Protein 2FEX (pdb70)

Solvent-accessible surface area: 22764 Å² total

Radius of gyration: 27.36 Å; Cα contacts (8 Å, |Δi|>4): 1435; chains: 3; bounding box: 74×64×64 Å

Foldseek 3Di:
DEEEEEDEAQFACLQCPLLVCCCVVPQVYHYFYEYQQQFHFHVGDTDRGRGYLVPDALVPHQEYEYTHGCCVVVVNDDQCQVSVCRNVVVVHAYEYEALRLLSVLLNLPLQPWAWEYQHLVSNVVRVSRNNSVRYDPDQAWDDTSRYIYHYSNHNLNSSQNNCVVVVRCDPRNCVSRVPPCPVVD/DEEEEEDEAQFACLQCPVLVCCCVVPQVYHYFYEYQQQFHFHVGDTDGGPYYLVPDALPPHQEYAYTDGCCVVVVNDHQCQVSVVRQVVVPHAYEYEALRLLVVLLNLVLQPWAFEYQHLVSNVVRVSRNNSVRYDPDQEWDDTSRYIYHYSNHNLNSSVNVCVSVVNCDPSNCVSRVPPCVVVD/DEEEEEDEAQFACLACPVLVCCCVPPVPYHYFYEYQQQFHFHVGDTDRGRYHLVPDALPPHQEYEYTDGCCVVVPRDDQCLVSVCNNVVVVHAYEYEELRLLSVLLNVPLQPWAFEYQHVVSVVVHPNRNNPVRYDPDQEWDDTSRYIYHYSNHRLNSSQNVCVVVVNNDPVVVVVSVVVCVVVD

Nearest PDB structures (foldseek):
  2fex-assembly2_C-2  TM=1.000E+00  e=1.351E-38  Agrobacterium fabrum str. C58
  3efe-assembly2_B  TM=8.410E-01  e=1.100E-13  Bacillus anthracis
  1qws-assembly1_A  TM=7.230E-01  e=8.603E-07  Escherichia coli
  6jqq-assembly1_A  TM=7.188E-01  e=3.127E-06  Escherichia coli ISC7
  4ent-assembly1_D  TM=7.379E-01  e=9.988E-06  Escherichia coli K-12

Organism: Agrobacterium fabrum (strain C58 / ATCC 33970) (NCBI:txid176299)

CATH classification: 3.40.50.880

B-factor: mean 23.09, std 9.88, range [9.53, 91.87]

InterPro domains:
  IPR002818 DJ-1/PfpI [PF01965] (3-167)
  IPR029062 Class I glutamine amidotransferase-like [G3DSA:3.40.50.880] (1-188)
  IPR029062 Class I glutamine amidotransferase-like [SSF52317] (1-169)
  IPR050325 Protein/nucleic acid deglycase [PTHR48094] (2-169)

Sequence (555 aa):
TRRIAIALAQQDFADWEPALLLAAAARSYLGVEEIVHATPDGPVTSGGLKVTPDTSYDDALDPVVDDIDALVIPGGLSWEKKGTAADLGGLVKRFRDRRDRLVAGICAAASALGGTGVVLNDDVAHTGNALASSHKAYPAYRGEAHYRDQPRAVSDGGVVTAAGSAPVSFAVEILKSSLGLFGPEAEAELQIFAAEHRTRRIAIALAQDFADWEPALLLAAAARSYLGVEIVHATPDGPVTSGGLKVTPDTSYDDALDPVDIDALVIPGGLSWEKKGTAADLGGLVKRFRRDRDRLVAGICAAASALGGTGVLNDDVAHTGNALASHKAYPAYRRGEAHYRDQPRAVSDGGVVTAAGSAPVSFAVEILKSSLGLFGPEAEAELQIFAAEHRTRIAIALAQDFADWEPALLAAAARSYLGVEIVHATPDGPVTSGGLKKVTPDTSYDALDPVDIDALVIPGGLSWEKGTAADDLGGLVKRFRRDRDRLVVAGICAAASALGGTGVVLNDVAHTGNALASSHKAYPAYRGEEAHYRDQPRAVSDGGVVTAAGSAPVSFAVEILKSLGLFGPEAEAELQIIFAAEHR

Secondary structure (DSSP, 8-state):
-EEEEE--TTB-TTSSHHHHHHHHHHS--EEEEEETT--EE----EEEPSEEGGG--TTT-SEEEE--BSHHHHT-PPP-HHHHHHHHHTT-EEEEETHHHHHHHHTTTTTTS-B--S-HHHHHTSTT---GGGB---SS-EEETTEEEE-TT-HHHHHHHHHHHTT--SHHHHHHHGGGGGGG-/-EEEEE--TTB-TTTTHHHHHHHHHHS--EEEEEETT--EE----EEE-SEEGGG--GGG--EEEE--BSTTTTT-----HHHHHHHHHTT-EEEEETHHHHHHHHHTTTSSS-B--S-HHHHHTSTT---GGGB---SS-EEETTEEEE-TT-HHHHHHHHHHHTT--SHHHHHHHGGGGGGG-/-EEEEE--TTB-TTTTHHHHHIIIIIS--EEEEEETT--EE----EE--SEETTT--TTS--EEEE--BTTTTTT-PPP-HHHHHHHHHTT-EEEEETHHHHHHHHTTTTTTS-B--S-HHHHTTSTT---GGGB---SS-EEETTEEEE-TT-HHHHHHHHHHHTT---HHHHHHHHGGGGGG-

Structure (mmCIF, N/CA/C/O backbone):
data_2FEX
#
_entry.id   2FEX
#
_cell.length_a   89.411
_cell.length_b   89.411
_cell.length_c   163.486
_cell.angle_alpha   90.00
_cell.angle_beta   90.00
_cell.angle_gamma   90.00
#
_symmetry.space_group_name_H-M   'P 41 21 2'
#
loop_
_entity.id
_entity.type
_entity.pdbx_description
1 polymer 'conserved hypothetical protein'
2 non-polymer 'SULFATE ION'
3 non-polymer GLYCEROL
4 water water
#
loop_
_atom_site.group_PDB
_atom_site.id
_atom_site.type_symbol
_atom_site.label_atom_id
_atom_site.label_alt_id
_atom_site.label_comp_id
_atom_site.label_asym_id
_atom_site.label_entity_id
_atom_site.label_seq_id
_atom_site.pdbx_PDB_ins_code
_atom_site.Cartn_x
_atom_site.Cartn_y
_atom_site.Cartn_z
_atom_site.occupancy
_atom_site.B_iso_or_equiv
_atom_site.auth_seq_id
_atom_site.auth_comp_id
_atom_site.auth_asym_id
_atom_site.auth_atom_id
_atom_site.pdbx_PDB_model_num
ATOM 9 N N . THR A 1 2 ? 34.525 35.676 30.355 1.00 30.54 2 THR A N 1
ATOM 10 C CA . THR A 1 2 ? 34.762 37.025 29.901 1.00 25.43 2 THR A CA 1
ATOM 11 C C . THR A 1 2 ? 33.567 37.846 30.390 1.00 22.44 2 THR A C 1
ATOM 12 O O . THR A 1 2 ? 32.432 37.382 30.295 1.00 21.03 2 THR A O 1
ATOM 16 N N . ARG A 1 3 ? 33.841 39.054 30.892 1.00 20.22 3 ARG A N 1
ATOM 17 C CA A ARG A 1 3 ? 32.776 39.932 31.375 0.50 19.11 3 ARG A CA 1
ATOM 18 C CA B ARG A 1 3 ? 32.787 39.937 31.403 0.50 19.30 3 ARG A CA 1
ATOM 19 C C . ARG A 1 3 ? 32.975 41.316 30.779 1.00 17.13 3 ARG A C 1
ATOM 20 O O . ARG A 1 3 ? 34.101 41.832 30.764 1.00 17.66 3 ARG A O 1
ATOM 35 N N . ILE A 1 4 ? 31.880 41.914 30.285 1.00 15.91 4 ILE A N 1
ATOM 36 C CA . ILE A 1 4 ? 31.995 43.200 29.627 1.00 13.62 4 ILE A CA 1
ATOM 37 C C . ILE A 1 4 ? 31.048 44.114 30.374 1.00 14.38 4 ILE A C 1
ATOM 38 O O . ILE A 1 4 ? 29.871 43.759 30.546 1.00 14.20 4 ILE A O 1
ATOM 43 N N . ALA A 1 5 ? 31.516 45.298 30.754 1.00 14.15 5 ALA A N 1
ATOM 44 C CA . ALA A 1 5 ? 30.656 46.317 31.347 1.00 13.37 5 ALA A CA 1
ATOM 45 C C . ALA A 1 5 ? 30.199 47.257 30.233 1.00 12.66 5 ALA A C 1
ATOM 46 O O . ALA A 1 5 ? 31.019 47.751 29.414 1.00 13.93 5 ALA A O 1
ATOM 48 N N . ILE A 1 6 ? 28.907 47.541 30.236 1.00 11.95 6 ILE A N 1
ATOM 49 C CA . ILE A 1 6 ? 28.344 48.470 29.254 1.00 10.93 6 ILE A CA 1
ATOM 50 C C . ILE A 1 6 ? 27.816 49.660 30.054 1.00 11.27 6 ILE A C 1
ATOM 51 O O . ILE A 1 6 ? 26.917 49.522 30.912 1.00 11.61 6 ILE A O 1
ATOM 56 N N . ALA A 1 7 ? 28.424 50.824 29.810 1.00 11.91 7 ALA A N 1
ATOM 57 C CA . ALA A 1 7 ? 28.131 52.009 30.620 1.00 11.32 7 ALA A CA 1
ATOM 58 C C . ALA A 1 7 ? 27.008 52.803 29.945 1.00 12.16 7 ALA A C 1
ATOM 59 O O . ALA A 1 7 ? 27.262 53.634 29.050 1.00 11.98 7 ALA A O 1
ATOM 61 N N . LEU A 1 8 ? 25.782 52.534 30.387 1.00 10.47 8 LEU A N 1
ATOM 62 C CA . LEU A 1 8 ? 24.593 53.260 29.905 1.00 10.07 8 LEU A CA 1
ATOM 63 C C . LEU A 1 8 ? 24.488 54.628 30.546 1.00 11.23 8 LEU A C 1
ATOM 64 O O . LEU A 1 8 ? 25.212 54.973 31.517 1.00 13.24 8 LEU A O 1
ATOM 69 N N . ALA A 1 9 ? 23.555 55.406 30.014 1.00 10.93 9 ALA A N 1
ATOM 70 C CA . ALA A 1 9 ? 23.257 56.733 30.569 1.00 12.29 9 ALA A CA 1
ATOM 71 C C . ALA A 1 9 ? 21.914 57.097 30.052 1.00 12.08 9 ALA A C 1
ATOM 72 O O . ALA A 1 9 ? 21.380 56.470 29.087 1.00 12.14 9 ALA A O 1
ATOM 74 N N . GLN A 1 10 ? 21.356 58.143 30.642 1.00 12.36 10 GLN A N 1
ATOM 75 C CA A GLN A 1 10 ? 20.101 58.700 30.135 0.50 12.42 10 GLN A CA 1
ATOM 76 C CA B GLN A 1 10 ? 20.096 58.677 30.141 0.50 12.64 10 GLN A CA 1
ATOM 77 C C . GLN A 1 10 ? 20.268 59.018 28.648 1.00 13.46 10 GLN A C 1
ATOM 78 O O . GLN A 1 10 ? 21.312 59.570 28.239 1.00 13.56 10 GLN A O 1
ATOM 89 N N . ASP A 1 11 ? 19.252 58.663 27.859 1.00 12.66 11 ASP A N 1
ATOM 90 C CA . ASP A 1 11 ? 19.215 58.965 26.417 1.00 13.26 11 ASP A CA 1
ATOM 91 C C . ASP A 1 11 ? 20.330 58.231 25.680 1.00 11.94 11 ASP A C 1
ATOM 92 O O . ASP A 1 11 ? 20.796 58.676 24.642 1.00 13.05 11 ASP A O 1
ATOM 97 N N . PHE A 1 12 ? 20.697 57.021 26.148 1.00 12.28 12 PHE A N 1
ATOM 98 C CA . PHE A 1 12 ? 21.696 56.238 25.373 1.00 11.25 12 PHE A CA 1
ATOM 99 C C . PHE A 1 12 ? 21.112 55.799 24.026 1.00 11.49 12 PHE A C 1
ATOM 100 O O . PHE A 1 12 ? 19.871 55.614 23.885 1.00 11.88 12 PHE A O 1
ATOM 108 N N . ALA A 1 13 ? 22.019 55.669 23.042 1.00 12.33 13 ALA A N 1
ATOM 109 C CA . ALA A 1 13 ? 21.610 55.310 21.674 1.00 12.07 13 ALA A CA 1
ATOM 110 C C . ALA A 1 13 ? 21.329 53.792 21.634 1.00 11.09 13 ALA A C 1
ATOM 111 O O . ALA A 1 13 ? 22.239 52.965 21.695 1.00 10.24 13 ALA A O 1
ATOM 113 N N . ASP A 1 14 ? 20.047 53.431 21.517 1.00 10.46 14 ASP A N 1
ATOM 114 C CA . ASP A 1 14 ? 19.648 51.998 21.633 1.00 10.70 14 ASP A CA 1
ATOM 115 C C . ASP A 1 14 ? 20.416 51.112 20.678 1.00 11.36 14 ASP A C 1
ATOM 116 O O . ASP A 1 14 ? 20.717 49.961 21.011 1.00 11.39 14 ASP A O 1
ATOM 121 N N . TRP A 1 15 ? 20.697 51.618 19.457 1.00 10.34 15 TRP A N 1
ATOM 122 C CA . TRP A 1 15 ? 21.259 50.725 18.414 1.00 11.55 15 TRP A CA 1
ATOM 123 C C . TRP A 1 15 ? 22.783 50.506 18.592 1.00 12.27 15 TRP A C 1
ATOM 124 O O . TRP A 1 15 ? 23.377 49.711 17.856 1.00 13.91 15 TRP A O 1
ATOM 135 N N . GLU A 1 16 ? 23.425 51.207 19.547 1.00 11.26 16 GLU A N 1
ATOM 136 C CA . GLU A 1 16 ? 24.874 51.222 19.567 1.00 12.86 16 GLU A CA 1
ATOM 137 C C . GLU A 1 16 ? 25.504 50.050 20.339 1.00 12.35 16 GLU A C 1
ATOM 138 O O . GLU A 1 16 ? 26.534 49.538 19.900 1.00 15.26 16 GLU A O 1
ATOM 144 N N . PRO A 1 17 ? 24.928 49.658 21.494 1.00 12.50 17 PRO A N 1
ATOM 145 C CA . PRO A 1 17 ? 25.514 48.505 22.185 1.00 13.77 17 PRO A CA 1
ATOM 146 C C . PRO A 1 17 ? 24.710 47.231 22.002 1.00 14.91 17 PRO A C 1
ATOM 147 O O . PRO A 1 17 ? 25.036 46.203 22.610 1.00 16.15 17 PRO A O 1
ATOM 151 N N . ALA A 1 18 ? 23.658 47.305 21.173 1.00 13.82 18 ALA A N 1
ATOM 152 C CA . ALA A 1 18 ? 22.684 46.227 21.118 1.00 13.33 18 ALA A CA 1
ATOM 153 C C . ALA A 1 18 ? 23.177 44.920 20.516 1.00 13.32 18 ALA A C 1
ATOM 154 O O . ALA A 1 18 ? 23.023 43.818 21.089 1.00 13.84 18 ALA A O 1
ATOM 156 N N . LEU A 1 19 ? 23.753 45.025 19.327 1.00 13.25 19 LEU A N 1
ATOM 157 C CA . LEU A 1 19 ? 24.291 43.825 18.688 1.00 14.77 19 LEU A CA 1
ATOM 158 C C . LEU A 1 19 ? 25.416 43.164 19.523 1.00 14.15 19 LEU A C 1
ATOM 159 O O . LEU A 1 19 ? 25.432 41.945 19.676 1.00 15.82 19 LEU A O 1
ATOM 164 N N . LEU A 1 20 ? 26.332 43.988 20.046 1.00 13.84 20 LEU A N 1
ATOM 165 C CA A LEU A 1 20 ? 27.409 43.451 20.860 0.50 14.28 20 LEU A CA 1
ATOM 166 C CA B LEU A 1 20 ? 27.416 43.479 20.873 0.50 14.63 20 LEU A CA 1
ATOM 167 C C . LEU A 1 20 ? 26.846 42.715 22.072 1.00 14.37 20 LEU A C 1
ATOM 168 O O . LEU A 1 20 ? 27.261 41.571 22.328 1.00 14.66 20 LEU A O 1
ATOM 177 N N . ALA A 1 21 ? 25.964 43.373 22.828 1.00 13.31 21 ALA A N 1
ATOM 178 C CA . ALA A 1 21 ? 25.475 42.730 24.049 1.00 12.59 21 ALA A CA 1
ATOM 179 C C . ALA A 1 21 ? 24.703 41.463 23.732 1.00 13.75 21 ALA A C 1
ATOM 180 O O . ALA A 1 21 ? 24.899 40.420 24.366 1.00 12.50 21 ALA A O 1
ATOM 182 N N . ALA A 1 22 ? 23.806 41.541 22.733 1.00 13.00 22 ALA A N 1
ATOM 183 C CA . ALA A 1 22 ? 22.949 40.380 22.446 1.00 13.99 22 ALA A CA 1
ATOM 184 C C . ALA A 1 22 ? 23.781 39.179 21.969 1.00 14.52 22 ALA A C 1
ATOM 185 O O . ALA A 1 22 ? 23.533 38.042 22.393 1.00 15.25 22 ALA A O 1
ATOM 187 N N . ALA A 1 23 ? 24.738 39.413 21.054 1.00 14.50 23 ALA A N 1
ATOM 188 C CA . ALA A 1 23 ? 25.536 38.303 20.497 1.00 17.51 23 ALA A CA 1
ATOM 189 C C . ALA A 1 23 ? 26.475 37.746 21.568 1.00 16.36 23 ALA A C 1
ATOM 190 O O . ALA A 1 23 ? 26.542 36.532 21.756 1.00 17.46 23 ALA A O 1
ATOM 192 N N . ALA A 1 24 ? 27.158 38.649 22.278 1.00 16.08 24 ALA A N 1
ATOM 193 C CA . ALA A 1 24 ? 28.098 38.228 23.328 1.00 16.21 24 ALA A CA 1
ATOM 194 C C . ALA A 1 24 ? 27.403 37.379 24.395 1.00 16.86 24 ALA A C 1
ATOM 195 O O . ALA A 1 24 ? 27.855 36.295 24.701 1.00 17.49 24 ALA A O 1
ATOM 197 N N . ARG A 1 25 ? 26.242 37.830 24.867 1.00 15.81 25 ARG A N 1
ATOM 198 C CA . ARG A 1 25 ? 25.608 37.210 26.006 1.00 16.36 25 ARG A CA 1
ATOM 199 C C . ARG A 1 25 ? 24.864 35.932 25.568 1.00 17.00 25 ARG A C 1
ATOM 200 O O . ARG A 1 25 ? 24.888 34.905 26.241 1.00 18.36 25 ARG A O 1
ATOM 208 N N . SER A 1 26 ? 24.148 36.037 24.443 1.00 16.78 26 SER A N 1
ATOM 209 C CA . SER A 1 26 ? 23.253 34.950 24.034 1.00 19.58 26 SER A CA 1
ATOM 210 C C . SER A 1 26 ? 23.935 33.860 23.237 1.00 21.83 26 SER A C 1
ATOM 211 O O . SER A 1 26 ? 23.514 32.690 23.314 1.00 23.24 26 SER A O 1
ATOM 214 N N . TYR A 1 27 ? 25.005 34.201 22.518 1.00 21.61 27 TYR A N 1
ATOM 215 C CA . TYR A 1 27 ? 25.704 33.238 21.644 1.00 24.27 27 TYR A CA 1
ATOM 216 C C . TYR A 1 27 ? 27.112 32.855 22.067 1.00 24.57 27 TYR A C 1
ATOM 217 O O . TYR A 1 27 ? 27.548 31.752 21.778 1.00 25.51 27 TYR A O 1
ATOM 226 N N . LEU A 1 28 ? 27.801 33.742 22.788 1.00 22.38 28 LEU A N 1
ATOM 227 C CA . LEU A 1 28 ? 29.249 33.598 23.025 1.00 22.27 28 LEU A CA 1
ATOM 228 C C . LEU A 1 28 ? 29.605 33.390 24.512 1.00 22.94 28 LEU A C 1
ATOM 229 O O . LEU A 1 28 ? 30.792 33.353 24.878 1.00 24.18 28 LEU A O 1
ATOM 234 N N . GLY A 1 29 ? 28.585 33.269 25.377 1.00 23.17 29 GLY A N 1
ATOM 235 C CA . GLY A 1 29 ? 28.814 32.927 26.798 1.00 24.17 29 GLY A CA 1
ATOM 236 C C . GLY A 1 29 ? 29.473 34.025 27.631 1.00 24.06 29 GLY A C 1
ATOM 237 O O . GLY A 1 29 ? 30.060 33.757 28.682 1.00 26.18 29 GLY A O 1
ATOM 238 N N . VAL A 1 30 ? 29.370 35.260 27.158 1.00 21.48 30 VAL A N 1
ATOM 239 C CA . VAL A 1 30 ? 29.952 36.432 27.853 1.00 20.70 30 VAL A CA 1
ATOM 240 C C . VAL A 1 30 ? 28.959 36.952 28.882 1.00 20.64 30 VAL A C 1
ATOM 241 O O . VAL A 1 30 ? 27.747 36.996 28.611 1.00 19.63 30 VAL A O 1
ATOM 245 N N . GLU A 1 31 ? 29.456 37.366 30.063 1.00 19.29 31 GLU A N 1
ATOM 246 C CA A GLU A 1 31 ? 28.586 37.987 31.060 0.50 17.97 31 GLU A CA 1
ATOM 247 C CA B GLU A 1 31 ? 28.595 37.989 31.073 0.50 18.76 31 GLU A CA 1
ATOM 248 C C . GLU A 1 31 ? 28.560 39.492 30.792 1.00 17.39 31 GLU A C 1
ATOM 249 O O . GLU A 1 31 ? 29.605 40.087 30.590 1.00 18.15 31 GLU A O 1
ATOM 260 N N . ILE A 1 32 ? 27.371 40.065 30.765 1.00 15.13 32 ILE A N 1
ATOM 261 C CA . ILE A 1 32 ? 27.243 41.516 30.503 1.00 14.56 32 ILE A CA 1
ATOM 262 C C . ILE A 1 32 ? 26.801 42.160 31.788 1.00 15.80 32 ILE A C 1
ATOM 263 O O . ILE A 1 32 ? 25.771 41.710 32.396 1.00 16.08 32 ILE A O 1
ATOM 268 N N . VAL A 1 33 ? 27.534 43.197 32.189 1.00 14.46 33 VAL A N 1
ATOM 269 C CA . VAL A 1 33 ? 27.157 44.019 33.338 1.00 15.44 33 VAL A CA 1
ATOM 270 C C . VAL A 1 33 ? 26.735 45.390 32.795 1.00 15.41 33 VAL A C 1
ATOM 271 O O . VAL A 1 33 ? 27.547 46.094 32.233 1.00 15.56 33 VAL A O 1
ATOM 275 N N . HIS A 1 34 ? 25.482 45.779 33.023 1.00 12.79 34 HIS A N 1
ATOM 276 C CA . HIS A 1 34 ? 25.044 47.098 32.610 1.00 11.78 34 HIS A CA 1
ATOM 277 C C . HIS A 1 34 ? 25.139 48.023 33.829 1.00 12.79 34 HIS A C 1
ATOM 278 O O . HIS A 1 34 ? 24.716 47.650 34.935 1.00 12.90 34 HIS A O 1
ATOM 285 N N . ALA A 1 35 ? 25.657 49.206 33.591 1.00 11.92 35 ALA A N 1
ATOM 286 C CA . ALA A 1 35 ? 25.824 50.221 34.654 1.00 11.14 35 ALA A CA 1
ATOM 287 C C . ALA A 1 35 ? 25.293 51.583 34.230 1.00 12.33 35 ALA A C 1
ATOM 288 O O . ALA A 1 35 ? 25.264 51.898 33.043 1.00 12.32 35 ALA A O 1
ATOM 290 N N . THR A 1 36 ? 24.845 52.395 35.197 1.00 12.11 36 THR A N 1
ATOM 291 C CA . THR A 1 36 ? 24.490 53.797 34.937 1.00 11.99 36 THR A CA 1
ATOM 292 C C . THR A 1 36 ? 25.316 54.614 35.960 1.00 12.74 36 THR A C 1
ATOM 293 O O . THR A 1 36 ? 25.818 54.079 36.971 1.00 13.85 36 THR A O 1
ATOM 297 N N . PRO A 1 37 ? 25.437 55.931 35.733 1.00 12.53 37 PRO A N 1
ATOM 298 C CA . PRO A 1 37 ? 26.288 56.757 36.617 1.00 13.84 37 PRO A CA 1
ATOM 299 C C . PRO A 1 37 ? 25.906 56.615 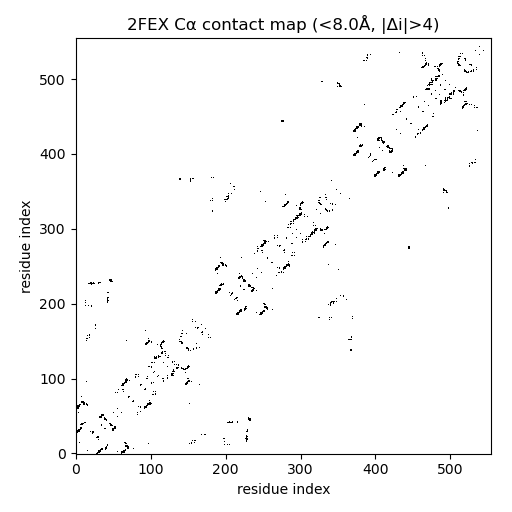38.078 1.00 15.18 37 PRO A C 1
ATOM 300 O O . PRO A 1 37 ? 26.795 56.503 38.921 1.00 16.34 37 PRO A O 1
ATOM 304 N N . ASP A 1 38 ? 24.614 56.601 38.393 1.00 14.03 38 ASP A N 1
ATOM 305 C CA . ASP A 1 38 ? 24.186 56.527 39.821 1.00 15.11 38 ASP A CA 1
ATOM 306 C C . ASP A 1 38 ? 23.637 55.145 40.225 1.00 14.22 38 ASP A C 1
ATOM 307 O O . ASP A 1 38 ? 23.246 54.947 41.400 1.00 16.17 38 ASP A O 1
ATOM 312 N N . GLY A 1 39 ? 23.670 54.182 39.290 1.00 13.05 39 GLY A N 1
ATOM 313 C CA . GLY A 1 39 ? 23.185 52.841 39.577 1.00 14.30 39 GLY A CA 1
ATOM 314 C C . GLY A 1 39 ? 21.672 52.698 39.485 1.00 14.28 39 GLY A C 1
ATOM 315 O O . GLY A 1 39 ? 21.140 51.603 39.710 1.00 15.28 39 GLY A O 1
ATOM 324 N N . PRO A 1 41 ? 17.798 53.489 37.330 1.00 12.63 41 PRO A N 1
ATOM 325 C CA . PRO A 1 41 ? 17.337 53.308 35.938 1.00 11.56 41 PRO A CA 1
ATOM 326 C C . PRO A 1 41 ? 17.629 54.536 35.065 1.00 11.58 41 PRO A C 1
ATOM 327 O O . PRO A 1 41 ? 17.728 55.697 35.555 1.00 13.06 41 PRO A O 1
ATOM 331 N N . VAL A 1 42 ? 17.715 54.248 33.768 1.00 11.68 42 VAL A N 1
ATOM 332 C CA . VAL A 1 42 ? 17.759 55.311 32.769 1.00 11.89 42 VAL A CA 1
ATOM 333 C C . VAL A 1 42 ? 16.836 54.969 31.598 1.00 12.63 42 VAL A C 1
ATOM 334 O O . VAL A 1 42 ? 16.457 53.815 31.418 1.00 13.92 42 VAL A O 1
ATOM 338 N N . THR A 1 43 ? 16.528 55.979 30.787 1.00 12.17 43 THR A N 1
ATOM 339 C CA . THR A 1 43 ? 15.597 55.760 29.631 1.00 13.48 43 THR A CA 1
ATOM 340 C C . THR A 1 43 ? 16.406 55.929 28.349 1.00 13.16 43 THR A C 1
ATOM 341 O O . THR A 1 43 ? 17.071 56.933 28.165 1.00 12.88 43 THR A O 1
ATOM 345 N N . SER A 1 44 ? 16.361 54.953 27.472 1.00 11.38 44 SER A N 1
ATOM 346 C CA . SER A 1 44 ? 17.127 55.065 26.211 1.00 11.22 44 SER A CA 1
ATOM 347 C C . SER A 1 44 ? 16.490 56.098 25.282 1.00 11.50 44 SER A C 1
ATOM 348 O O . SER A 1 44 ? 15.343 56.602 25.493 1.00 11.04 44 SER A O 1
ATOM 359 N N . GLY A 1 46 ? 15.179 55.435 22.588 1.00 10.49 46 GLY A N 1
ATOM 360 C CA . GLY A 1 46 ? 13.974 54.740 22.105 1.00 12.06 46 GLY A CA 1
ATOM 361 C C . GLY A 1 46 ? 12.899 54.529 23.169 1.00 11.84 46 GLY A C 1
ATOM 362 O O . GLY A 1 46 ? 11.822 53.968 22.850 1.00 13.2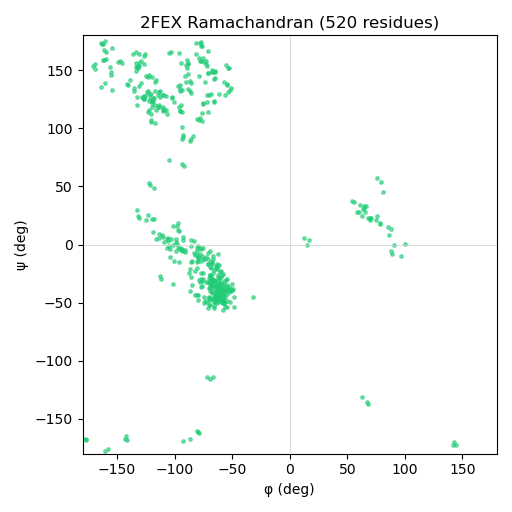6 46 GLY A O 1
ATOM 363 N N . GLY A 1 47 ? 13.123 55.062 24.382 1.00 12.06 47 GLY A N 1
ATOM 364 C CA . GLY A 1 47 ? 12.122 54.994 25.454 1.00 12.97 47 GLY A CA 1
ATOM 365 C C . GLY A 1 47 ? 12.232 53.765 26.362 1.00 12.76 47 GLY A C 1
ATOM 366 O O . GLY A 1 47 ? 11.425 53.666 27.308 1.00 13.83 47 GLY A O 1
ATOM 367 N N . LEU A 1 48 ? 13.189 52.876 26.127 1.00 11.87 48 LEU A N 1
ATOM 368 C CA . LEU A 1 48 ? 13.325 51.713 27.048 1.00 13.18 48 LEU A CA 1
ATOM 369 C C . LEU A 1 48 ? 13.642 52.233 28.464 1.00 12.32 48 LEU A C 1
ATOM 370 O O . LEU A 1 48 ? 14.643 52.933 28.643 1.00 13.32 48 LEU A O 1
ATOM 375 N N . LYS A 1 49 ? 12.883 51.756 29.463 1.00 11.97 49 LYS A N 1
ATOM 376 C CA . LYS A 1 49 ? 13.217 52.066 30.885 1.00 12.39 49 LYS A CA 1
ATOM 377 C C . LYS A 1 49 ? 14.079 50.924 31.437 1.00 12.98 49 LYS A C 1
ATOM 378 O O . LYS A 1 49 ? 13.590 49.831 31.706 1.00 13.34 49 LYS A O 1
ATOM 384 N N . VAL A 1 50 ? 15.391 51.160 31.501 1.00 10.94 50 VAL A N 1
ATOM 385 C CA . VAL A 1 50 ? 16.337 50.108 31.840 1.00 11.14 50 VAL A CA 1
ATOM 386 C C . VAL A 1 50 ? 16.819 50.207 33.287 1.00 13.01 50 VAL A C 1
ATOM 387 O O . VAL A 1 50 ? 17.298 51.291 33.718 1.00 13.22 50 VAL A O 1
ATOM 391 N N . THR A 1 51 ? 16.691 49.104 34.026 1.00 11.63 51 THR A N 1
ATOM 392 C CA . THR A 1 51 ? 17.266 49.053 35.386 1.00 12.72 51 THR A CA 1
ATOM 393 C C . THR A 1 51 ? 18.630 48.368 35.191 1.00 13.47 51 THR A C 1
ATOM 394 O O . THR A 1 51 ? 18.704 47.186 34.795 1.00 14.26 51 THR A O 1
ATOM 398 N N . PRO A 1 52 ? 19.730 49.074 35.506 1.00 13.36 52 PRO A N 1
ATOM 399 C CA . PRO A 1 52 ? 21.045 48.467 35.337 1.00 13.20 52 PRO A CA 1
ATOM 400 C C . PRO A 1 52 ? 21.378 47.478 36.488 1.00 13.30 52 PRO A C 1
ATOM 401 O O . PRO A 1 52 ? 20.643 47.386 37.510 1.00 14.85 52 PRO A O 1
ATOM 405 N N . ASP A 1 53 ? 22.497 46.778 36.340 1.00 13.62 53 ASP A N 1
ATOM 406 C CA . ASP A 1 53 ? 23.021 45.954 37.403 1.00 14.75 53 ASP A CA 1
ATOM 407 C C . ASP A 1 53 ? 23.715 46.734 38.514 1.00 15.20 53 ASP A C 1
ATOM 408 O O . ASP A 1 53 ? 23.646 46.343 39.680 1.00 15.80 53 ASP A O 1
ATOM 413 N N . THR A 1 54 ? 24.408 47.824 38.124 1.00 14.79 54 THR A N 1
ATOM 414 C CA . THR A 1 54 ? 25.263 48.493 39.087 1.00 14.25 54 THR A CA 1
ATOM 415 C C . THR A 1 54 ? 25.529 49.944 38.676 1.00 14.77 54 THR A C 1
ATOM 416 O O . THR A 1 54 ? 24.905 50.438 37.700 1.00 12.92 54 THR A O 1
ATOM 420 N N . SER A 1 55 ? 26.390 50.622 39.458 1.00 15.14 55 SER A N 1
ATOM 421 C CA . SER A 1 55 ? 26.741 52.007 39.160 1.00 13.89 55 SER A CA 1
ATOM 422 C C . SER A 1 55 ? 28.161 52.006 38.568 1.00 12.86 55 SER A C 1
ATOM 423 O O . SER A 1 55 ? 28.963 51.063 38.739 1.00 13.20 55 SER A O 1
ATOM 426 N N . TYR A 1 56 ? 28.515 53.136 37.950 1.00 13.11 56 TYR A N 1
ATOM 427 C CA . TYR A 1 56 ? 29.869 53.286 37.378 1.00 13.02 56 TYR A CA 1
ATOM 428 C C . TYR A 1 56 ? 30.932 53.102 38.478 1.00 13.57 56 TYR A C 1
ATOM 429 O O . TYR A 1 56 ? 31.973 52.487 38.227 1.00 14.58 56 TYR A O 1
ATOM 438 N N . ASP A 1 57 ? 30.664 53.631 39.686 1.00 14.27 57 ASP A N 1
ATOM 439 C CA A ASP A 1 57 ? 31.709 53.648 40.687 0.50 15.28 57 ASP A CA 1
ATOM 440 C CA B ASP A 1 57 ? 31.591 53.604 40.812 0.50 16.61 57 ASP A CA 1
ATOM 441 C C . ASP A 1 57 ? 31.940 52.234 41.260 1.00 16.15 57 ASP A C 1
ATOM 442 O O . ASP A 1 57 ? 32.950 52.015 41.922 1.00 18.34 57 ASP A O 1
ATOM 451 N N . ALA A 1 58 ? 31.038 51.299 40.981 1.00 15.07 58 ALA A N 1
ATOM 452 C CA . ALA A 1 58 ? 31.237 49.929 41.433 1.00 16.53 58 ALA A CA 1
ATOM 453 C C . ALA A 1 58 ? 31.917 49.039 40.385 1.00 17.68 58 ALA A C 1
ATOM 454 O O . ALA A 1 58 ? 32.183 47.841 40.664 1.00 21.04 58 ALA A O 1
ATOM 456 N N . LEU A 1 59 ? 32.175 49.571 39.199 1.00 15.72 59 LEU A N 1
ATOM 457 C CA . LEU A 1 59 ? 32.805 48.743 38.168 1.00 14.42 59 LEU A CA 1
ATOM 458 C C . LEU A 1 59 ? 34.295 48.568 38.512 1.00 15.81 59 LEU A C 1
ATOM 459 O O . LEU A 1 59 ? 35.035 49.576 38.630 1.00 17.12 59 LEU A O 1
ATOM 464 N N . ASP A 1 60 ? 34.740 47.316 38.659 1.00 16.52 60 ASP A N 1
ATOM 465 C CA . ASP A 1 60 ? 36.108 47.058 39.078 1.00 17.55 60 ASP A CA 1
ATOM 466 C C . ASP A 1 60 ? 36.803 46.255 37.953 1.00 18.22 60 ASP A C 1
ATOM 467 O O . ASP A 1 60 ? 36.368 45.143 37.615 1.00 18.01 60 ASP A O 1
ATOM 472 N N . PRO A 1 61 ? 37.849 46.835 37.369 1.00 19.08 61 PRO A N 1
ATOM 473 C CA . PRO A 1 61 ? 38.525 46.156 36.240 1.00 19.41 61 PRO A CA 1
ATOM 474 C C . PRO A 1 61 ? 39.239 44.861 36.652 1.00 21.47 61 PRO A C 1
ATOM 475 O O . PRO A 1 61 ? 39.631 44.072 35.790 1.00 21.10 61 PRO A O 1
ATOM 479 N N . VAL A 1 62 ? 39.415 44.593 37.956 1.00 22.07 62 VAL A N 1
ATOM 480 C CA A VAL A 1 62 ? 39.984 43.313 38.370 0.50 23.80 62 VAL A CA 1
ATOM 481 C CA B VAL A 1 62 ? 39.966 43.303 38.392 0.50 23.34 62 VAL A CA 1
ATOM 482 C C . VAL A 1 62 ? 39.133 42.169 37.797 1.00 24.87 62 VAL A C 1
ATOM 483 O O . VAL A 1 62 ? 39.670 41.136 37.401 1.00 24.84 62 VAL A O 1
ATOM 490 N N . ASP A 1 63 ? 37.809 42.399 37.709 1.00 24.38 63 ASP A N 1
ATOM 491 C CA A ASP A 1 63 ? 36.778 41.432 37.442 0.50 25.02 63 ASP A CA 1
ATOM 492 C CA B ASP A 1 63 ? 36.956 41.289 37.285 0.50 25.81 63 ASP A CA 1
ATOM 493 C C . ASP A 1 63 ? 36.131 41.601 36.035 1.00 23.49 63 ASP A C 1
ATOM 494 O O . ASP A 1 63 ? 35.319 40.797 35.601 1.00 25.04 63 ASP A O 1
ATOM 503 N N . ILE A 1 64 ? 36.467 42.692 35.362 1.00 21.37 64 ILE A N 1
ATOM 504 C CA . ILE A 1 64 ? 35.748 43.044 34.112 1.00 19.25 64 ILE A CA 1
ATOM 505 C C . ILE A 1 64 ? 36.792 43.238 33.013 1.00 19.01 64 ILE A C 1
ATOM 506 O O . ILE A 1 64 ? 37.719 44.004 33.178 1.00 18.63 64 ILE A O 1
ATOM 511 N N . ASP A 1 65 ? 36.618 42.505 31.918 1.00 15.89 65 ASP A N 1
ATOM 512 C CA . ASP A 1 65 ? 37.568 42.474 30.814 1.00 17.19 65 ASP A CA 1
ATOM 513 C C . ASP A 1 65 ? 37.531 43.702 29.862 1.00 17.14 65 ASP A C 1
ATOM 514 O O . ASP A 1 65 ? 38.509 43.989 29.172 1.00 17.13 65 ASP A O 1
ATOM 519 N N . ALA A 1 66 ? 36.383 44.380 29.798 1.00 15.36 66 ALA A N 1
ATOM 520 C CA . ALA A 1 66 ? 36.209 45.466 28.816 1.00 14.87 66 ALA A CA 1
ATOM 521 C C . ALA A 1 66 ? 35.162 46.430 29.315 1.00 14.39 66 ALA A C 1
ATOM 522 O O . ALA A 1 66 ? 34.208 46.022 29.990 1.00 15.07 66 ALA A O 1
ATOM 524 N N . LEU A 1 67 ? 35.365 47.699 28.994 1.00 12.98 67 LEU A N 1
ATOM 525 C CA . LEU A 1 67 ? 34.405 48.772 29.297 1.00 13.37 67 LEU A CA 1
ATOM 526 C C . LEU A 1 67 ? 33.932 49.337 27.967 1.00 13.38 67 LEU A C 1
ATOM 527 O O . LEU A 1 67 ? 34.721 49.835 27.142 1.00 13.20 67 LEU A O 1
ATOM 532 N N . VAL A 1 68 ? 32.629 49.249 27.733 1.00 12.47 68 VAL A N 1
ATOM 533 C CA . VAL A 1 68 ? 32.042 49.642 26.427 1.00 11.71 68 VAL A CA 1
ATOM 534 C C . VAL A 1 68 ? 31.065 50.761 26.696 1.00 10.88 68 VAL A C 1
ATOM 535 O O . VAL A 1 68 ? 30.172 50.611 27.543 1.00 13.65 68 VAL A O 1
ATOM 539 N N . ILE A 1 69 ? 31.278 51.889 26.022 1.00 10.20 69 ILE A N 1
ATOM 540 C CA . ILE A 1 69 ? 30.487 53.105 26.293 1.00 10.78 69 ILE A CA 1
ATOM 541 C C . ILE A 1 69 ? 29.674 53.489 25.038 1.00 12.22 69 ILE A C 1
ATOM 542 O O . ILE A 1 69 ? 30.243 53.990 24.062 1.00 12.22 69 ILE A O 1
ATOM 547 N N . PRO A 1 70 ? 28.338 53.238 25.036 1.00 12.20 70 PRO A N 1
ATOM 548 C CA . PRO A 1 70 ? 27.535 53.686 23.886 1.00 11.62 70 PRO A CA 1
ATOM 549 C C . PRO A 1 70 ? 27.364 55.222 23.898 1.00 10.58 70 PRO A C 1
ATOM 550 O O . PRO A 1 70 ? 27.450 55.892 24.977 1.00 11.71 70 PRO A O 1
ATOM 554 N N . GLY A 1 71 ? 27.080 55.795 22.736 1.00 10.92 71 GLY A N 1
ATOM 555 C CA . GLY A 1 71 ? 26.723 57.198 22.681 1.00 11.52 71 GLY A CA 1
ATOM 556 C C . GLY A 1 71 ? 25.281 57.459 23.042 1.00 12.68 71 GLY A C 1
ATOM 557 O O . GLY A 1 71 ? 24.628 56.608 23.706 1.00 12.44 71 GLY A O 1
ATOM 558 N N . GLY A 1 72 ? 24.781 58.643 22.628 1.00 13.21 72 GLY A N 1
ATOM 559 C CA . GLY A 1 72 ? 23.438 59.028 23.069 1.00 14.21 72 GLY A CA 1
ATOM 560 C C . GLY A 1 72 ? 23.450 60.523 23.316 1.00 13.87 72 GLY A C 1
ATOM 561 O O . GLY A 1 72 ? 24.434 61.194 22.927 1.00 15.31 72 GLY A O 1
ATOM 562 N N . LEU A 1 73 ? 22.374 61.035 23.915 1.00 13.07 73 LEU A N 1
ATOM 563 C CA . LEU A 1 73 ? 22.189 62.523 23.861 1.00 14.46 73 LEU A CA 1
ATOM 564 C C . LEU A 1 73 ? 22.711 63.260 25.085 1.00 13.83 73 LEU A C 1
ATOM 565 O O . LEU A 1 73 ? 22.590 64.506 25.172 1.00 14.63 73 LEU A O 1
ATOM 570 N N . SER A 1 74 ? 23.214 62.532 26.080 1.00 13.54 74 SER A N 1
ATOM 571 C CA . SER A 1 74 ? 23.619 63.247 27.328 1.00 14.48 74 SER A CA 1
ATOM 572 C C . SER A 1 74 ? 24.679 64.316 27.084 1.00 14.36 74 SER A C 1
ATOM 573 O O . SER A 1 74 ? 24.607 65.416 27.643 1.00 16.06 74 SER A O 1
ATOM 576 N N . TRP A 1 75 ? 25.640 63.994 26.215 1.00 13.58 75 TRP A N 1
ATOM 577 C CA . TRP A 1 75 ? 26.691 65.015 25.891 1.00 16.45 75 TRP A CA 1
ATOM 578 C C . TRP A 1 75 ? 26.112 66.307 25.326 1.00 17.63 75 TRP A C 1
ATOM 579 O O . TRP A 1 75 ? 26.378 67.397 25.878 1.00 18.11 75 TRP A O 1
ATOM 590 N N . GLU A 1 76 ? 25.251 66.201 24.301 1.00 17.69 76 GLU A N 1
ATOM 591 C CA . GLU A 1 76 ? 24.720 67.402 23.668 1.00 19.62 76 GLU A CA 1
ATOM 592 C C . GLU A 1 76 ? 23.772 68.131 24.605 1.00 20.55 76 GLU A C 1
ATOM 593 O O . GLU A 1 76 ? 23.620 69.356 24.489 1.00 22.02 76 GLU A O 1
ATOM 599 N N . LYS A 1 77 ? 23.167 67.386 25.533 1.00 19.25 77 LYS A N 1
ATOM 600 C CA A LYS A 1 77 ? 22.234 67.977 26.505 0.50 20.20 77 LYS A CA 1
ATOM 601 C CA B LYS A 1 77 ? 22.242 67.972 26.519 0.50 20.36 77 LYS A CA 1
ATOM 602 C C . LYS A 1 77 ? 22.963 68.609 27.702 1.00 20.99 77 LYS A C 1
ATOM 603 O O . LYS A 1 77 ? 22.323 69.282 28.552 1.00 21.72 77 LYS A O 1
ATOM 614 N N . GLY A 1 78 ? 24.281 68.404 27.761 1.00 20.14 78 GLY A N 1
ATOM 615 C CA . GLY A 1 78 ? 25.130 68.984 28.813 1.00 23.01 78 GLY A CA 1
ATOM 616 C C . GLY A 1 78 ? 24.988 68.306 30.168 1.00 23.52 78 GLY A C 1
ATOM 617 O O . GLY A 1 78 ? 25.338 68.913 31.230 1.00 23.46 78 GLY A O 1
ATOM 618 N N . THR A 1 79 ? 24.502 67.064 30.170 1.00 21.43 79 THR A N 1
ATOM 619 C CA . THR A 1 79 ? 24.311 66.296 31.412 1.00 22.15 79 THR A CA 1
ATOM 620 C C . THR A 1 79 ? 25.130 64.990 31.434 1.00 20.72 79 THR A C 1
ATOM 621 O O . THR A 1 79 ? 24.799 64.053 32.167 1.00 21.19 79 THR A O 1
ATOM 625 N N . ALA A 1 80 ? 26.186 64.920 30.640 1.00 19.51 80 ALA A N 1
ATOM 626 C CA . ALA A 1 80 ? 26.939 63.665 30.601 1.00 17.56 80 ALA A CA 1
ATOM 627 C C . ALA A 1 80 ? 27.744 63.406 31.870 1.00 16.65 80 ALA A C 1
ATOM 628 O O . ALA A 1 80 ? 28.116 64.362 32.574 1.00 16.72 80 ALA A O 1
ATOM 630 N N . ALA A 1 81 ? 27.990 62.120 32.129 1.00 15.63 81 ALA A N 1
ATOM 631 C CA . ALA A 1 81 ? 28.832 61.702 33.243 1.00 15.64 81 ALA A CA 1
ATOM 632 C C . ALA A 1 81 ? 30.300 62.028 32.983 1.00 15.04 81 ALA A C 1
ATOM 633 O O . ALA A 1 81 ? 30.755 61.930 31.871 1.00 16.28 81 ALA A O 1
ATOM 635 N N . ASP A 1 82 ? 31.052 62.336 34.056 1.00 14.88 82 ASP A N 1
ATOM 636 C CA . ASP A 1 82 ? 32.500 62.469 33.936 1.00 16.08 82 ASP A CA 1
ATOM 637 C C . ASP A 1 82 ? 33.077 61.047 33.835 1.00 17.10 82 ASP A C 1
ATOM 638 O O . ASP A 1 82 ? 32.899 60.249 34.760 1.00 17.56 82 ASP A O 1
ATOM 643 N N . LEU A 1 83 ? 33.767 60.761 32.742 1.00 15.42 83 LEU A N 1
ATOM 644 C CA . LEU A 1 83 ? 34.270 59.398 32.492 1.00 14.12 83 LEU A CA 1
ATOM 645 C C . LEU A 1 83 ? 35.736 59.248 32.869 1.00 15.95 83 LEU A C 1
ATOM 646 O O . LEU A 1 83 ? 36.259 58.138 32.774 1.00 15.27 83 LEU A O 1
ATOM 651 N N . GLY A 1 84 ? 36.399 60.335 33.255 1.00 15.72 84 GLY A N 1
ATOM 652 C CA . GLY A 1 84 ? 37.880 60.305 33.387 1.00 17.51 84 GLY A CA 1
ATOM 653 C C . GLY A 1 84 ? 38.364 59.208 34.362 1.00 16.85 84 GLY A C 1
ATOM 654 O O . GLY A 1 84 ? 39.270 58.394 34.000 1.00 16.83 84 GLY A O 1
ATOM 655 N N . GLY A 1 85 ? 37.776 59.181 35.566 1.00 15.15 85 GLY A N 1
ATOM 656 C CA . GLY A 1 85 ? 38.197 58.219 36.629 1.00 16.54 85 GLY A CA 1
ATOM 657 C C . GLY A 1 85 ? 37.943 56.776 36.201 1.00 15.62 85 GLY A C 1
ATOM 658 O O . GLY A 1 85 ? 38.818 55.920 36.324 1.00 16.11 85 GLY A O 1
ATOM 659 N N . LEU A 1 86 ? 36.742 56.527 35.681 1.00 14.36 86 LEU A N 1
ATOM 660 C CA . LEU A 1 86 ? 36.336 55.182 35.225 1.00 13.52 86 LEU A CA 1
ATOM 661 C C . LEU A 1 86 ? 37.264 54.710 34.101 1.00 14.14 86 LEU A C 1
ATOM 662 O O . LEU A 1 86 ? 37.802 53.594 34.147 1.00 14.03 86 LEU A O 1
ATOM 667 N N . VAL A 1 87 ? 37.494 55.570 33.112 1.00 12.91 87 VAL A N 1
ATOM 668 C CA . VAL A 1 87 ? 38.334 55.149 31.996 1.00 15.21 87 VAL A CA 1
ATOM 669 C C . VAL A 1 87 ? 39.766 54.861 32.464 1.00 15.57 87 VAL A C 1
ATOM 670 O O . VAL A 1 87 ? 40.355 53.835 32.084 1.00 16.60 87 VAL A O 1
ATOM 674 N N . LYS A 1 88 ? 40.303 55.761 33.279 1.00 15.60 88 LYS A N 1
ATOM 675 C CA . LYS A 1 88 ? 41.678 55.575 33.832 1.00 17.72 88 LYS A CA 1
ATOM 676 C C . LYS A 1 88 ? 41.790 54.261 34.628 1.00 18.16 88 LYS A C 1
ATOM 677 O O . LYS A 1 88 ? 42.767 53.540 34.481 1.00 17.55 88 LYS A O 1
ATOM 683 N N . ARG A 1 89 ? 40.797 53.976 35.468 1.00 16.56 89 ARG A N 1
ATOM 684 C CA . ARG A 1 89 ? 40.744 52.733 36.242 1.00 17.68 89 ARG A CA 1
ATOM 685 C C . ARG A 1 89 ? 40.929 51.518 35.323 1.00 17.30 89 ARG A C 1
ATOM 686 O O . ARG A 1 89 ? 41.718 50.638 35.601 1.00 17.84 89 ARG A O 1
ATOM 694 N N . PHE A 1 90 ? 40.171 51.497 34.236 1.00 16.09 90 PHE A N 1
ATOM 695 C CA . PHE A 1 90 ? 40.230 50.399 33.258 1.00 16.42 90 PHE A CA 1
ATOM 696 C C . PHE A 1 90 ? 41.530 50.364 32.452 1.00 16.41 90 PHE A C 1
ATOM 697 O O . PHE A 1 90 ? 42.153 49.295 32.284 1.00 16.11 90 PHE A O 1
ATOM 705 N N . ARG A 1 91 ? 41.938 51.537 31.954 1.00 16.57 91 ARG A N 1
ATOM 706 C CA . ARG A 1 91 ? 43.176 51.618 31.141 1.00 18.87 91 ARG A CA 1
ATOM 707 C C . ARG A 1 91 ? 44.390 51.212 31.955 1.00 19.25 91 ARG A C 1
ATOM 708 O O . ARG A 1 91 ? 45.334 50.557 31.429 1.00 19.83 91 ARG A O 1
ATOM 716 N N . ASP A 1 92 ? 44.404 51.595 33.232 1.00 19.00 92 ASP A N 1
ATOM 717 C CA . ASP A 1 92 ? 45.572 51.282 34.081 1.00 20.88 92 ASP A CA 1
ATOM 718 C C . ASP A 1 92 ? 45.706 49.766 34.297 1.00 21.91 92 ASP A C 1
ATOM 719 O O . ASP A 1 92 ? 46.781 49.306 34.603 1.00 24.20 92 ASP A O 1
ATOM 724 N N . ARG A 1 93 ? 44.617 49.017 34.132 1.00 21.76 93 ARG A N 1
ATOM 725 C CA A ARG A 1 93 ? 44.566 47.563 34.277 0.50 23.09 93 ARG A CA 1
ATOM 726 C CA B ARG A 1 93 ? 44.700 47.551 34.260 0.50 22.72 93 ARG A CA 1
ATOM 727 C C . ARG A 1 93 ? 44.714 46.899 32.901 1.00 22.82 93 ARG A C 1
ATOM 728 O O . ARG A 1 93 ? 44.497 45.686 32.775 1.00 24.35 93 ARG A O 1
ATOM 743 N N . ASP A 1 94 ? 45.038 47.698 31.892 1.00 20.71 94 ASP A N 1
ATOM 744 C CA . ASP A 1 94 ? 45.178 47.216 30.515 1.00 22.02 94 ASP A CA 1
ATOM 745 C C . ASP A 1 94 ? 43.910 46.518 30.026 1.00 19.96 94 ASP A C 1
ATOM 746 O O . ASP A 1 94 ? 43.976 45.521 29.268 1.00 22.23 94 ASP A O 1
ATOM 751 N N . ARG A 1 95 ? 42.739 47.032 30.450 1.00 18.38 95 ARG A N 1
ATOM 752 C CA . ARG A 1 95 ? 41.498 46.523 29.903 1.00 16.13 95 ARG A CA 1
ATOM 753 C C . ARG A 1 95 ? 41.080 47.327 28.675 1.00 15.77 95 ARG A C 1
ATOM 754 O O . ARG A 1 95 ? 41.223 48.562 28.636 1.00 15.70 95 ARG A O 1
ATOM 762 N N . LEU A 1 96 ? 40.475 46.613 27.725 1.00 15.17 96 LEU A N 1
ATOM 763 C CA . LEU A 1 96 ? 39.859 47.245 26.551 1.00 15.04 96 LEU A CA 1
ATOM 764 C C . LEU A 1 96 ? 38.894 48.355 26.968 1.00 16.02 96 LEU A C 1
ATOM 765 O O . LEU A 1 96 ? 38.071 48.126 27.860 1.00 15.05 96 LEU A O 1
ATOM 770 N N . VAL A 1 97 ? 38.994 49.519 26.331 1.00 14.11 97 VAL A N 1
ATOM 771 C CA . VAL A 1 97 ? 37.978 50.587 26.522 1.00 13.73 97 VAL A CA 1
ATOM 772 C C . VAL A 1 97 ? 37.408 50.893 25.122 1.00 13.78 97 VAL A C 1
ATOM 773 O O . VAL A 1 97 ? 38.208 51.065 24.207 1.00 13.57 97 VAL A O 1
ATOM 777 N N . ALA A 1 98 ? 36.083 50.907 24.946 1.00 13.04 98 ALA A N 1
ATOM 778 C CA . ALA A 1 98 ? 35.505 51.046 23.578 1.00 12.37 98 ALA A CA 1
ATOM 779 C C . ALA A 1 98 ? 34.456 52.145 23.711 1.00 13.25 98 ALA A C 1
ATOM 780 O O . ALA A 1 98 ? 33.640 52.137 24.685 1.00 14.20 98 ALA A O 1
ATOM 782 N N . GLY A 1 99 ? 34.433 53.053 22.740 1.00 12.79 99 GLY A N 1
ATOM 783 C CA . GLY A 1 99 ? 33.430 54.121 22.744 1.00 11.87 99 GLY A CA 1
ATOM 784 C C . GLY A 1 99 ? 32.957 54.366 21.333 1.00 12.73 99 GLY A C 1
ATOM 785 O O . GLY A 1 99 ? 33.761 54.379 20.400 1.00 12.89 99 GLY A O 1
ATOM 786 N N . ILE A 1 100 ? 31.637 54.555 21.209 1.00 10.74 100 ILE A N 1
ATOM 787 C CA . ILE A 1 100 ? 31.017 54.783 19.891 1.00 11.51 100 ILE A CA 1
ATOM 788 C C . ILE A 1 100 ? 30.257 56.121 19.890 1.00 13.31 100 ILE A C 1
ATOM 789 O O . ILE A 1 100 ? 29.667 56.586 20.949 1.00 13.51 100 ILE A O 1
ATOM 794 N N . CYS A 1 101 ? 30.274 56.759 18.732 1.00 12.27 101 CYS A N 1
ATOM 795 C CA . CYS A 1 101 ? 29.449 57.950 18.487 1.00 14.02 101 CYS A CA 1
ATOM 796 C C . CYS A 1 101 ? 29.880 59.088 19.470 1.00 13.51 101 CYS A C 1
ATOM 797 O O . CYS A 1 101 ? 31.104 59.364 19.627 1.00 12.58 101 CYS A O 1
ATOM 800 N N . ALA A 1 102 ? 28.913 59.728 20.153 1.00 12.68 102 ALA A N 1
ATOM 801 C CA . ALA A 1 102 ? 29.309 60.828 21.081 1.00 13.01 102 ALA A CA 1
ATOM 802 C C . ALA A 1 102 ? 30.254 60.333 22.162 1.00 12.76 102 ALA A C 1
ATOM 803 O O . ALA A 1 102 ? 31.104 61.110 22.693 1.00 14.87 102 ALA A O 1
ATOM 805 N N . ALA A 1 103 ? 30.130 59.038 22.505 1.00 11.60 103 ALA A N 1
ATOM 806 C CA . ALA A 1 103 ? 31.044 58.485 23.531 1.00 12.47 103 ALA A CA 1
ATOM 807 C C . ALA A 1 103 ? 32.487 58.380 23.038 1.00 12.94 103 ALA A C 1
ATOM 808 O O . ALA A 1 103 ? 33.414 58.383 23.852 1.00 13.24 103 ALA A O 1
ATOM 810 N N . ALA A 1 104 ? 32.670 58.230 21.729 1.00 13.47 104 ALA A N 1
ATOM 811 C CA . ALA A 1 104 ? 34.054 58.242 21.206 1.00 12.59 104 ALA A CA 1
ATOM 812 C C . ALA A 1 104 ? 34.690 59.604 21.431 1.00 14.15 104 ALA A C 1
ATOM 813 O O . ALA A 1 104 ? 35.848 59.674 21.812 1.00 12.67 104 ALA A O 1
ATOM 815 N N . SER A 1 105 ? 33.948 60.684 21.215 1.00 12.49 105 SER A N 1
ATOM 816 C CA . SER A 1 105 ? 34.518 62.027 21.455 1.00 13.06 105 SER A CA 1
ATOM 817 C C . SER A 1 105 ? 34.723 62.243 22.968 1.00 13.20 105 SER A C 1
ATOM 818 O O . SER A 1 105 ? 35.714 62.844 23.367 1.00 14.56 105 SER A O 1
ATOM 821 N N . ALA A 1 106 ? 33.801 61.738 23.784 1.00 13.59 106 ALA A N 1
ATOM 822 C CA . ALA A 1 106 ? 34.028 61.803 25.222 1.00 14.93 106 ALA A CA 1
ATOM 823 C C . ALA A 1 106 ? 35.325 61.088 25.631 1.00 13.78 106 ALA A C 1
ATOM 824 O O . ALA A 1 106 ? 36.081 61.627 26.484 1.00 15.02 106 ALA A O 1
ATOM 826 N N . LEU A 1 107 ? 35.629 59.914 25.022 1.00 14.74 107 LEU A N 1
ATOM 827 C CA . LEU A 1 107 ? 36.914 59.248 25.286 1.00 13.84 107 LEU A CA 1
ATOM 828 C C . LEU A 1 107 ? 38.080 60.147 24.869 1.00 14.71 107 LEU A C 1
ATOM 829 O O . LEU A 1 107 ? 39.061 60.241 25.578 1.00 15.80 107 LEU A O 1
ATOM 834 N N . GLY A 1 108 ? 37.956 60.819 23.723 1.00 14.38 108 GLY A N 1
ATOM 835 C CA . GLY A 1 108 ? 39.004 61.781 23.342 1.00 15.30 108 GLY A CA 1
ATOM 836 C C . GLY A 1 108 ? 39.232 62.811 24.450 1.00 15.11 108 GLY A C 1
ATOM 837 O O . GLY A 1 108 ? 40.348 63.251 24.693 1.00 16.75 108 GLY A O 1
ATOM 838 N N . GLY A 1 109 ? 38.166 63.191 25.153 1.00 15.31 109 GLY A N 1
ATOM 839 C CA . GLY A 1 109 ? 38.279 64.209 26.237 1.00 17.19 109 GLY A CA 1
ATOM 840 C C . GLY A 1 109 ? 39.008 63.706 27.496 1.00 17.83 109 GLY A C 1
ATOM 841 O O . GLY A 1 109 ? 39.473 64.513 28.314 1.00 19.53 109 GLY A O 1
ATOM 842 N N . THR A 1 110 ? 39.134 62.379 27.629 1.00 16.21 110 THR A N 1
ATOM 843 C CA . THR A 1 110 ? 39.964 61.773 28.698 1.00 18.04 110 THR A CA 1
ATOM 844 C C . THR A 1 110 ? 41.443 61.709 28.369 1.00 18.68 110 THR A C 1
ATOM 845 O O . THR A 1 110 ? 42.255 61.324 29.249 1.00 21.07 110 THR A O 1
ATOM 849 N N . GLY A 1 111 ? 41.808 62.020 27.113 1.00 17.68 111 GLY A N 1
ATOM 850 C CA . GLY A 1 111 ? 43.200 61.887 26.651 1.00 18.85 111 GLY A CA 1
ATOM 851 C C . GLY A 1 111 ? 43.562 60.513 26.084 1.00 17.92 111 GLY A C 1
ATOM 852 O O . GLY A 1 111 ? 44.669 60.353 25.516 1.00 18.46 111 GLY A O 1
ATOM 853 N N . VAL A 1 112 ? 42.656 59.525 26.207 1.00 18.08 112 VAL A N 1
ATOM 854 C CA A VAL A 1 112 ? 42.980 58.149 25.831 0.50 17.18 112 VAL A CA 1
ATOM 855 C CA B VAL A 1 112 ? 43.052 58.148 25.809 0.50 17.63 112 VAL A CA 1
ATOM 856 C C . VAL A 1 112 ? 43.189 57.961 24.311 1.00 18.01 112 VAL A C 1
ATOM 857 O O . VAL A 1 112 ? 43.735 56.943 23.851 1.00 18.86 112 VAL A O 1
ATOM 864 N N . LEU A 1 113 ? 42.706 58.929 23.517 1.00 16.02 113 LEU A N 1
ATOM 865 C CA . LEU A 1 113 ? 42.903 58.820 22.054 1.00 16.08 113 LEU A CA 1
ATOM 866 C C . LEU A 1 113 ? 44.180 59.537 21.578 1.00 17.89 113 LEU A C 1
ATOM 867 O O . LEU A 1 113 ? 44.405 59.645 20.387 1.00 18.37 113 LEU A O 1
ATOM 872 N N . ASN A 1 114 ? 44.987 60.085 22.503 1.00 18.18 114 ASN A N 1
ATOM 873 C CA . ASN A 1 114 ? 46.130 60.933 22.067 1.00 20.08 114 ASN A CA 1
ATOM 874 C C . ASN A 1 114 ? 47.221 60.179 21.288 1.00 20.39 114 ASN A C 1
ATOM 875 O O . ASN A 1 114 ? 47.911 60.779 20.444 1.00 20.84 114 ASN A O 1
ATOM 880 N N . ASP A 1 115 ? 47.381 58.896 21.631 1.00 20.74 115 ASP A N 1
ATOM 881 C CA A ASP A 1 115 ? 48.489 58.029 21.306 0.50 23.25 115 ASP A CA 1
ATOM 882 C CA B ASP A 1 115 ? 48.514 58.137 21.050 0.50 22.79 115 ASP A CA 1
ATOM 883 C C . ASP A 1 115 ? 48.092 56.775 20.496 1.00 22.83 115 ASP A C 1
ATOM 884 O O . ASP A 1 115 ? 48.914 55.882 20.323 1.00 23.86 115 ASP A O 1
ATOM 893 N N . VAL A 1 116 ? 46.823 56.662 20.107 1.00 21.28 116 VAL A N 1
ATOM 894 C CA . VAL A 1 116 ? 46.347 55.480 19.393 1.00 19.62 116 VAL A CA 1
ATOM 895 C C . VAL A 1 116 ? 45.550 55.875 18.179 1.00 18.75 116 VAL A C 1
ATOM 896 O O . VAL A 1 116 ? 44.895 56.931 18.170 1.00 19.08 116 VAL A O 1
ATOM 900 N N . ALA A 1 117 ? 45.556 54.995 17.182 1.00 18.13 117 ALA A N 1
ATOM 901 C CA . ALA A 1 117 ? 44.708 55.180 16.006 1.00 17.06 117 ALA A CA 1
ATOM 902 C C . ALA A 1 117 ? 43.251 55.068 16.482 1.00 16.47 117 ALA A C 1
ATOM 903 O O . ALA A 1 117 ? 42.941 54.262 17.379 1.00 16.38 117 ALA A O 1
ATOM 905 N N . HIS A 1 118 ? 42.376 55.895 15.902 1.00 14.68 118 HIS A N 1
ATOM 906 C CA . HIS A 1 118 ? 40.958 55.930 16.352 1.00 14.85 118 HIS A CA 1
ATOM 907 C C . HIS A 1 118 ? 40.110 56.624 15.286 1.00 14.39 118 HIS A C 1
ATOM 908 O O . HIS A 1 118 ? 40.635 57.152 14.306 1.00 15.35 118 HIS A O 1
ATOM 915 N N . THR A 1 119 ? 38.790 56.590 15.482 1.00 14.02 119 THR A N 1
ATOM 916 C CA . THR A 1 119 ? 37.895 57.332 14.631 1.00 14.09 119 THR A CA 1
ATOM 917 C C . THR A 1 119 ? 36.755 57.856 15.538 1.00 13.54 119 THR A C 1
ATOM 918 O O . THR A 1 119 ? 36.892 57.894 16.785 1.00 14.28 119 THR A O 1
ATOM 922 N N . GLY A 1 120 ? 35.703 58.347 14.896 1.00 13.31 120 GLY A N 1
ATOM 923 C CA . GLY A 1 120 ? 34.608 58.999 15.660 1.00 13.75 120 GLY A CA 1
ATOM 924 C C . GLY A 1 120 ? 33.543 59.385 14.657 1.00 13.35 120 GLY A C 1
ATOM 925 O O . GLY A 1 120 ? 33.570 58.977 13.449 1.00 13.41 120 GLY A O 1
ATOM 926 N N . ASN A 1 121 ? 32.606 60.209 15.104 1.00 13.15 121 ASN A N 1
ATOM 927 C CA . ASN A 1 121 ? 31.593 60.693 14.150 1.00 14.01 121 ASN A CA 1
ATOM 928 C C . ASN A 1 121 ? 32.196 61.656 13.145 1.00 15.01 121 ASN A C 1
ATOM 929 O O . ASN A 1 121 ? 31.734 61.703 11.978 1.00 16.63 121 ASN A O 1
ATOM 934 N N . ALA A 1 122 ? 33.188 62.417 13.607 1.00 15.40 122 ALA A N 1
ATOM 935 C CA . ALA A 1 122 ? 33.953 63.362 12.777 1.00 15.98 122 ALA A CA 1
ATOM 936 C C . ALA A 1 122 ? 35.164 63.840 13.578 1.00 16.51 122 ALA A C 1
ATOM 937 O O . ALA A 1 122 ? 35.109 63.865 14.839 1.00 15.34 122 ALA A O 1
ATOM 939 N N . LEU A 1 123 ? 36.209 64.267 12.867 1.00 16.19 123 LEU A N 1
ATOM 940 C CA . LEU A 1 123 ? 37.381 64.794 13.583 1.00 15.37 123 LEU A CA 1
ATOM 941 C C . LEU A 1 123 ? 36.938 66.011 14.441 1.00 15.95 123 LEU A C 1
ATOM 942 O O . LEU A 1 123 ? 37.385 66.180 15.582 1.00 15.89 123 LEU A O 1
ATOM 947 N N . ALA A 1 124 ? 36.035 66.834 13.884 1.00 17.48 124 ALA A N 1
ATOM 948 C CA . ALA A 1 124 ? 35.617 68.077 14.601 1.00 17.07 124 ALA A CA 1
ATOM 949 C C . ALA A 1 124 ? 34.867 67.744 15.916 1.00 17.07 124 ALA A C 1
ATOM 950 O O . ALA A 1 124 ? 34.943 68.510 16.910 1.00 17.22 124 ALA A O 1
ATOM 952 N N . SER A 1 125 ? 34.151 66.612 15.932 1.00 16.07 125 SER A N 1
ATOM 953 C CA A SER A 1 125 ? 33.507 66.103 17.157 0.50 14.75 125 SER A CA 1
ATOM 954 C CA B SER A 1 125 ? 33.505 66.109 17.157 0.50 15.99 125 SER A CA 1
ATOM 955 C C . SER A 1 125 ? 34.535 65.845 18.255 1.00 15.14 125 SER A C 1
ATOM 956 O O . SER A 1 125 ? 34.309 66.217 19.415 1.00 15.15 125 SER A O 1
ATOM 961 N N . HIS A 1 126 ? 35.680 65.249 17.891 1.00 14.37 126 HIS A N 1
ATOM 962 C CA . HIS A 1 126 ? 36.731 65.022 18.890 1.00 14.41 126 HIS A CA 1
ATOM 963 C C . HIS A 1 126 ? 37.378 66.338 19.335 1.00 15.44 126 HIS A C 1
ATOM 964 O O . HIS A 1 126 ? 37.678 66.549 20.507 1.00 15.85 126 HIS A O 1
ATOM 971 N N . LYS A 1 127 ? 37.579 67.222 18.370 1.00 14.76 127 LYS A N 1
ATOM 972 C CA . LYS A 1 127 ? 38.273 68.501 18.609 1.00 16.64 127 LYS A CA 1
ATOM 973 C C . LYS A 1 127 ? 37.463 69.428 19.501 1.00 15.75 127 LYS A C 1
ATOM 974 O O . LYS A 1 127 ? 38.027 70.408 20.040 1.00 19.92 127 LYS A O 1
ATOM 980 N N . ALA A 1 128 ? 36.168 69.148 19.653 1.00 16.71 128 ALA A N 1
ATOM 981 C CA . ALA A 1 128 ? 35.300 69.960 20.583 1.00 18.51 128 ALA A CA 1
ATOM 982 C C . ALA A 1 128 ? 35.793 69.804 22.030 1.00 19.06 128 ALA A C 1
ATOM 983 O O . ALA A 1 128 ? 35.492 70.658 22.875 1.00 19.59 128 ALA A O 1
ATOM 985 N N . TYR A 1 129 ? 36.541 68.724 22.298 1.00 18.00 129 TYR A N 1
ATOM 986 C CA . TYR A 1 129 ? 37.165 68.497 23.634 1.00 17.99 129 TYR A CA 1
ATOM 987 C C . TYR A 1 129 ? 38.626 69.000 23.684 1.00 18.52 129 TYR A C 1
ATOM 988 O O . TYR A 1 129 ? 39.513 68.448 23.009 1.00 17.97 129 TYR A O 1
ATOM 997 N N . PRO A 1 130 ? 38.924 70.035 24.513 1.00 21.10 130 PRO A N 1
ATOM 998 C CA . PRO A 1 130 ? 40.306 70.563 24.546 1.00 21.76 130 PRO A CA 1
ATOM 999 C C . PRO A 1 130 ? 41.390 69.571 24.931 1.00 20.59 130 PRO A C 1
ATOM 1000 O O . PRO A 1 130 ? 42.537 69.701 24.503 1.00 22.26 130 PRO A O 1
ATOM 1004 N N . ALA A 1 131 ? 41.035 68.536 25.696 1.00 19.86 131 ALA A N 1
ATOM 1005 C CA . ALA A 1 131 ? 42.018 67.514 26.066 1.00 19.66 131 ALA A CA 1
ATOM 1006 C C . ALA A 1 131 ? 42.379 66.567 24.924 1.00 19.58 131 ALA A C 1
ATOM 1007 O O . ALA A 1 131 ? 43.317 65.787 25.060 1.00 20.53 131 ALA A O 1
ATOM 1009 N N . TYR A 1 132 ? 41.602 66.599 23.827 1.00 17.52 132 TYR A N 1
ATOM 1010 C CA . TYR A 1 132 ? 41.877 65.677 22.724 1.00 17.85 132 TYR A CA 1
ATOM 1011 C C . TYR A 1 132 ? 43.084 66.183 21.959 1.00 19.86 132 TYR A C 1
ATOM 1012 O O . TYR A 1 132 ? 43.035 67.246 21.357 1.00 21.07 132 TYR A O 1
ATOM 1021 N N . ARG A 1 133 ? 44.177 65.435 22.029 1.00 21.56 133 ARG A N 1
ATOM 1022 C CA . ARG A 1 133 ? 45.413 65.790 21.320 1.00 23.15 133 ARG A CA 1
ATOM 1023 C C . ARG A 1 133 ? 45.801 64.720 20.298 1.00 22.54 133 ARG A C 1
ATOM 1024 O O . ARG A 1 133 ? 46.982 64.651 19.858 1.00 25.50 133 ARG A O 1
ATOM 1032 N N . GLY A 1 134 ? 44.815 63.927 19.873 1.00 21.11 134 GLY A N 1
ATOM 1033 C CA . GLY A 1 134 ? 45.054 62.782 18.970 1.00 20.14 134 GLY A CA 1
ATOM 1034 C C . GLY A 1 134 ? 44.837 63.031 17.466 1.00 19.93 134 GLY A C 1
ATOM 1035 O O . GLY A 1 134 ? 44.790 62.069 16.690 1.00 19.90 134 GLY A O 1
ATOM 1036 N N . GLU A 1 135 ? 44.684 64.290 17.037 1.00 19.40 135 GLU A N 1
ATOM 1037 C CA . GLU A 1 135 ? 44.318 64.559 15.638 1.00 21.61 135 GLU A CA 1
ATOM 1038 C C . GLU A 1 135 ? 45.189 63.806 14.622 1.00 20.86 135 GLU A C 1
ATOM 1039 O O . GLU A 1 135 ? 44.683 63.338 13.611 1.00 19.39 135 GLU A O 1
ATOM 1045 N N . ALA A 1 136 ? 46.500 63.683 14.882 1.00 21.93 136 ALA A N 1
ATOM 1046 C CA . ALA A 1 136 ? 47.419 63.006 13.928 1.00 22.67 136 ALA A CA 1
ATOM 1047 C C . ALA A 1 136 ? 47.044 61.555 13.659 1.00 23.00 136 ALA A C 1
ATOM 1048 O O . ALA A 1 136 ? 47.365 61.003 12.587 1.00 23.59 136 ALA A O 1
ATOM 1050 N N . HIS A 1 137 ? 46.302 60.960 14.598 1.00 21.43 137 HIS A N 1
ATOM 1051 C CA . HIS A 1 137 ? 45.957 59.526 14.537 1.00 21.44 137 HIS A CA 1
ATOM 1052 C C . HIS A 1 137 ? 44.530 59.255 14.135 1.00 19.73 137 HIS A C 1
ATOM 1053 O O . HIS A 1 137 ? 44.146 58.086 14.056 1.00 19.65 137 HIS A O 1
ATOM 1060 N N . TYR A 1 138 ? 43.761 60.322 13.907 1.00 18.82 138 TYR A N 1
ATOM 1061 C CA . TYR A 1 138 ? 42.342 60.168 13.523 1.00 17.89 138 TYR A CA 1
ATOM 1062 C C . TYR A 1 138 ? 42.256 59.560 12.102 1.00 19.23 138 TYR A C 1
ATOM 1063 O O . TYR A 1 138 ? 42.911 60.031 11.135 1.00 18.95 138 TYR A O 1
ATOM 1072 N N . ARG A 1 139 ? 41.452 58.521 11.996 1.00 17.02 139 ARG A N 1
ATOM 1073 C CA . ARG A 1 139 ? 41.172 57.833 10.714 1.00 18.47 139 ARG A CA 1
ATOM 1074 C C . ARG A 1 139 ? 39.773 58.163 10.230 1.00 18.92 139 ARG A C 1
ATOM 1075 O O . ARG A 1 139 ? 38.775 57.771 10.844 1.00 18.24 139 ARG A O 1
ATOM 1083 N N . ASP A 1 140 ? 39.699 58.904 9.125 1.00 19.64 140 ASP A N 1
ATOM 1084 C CA . ASP A 1 140 ? 38.389 59.252 8.571 1.00 21.31 140 ASP A CA 1
ATOM 1085 C C . ASP A 1 140 ? 37.959 58.096 7.638 1.00 21.59 140 ASP A C 1
ATOM 1086 O O . ASP A 1 140 ? 38.274 58.089 6.441 1.00 22.00 140 ASP A O 1
ATOM 1091 N N . GLN A 1 141 ? 37.287 57.106 8.209 1.00 19.82 141 GLN A N 1
ATOM 1092 C CA . GLN A 1 141 ? 36.859 55.891 7.479 1.00 20.46 141 GLN A CA 1
ATOM 1093 C C . GLN A 1 141 ? 35.534 55.442 8.094 1.00 19.28 141 GLN A C 1
ATOM 1094 O O . GLN A 1 141 ? 35.258 55.835 9.245 1.00 19.13 141 GLN A O 1
ATOM 1100 N N . PRO A 1 142 ? 34.711 54.658 7.356 1.00 17.56 142 PRO A N 1
ATOM 1101 C CA . PRO A 1 142 ? 33.400 54.294 7.919 1.00 15.89 142 PRO A CA 1
ATOM 1102 C C . PRO A 1 142 ? 33.420 53.234 9.013 1.00 15.73 142 PRO A C 1
ATOM 1103 O O . PRO A 1 142 ? 32.474 53.180 9.804 1.00 16.57 142 PRO A O 1
ATOM 1107 N N . ARG A 1 143 ? 34.437 52.382 9.036 1.00 17.26 143 ARG A N 1
ATOM 1108 C CA . ARG A 1 143 ? 34.402 51.234 9.995 1.00 16.37 143 ARG A CA 1
ATOM 1109 C C . ARG A 1 143 ? 35.132 51.579 11.289 1.00 16.34 143 ARG A C 1
ATOM 1110 O O . ARG A 1 143 ? 36.034 52.430 11.315 1.00 16.41 143 ARG A O 1
ATOM 1118 N N . ALA A 1 144 ? 34.762 50.870 12.368 1.00 14.69 144 ALA A N 1
ATOM 1119 C CA . ALA A 1 144 ? 35.436 51.012 13.670 1.00 14.74 144 ALA A CA 1
ATOM 1120 C C . ALA A 1 144 ? 36.942 50.826 13.564 1.00 14.33 144 ALA A C 1
ATOM 1121 O O . ALA A 1 144 ? 37.453 50.062 12.678 1.00 16.02 144 ALA A O 1
ATOM 1123 N N . VAL A 1 145 ? 37.650 51.467 14.477 1.00 13.66 145 VAL A N 1
ATOM 1124 C CA . VAL A 1 145 ? 39.097 51.332 14.577 1.00 15.21 145 VAL A CA 1
ATOM 1125 C C . VAL A 1 145 ? 39.464 50.708 15.931 1.00 15.62 145 VAL A C 1
ATOM 1126 O O . VAL A 1 145 ? 38.823 50.985 16.977 1.00 16.23 145 VAL A O 1
ATOM 1130 N N . SER A 1 146 ? 40.451 49.818 15.885 1.00 16.87 146 SER A N 1
ATOM 1131 C CA . SER A 1 146 ? 41.002 49.223 17.110 1.00 16.89 146 SER A CA 1
ATOM 1132 C C . SER A 1 146 ? 42.518 49.395 17.140 1.00 18.03 146 SER A C 1
ATOM 1133 O O . SER A 1 146 ? 43.233 48.921 16.212 1.00 18.10 146 SER A O 1
ATOM 1136 N N . ASP A 1 147 ? 43.018 49.984 18.211 1.00 17.14 147 ASP A N 1
ATOM 1137 C CA . ASP A 1 147 ? 44.464 50.165 18.359 1.00 18.42 147 ASP A CA 1
ATOM 1138 C C . ASP A 1 147 ? 44.794 50.407 19.837 1.00 18.44 147 ASP A C 1
ATOM 1139 O O . ASP A 1 147 ? 44.091 51.148 20.540 1.00 17.85 147 ASP A O 1
ATOM 1144 N N . GLY A 1 148 ? 45.880 49.799 20.309 1.00 20.19 148 GLY A N 1
ATOM 1145 C CA . GLY A 1 148 ? 46.366 50.058 21.658 1.00 20.21 148 GLY A CA 1
ATOM 1146 C C . GLY A 1 148 ? 45.371 49.770 22.773 1.00 20.65 148 GLY A C 1
ATOM 1147 O O . GLY A 1 148 ? 45.470 50.378 23.838 1.00 21.89 148 GLY A O 1
ATOM 1148 N N . GLY A 1 149 ? 44.451 48.836 22.530 1.00 19.09 149 GLY A N 1
ATOM 1149 C CA . GLY A 1 149 ? 43.404 48.486 23.532 1.00 18.94 149 GLY A CA 1
ATOM 1150 C C . GLY A 1 149 ? 42.263 49.471 23.596 1.00 17.32 149 GLY A C 1
ATOM 1151 O O . GLY A 1 149 ? 41.508 49.499 24.576 1.00 16.84 149 GLY A O 1
ATOM 1152 N N . VAL A 1 150 ? 42.111 50.293 22.555 1.00 15.07 150 VAL A N 1
ATOM 1153 C CA . VAL A 1 150 ? 41.002 51.230 22.494 1.00 14.23 150 VAL A CA 1
ATOM 1154 C C . VAL A 1 150 ? 40.272 51.009 21.169 1.00 15.22 150 VAL A C 1
ATOM 1155 O O . VAL A 1 150 ? 40.868 51.020 20.080 1.00 14.24 150 VAL A O 1
ATOM 1159 N N . VAL A 1 151 ? 38.966 50.813 21.259 1.00 12.83 151 VAL A N 1
ATOM 1160 C CA . VAL A 1 151 ? 38.143 50.651 20.074 1.00 13.48 151 VAL A CA 1
ATOM 1161 C C . VAL A 1 151 ? 37.220 51.888 19.973 1.00 13.20 151 VAL A C 1
ATOM 1162 O O . VAL A 1 151 ? 36.576 52.294 20.957 1.00 12.70 151 VAL A O 1
ATOM 1166 N N . THR A 1 152 ? 37.148 52.478 18.788 1.00 13.40 152 THR A N 1
ATOM 1167 C CA . THR A 1 152 ? 36.284 53.617 18.562 1.00 12.87 152 THR A CA 1
ATOM 1168 C C . THR A 1 152 ? 35.493 53.428 17.251 1.00 13.63 152 THR A C 1
ATOM 1169 O O . THR A 1 152 ? 35.900 52.687 16.373 1.00 13.37 152 THR A O 1
ATOM 1173 N N . ALA A 1 153 ? 34.347 54.113 17.169 1.00 12.42 153 ALA A N 1
ATOM 1174 C CA . ALA A 1 153 ? 33.485 54.075 15.984 1.00 12.48 153 ALA A CA 1
ATOM 1175 C C . ALA A 1 153 ? 32.543 55.241 15.983 1.00 13.05 153 ALA A C 1
ATOM 1176 O O . ALA A 1 153 ? 32.257 55.845 17.028 1.00 12.61 153 ALA A O 1
ATOM 1178 N N . ALA A 1 154 ? 32.057 55.534 14.770 1.00 13.63 154 ALA A N 1
ATOM 1179 C CA . ALA A 1 154 ? 30.985 56.514 14.601 1.00 12.46 154 ALA A CA 1
ATOM 1180 C C . ALA A 1 154 ? 29.684 55.755 14.990 1.00 12.55 154 ALA A C 1
ATOM 1181 O O . ALA A 1 154 ? 29.634 54.493 14.919 1.00 12.48 154 ALA A O 1
ATOM 1183 N N . GLY A 1 155 ? 28.650 56.525 15.295 1.00 13.52 155 GLY A N 1
ATOM 1184 C CA . GLY A 1 155 ? 27.343 55.949 15.583 1.00 12.98 155 GLY A CA 1
ATOM 1185 C C . GLY A 1 155 ? 26.782 55.160 14.404 1.00 13.32 155 GLY A C 1
ATOM 1186 O O . GLY A 1 155 ? 25.954 54.277 14.608 1.00 14.04 155 GLY A O 1
ATOM 1187 N N . SER A 1 156 ? 27.241 55.485 13.188 1.00 12.90 156 SER A N 1
ATOM 1188 C CA . SER A 1 156 ? 26.805 54.752 11.983 1.00 13.44 156 SER A CA 1
ATOM 1189 C C . SER A 1 156 ? 27.446 53.352 11.827 1.00 13.81 156 SER A C 1
ATOM 1190 O O . SER A 1 156 ? 27.150 52.643 10.834 1.00 13.71 156 SER A O 1
ATOM 1193 N N . ALA A 1 157 ? 28.354 52.977 12.745 1.00 12.21 157 ALA A N 1
ATOM 1194 C CA . ALA A 1 157 ? 29.126 51.724 12.557 1.00 13.86 157 ALA A CA 1
ATOM 1195 C C . ALA A 1 157 ? 28.929 50.743 13.740 1.00 13.65 157 ALA A C 1
ATOM 1196 O O . ALA A 1 157 ? 29.931 50.258 14.289 1.00 13.41 157 ALA A O 1
ATOM 1198 N N . PRO A 1 158 ? 27.669 50.428 14.084 1.00 13.35 158 PRO A N 1
ATOM 1199 C CA . PRO A 1 158 ? 27.494 49.519 15.219 1.00 13.35 158 PRO A CA 1
ATOM 1200 C C . PRO A 1 158 ? 28.025 48.106 14.976 1.00 13.87 158 PRO A C 1
ATOM 1201 O O . PRO A 1 158 ? 28.407 47.419 15.936 1.00 13.87 158 PRO A O 1
ATOM 1205 N N . VAL A 1 159 ? 27.996 47.647 13.721 1.00 12.93 159 VAL A N 1
ATOM 1206 C CA . VAL A 1 159 ? 28.425 46.264 13.452 1.00 13.10 159 VAL A CA 1
ATOM 1207 C C . VAL A 1 159 ? 29.934 46.129 13.633 1.00 13.32 159 VAL A C 1
ATOM 1208 O O . VAL A 1 159 ? 30.391 45.244 14.335 1.00 13.19 159 VAL A O 1
ATOM 1212 N N . SER A 1 160 ? 30.724 46.991 12.978 1.00 13.26 160 SER A N 1
ATOM 1213 C CA . SER A 1 160 ? 32.167 46.871 13.090 1.00 14.71 160 SER A CA 1
ATOM 1214 C C . SER A 1 160 ? 32.643 47.223 14.524 1.00 12.96 160 SER A C 1
ATOM 1215 O O . SER A 1 160 ? 33.653 46.696 14.968 1.00 14.16 160 SER A O 1
ATOM 1218 N N . PHE A 1 161 ? 31.868 48.060 15.205 1.00 12.93 161 PHE A N 1
ATOM 1219 C CA . PHE A 1 161 ? 32.165 48.341 16.636 1.00 12.17 161 PHE A CA 1
ATOM 1220 C C . PHE A 1 161 ? 32.105 47.001 17.406 1.00 12.88 161 PHE A C 1
ATOM 1221 O O . PHE A 1 161 ? 33.061 46.637 18.144 1.00 13.14 161 PHE A O 1
ATOM 1229 N N . ALA A 1 162 ? 31.016 46.245 17.191 1.00 13.80 162 ALA A N 1
ATOM 1230 C CA . ALA A 1 162 ? 30.884 44.969 17.880 1.00 13.59 162 ALA A CA 1
ATOM 1231 C C . ALA A 1 162 ? 31.996 43.984 17.504 1.00 13.90 162 ALA A C 1
ATOM 1232 O O . ALA A 1 162 ? 32.575 43.313 18.379 1.00 14.38 162 ALA A O 1
ATOM 1234 N N . VAL A 1 163 ? 32.299 43.913 16.214 1.00 13.29 163 VAL A N 1
ATOM 1235 C CA . VAL A 1 163 ? 33.291 42.928 15.719 1.00 14.51 163 VAL A CA 1
ATOM 1236 C C . VAL A 1 163 ? 34.658 43.295 16.350 1.00 14.90 163 VAL A C 1
ATOM 1237 O O . VAL A 1 163 ? 35.374 42.404 16.811 1.00 15.27 163 VAL A O 1
ATOM 1241 N N . GLU A 1 164 ? 35.008 44.594 16.389 1.00 14.41 164 GLU A N 1
ATOM 1242 C CA . GLU A 1 164 ? 36.357 44.958 16.892 1.00 15.05 164 GLU A CA 1
ATOM 1243 C C . GLU A 1 164 ? 36.476 44.694 18.409 1.00 14.84 164 GLU A C 1
ATOM 1244 O O . GLU A 1 164 ? 37.553 44.324 18.890 1.00 15.82 164 GLU A O 1
ATOM 1250 N N . ILE A 1 165 ? 35.362 44.852 19.147 1.00 13.77 165 ILE A N 1
ATOM 1251 C CA . ILE A 1 165 ? 35.367 44.553 20.583 1.00 13.97 165 ILE A CA 1
ATOM 1252 C C . ILE A 1 165 ? 35.588 43.070 20.764 1.00 15.26 165 ILE A C 1
ATOM 1253 O O . ILE A 1 165 ? 36.471 42.641 21.558 1.00 16.91 165 ILE A O 1
ATOM 1258 N N . LEU A 1 166 ? 34.831 42.274 20.002 1.00 14.34 166 LEU A N 1
ATOM 1259 C CA . LEU A 1 166 ? 35.003 40.826 20.077 1.00 15.32 166 LEU A CA 1
ATOM 1260 C C . LEU A 1 166 ? 36.403 40.357 19.665 1.00 16.47 166 LEU A C 1
ATOM 1261 O O . LEU A 1 166 ? 36.969 39.515 20.343 1.00 18.42 166 LEU A O 1
ATOM 1266 N N . LYS A 1 167 ? 36.946 40.929 18.599 1.00 16.21 167 LYS A N 1
ATOM 1267 C CA . LYS A 1 167 ? 38.321 40.583 18.203 1.00 18.88 167 LYS A CA 1
ATOM 1268 C C . LYS A 1 167 ? 39.323 40.917 19.303 1.00 19.26 167 LYS A C 1
ATOM 1269 O O . LYS A 1 167 ? 40.206 40.092 19.603 1.00 20.99 167 LYS A O 1
ATOM 1275 N N . SER A 1 168 ? 39.207 42.119 19.888 1.00 19.20 168 SER A N 1
ATOM 1276 C CA A SER A 1 168 ? 40.111 42.540 20.988 0.50 19.45 168 SER A CA 1
ATOM 1277 C CA B SER A 1 168 ? 40.147 42.506 20.946 0.50 20.73 168 SER A CA 1
ATOM 1278 C C . SER A 1 168 ? 40.121 41.524 22.135 1.00 19.96 168 SER A C 1
ATOM 1279 O O . SER A 1 168 ? 41.182 41.243 22.755 1.00 22.03 168 SER A O 1
ATOM 1284 N N . LEU A 1 169 ? 38.948 40.958 22.414 1.00 19.35 169 LEU A N 1
ATOM 1285 C CA . LEU A 1 169 ? 38.775 39.992 23.492 1.00 19.25 169 LEU A CA 1
ATOM 1286 C C . LEU A 1 169 ? 39.096 38.533 23.111 1.00 21.07 169 LEU A C 1
ATOM 1287 O O . LEU A 1 169 ? 38.953 37.625 23.961 1.00 22.90 169 LEU A O 1
ATOM 1292 N N . GLY A 1 170 ? 39.570 38.325 21.886 1.00 21.00 170 GLY A N 1
ATOM 1293 C CA . GLY A 1 170 ? 39.864 36.955 21.376 1.00 22.96 170 GLY A CA 1
ATOM 1294 C C . GLY A 1 170 ? 38.594 36.108 21.257 1.00 23.15 170 GLY A C 1
ATOM 1295 O O . GLY A 1 170 ? 38.653 34.860 21.304 1.00 25.48 170 GLY A O 1
ATOM 1296 N N . LEU A 1 171 ? 37.447 36.749 21.038 1.00 22.16 171 LEU A N 1
ATOM 1297 C CA . LEU A 1 171 ? 36.160 36.070 20.974 1.00 22.53 171 LEU A CA 1
ATOM 1298 C C . LEU A 1 171 ? 35.544 36.031 19.579 1.00 22.08 171 LEU A C 1
ATOM 1299 O O . LEU A 1 171 ? 34.390 35.610 19.443 1.00 23.41 171 LEU A O 1
ATOM 1304 N N . PHE A 1 172 ? 36.272 36.485 18.559 1.00 20.62 172 PHE A N 1
ATOM 1305 C CA . PHE A 1 172 ? 35.667 36.546 17.231 1.00 20.37 172 PHE A CA 1
ATOM 1306 C C . PHE A 1 172 ? 35.982 35.267 16.447 1.00 22.98 172 PHE A C 1
ATOM 1307 O O . PHE A 1 172 ? 36.761 35.283 15.502 1.00 24.05 172 PHE A O 1
ATOM 1315 N N . GLY A 1 173 ? 35.384 34.178 16.891 1.00 22.44 173 GLY A N 1
ATOM 1316 C CA . GLY A 1 173 ? 35.551 32.882 16.219 1.00 25.58 173 GLY A CA 1
ATOM 1317 C C . GLY A 1 173 ? 34.542 32.722 15.099 1.00 27.20 173 GLY A C 1
ATOM 1318 O O . GLY A 1 173 ? 33.818 33.668 14.717 1.00 25.00 173 GLY A O 1
ATOM 1319 N N . PRO A 1 174 ? 34.425 31.489 14.591 1.00 29.36 174 PRO A N 1
ATOM 1320 C CA . PRO A 1 174 ? 33.469 31.182 13.539 1.00 29.99 174 PRO A CA 1
ATOM 1321 C C . PRO A 1 174 ? 32.033 31.454 13.963 1.00 30.09 174 PRO A C 1
ATOM 1322 O O . PRO A 1 174 ? 31.265 31.932 13.144 1.00 30.37 174 PRO A O 1
ATOM 1326 N N . GLU A 1 175 ? 31.681 31.161 15.214 1.00 30.78 175 GLU A N 1
ATOM 1327 C CA . GLU A 1 175 ? 30.321 31.405 15.720 1.00 32.05 175 GLU A CA 1
ATOM 1328 C C . GLU A 1 175 ? 30.030 32.908 15.738 1.00 30.79 175 GLU A C 1
ATOM 1329 O O . GLU A 1 175 ? 28.977 33.333 15.263 1.00 30.55 175 GLU A O 1
ATOM 1335 N N . ALA A 1 176 ? 30.959 33.704 16.272 1.00 29.45 176 ALA A N 1
ATOM 1336 C CA . ALA A 1 176 ? 30.766 35.153 16.301 1.00 27.64 176 ALA A CA 1
ATOM 1337 C C . ALA A 1 176 ? 30.650 35.736 14.896 1.00 27.57 176 ALA A C 1
ATOM 1338 O O . ALA A 1 176 ? 29.756 36.569 14.633 1.00 26.40 176 ALA A O 1
ATOM 1340 N N . GLU A 1 177 ? 31.565 35.326 13.999 1.00 27.06 177 GLU A N 1
ATOM 1341 C CA . GLU A 1 177 ? 31.575 35.880 12.656 1.00 28.80 177 GLU A CA 1
ATOM 1342 C C . GLU A 1 177 ? 30.254 35.561 11.933 1.00 29.07 177 GLU A C 1
ATOM 1343 O O . GLU A 1 177 ? 29.735 36.412 11.202 1.00 27.98 177 GLU A O 1
ATOM 1349 N N . ALA A 1 178 ? 29.720 34.354 12.154 1.00 29.66 178 ALA A N 1
ATOM 1350 C CA . ALA A 1 178 ? 28.456 33.920 11.517 1.00 30.95 178 ALA A CA 1
ATOM 1351 C C . ALA A 1 178 ? 27.251 34.777 11.960 1.00 30.43 178 ALA A C 1
ATOM 1352 O O . ALA A 1 178 ? 26.398 35.120 11.150 1.00 31.17 178 ALA A O 1
ATOM 1354 N N . GLU A 1 179 ? 27.165 35.051 13.251 1.00 28.83 179 GLU A N 1
ATOM 1355 C CA . GLU A 1 179 ? 26.117 35.910 13.798 1.00 28.04 179 GLU A CA 1
ATOM 1356 C C . GLU A 1 179 ? 26.285 37.360 13.327 1.00 27.07 179 GLU A C 1
ATOM 1357 O O . GLU A 1 179 ? 25.297 38.092 13.199 1.00 26.02 179 GLU A O 1
ATOM 1363 N N . LEU A 1 180 ? 27.528 37.792 13.104 1.00 22.84 180 LEU A N 1
ATOM 1364 C CA . LEU A 1 180 ? 27.739 39.227 12.878 1.00 23.75 180 LEU A CA 1
ATOM 1365 C C . LEU A 1 180 ? 27.902 39.614 11.412 1.00 23.20 180 LEU A C 1
ATOM 1366 O O . LEU A 1 180 ? 27.805 40.794 11.081 1.00 25.00 180 LEU A O 1
ATOM 1371 N N . GLN A 1 181 ? 28.129 38.636 10.531 1.00 22.13 181 GLN A N 1
ATOM 1372 C CA . GLN A 1 181 ? 28.398 38.938 9.121 1.00 23.08 181 GLN A CA 1
ATOM 1373 C C . GLN A 1 181 ? 27.124 39.158 8.291 1.00 21.54 181 GLN A C 1
ATOM 1374 O O . GLN A 1 181 ? 27.174 39.587 7.118 1.00 23.11 181 GLN A O 1
ATOM 1380 N N . ILE A 1 182 ? 25.991 38.893 8.918 1.00 21.08 182 ILE A N 1
ATOM 1381 C CA . ILE A 1 182 ? 24.714 38.867 8.182 1.00 21.87 182 ILE A CA 1
ATOM 1382 C C . ILE A 1 182 ? 24.150 40.281 7.863 1.00 18.87 182 ILE A C 1
ATOM 1383 O O . ILE A 1 182 ? 23.224 40.381 7.078 1.00 18.90 182 ILE A O 1
ATOM 1388 N N . PHE A 1 183 ? 24.672 41.327 8.493 1.00 16.98 183 PHE A N 1
ATOM 1389 C CA . PHE A 1 183 ? 24.067 42.697 8.383 1.00 16.23 183 PHE A CA 1
ATOM 1390 C C . PHE A 1 183 ? 24.400 43.501 7.150 1.00 15.49 183 PHE A C 1
ATOM 1391 O O . PHE A 1 183 ? 23.831 44.574 6.916 1.00 16.08 183 PHE A O 1
ATOM 1399 N N . ALA A 1 184 ? 25.353 43.016 6.345 1.00 15.58 184 ALA A N 1
ATOM 1400 C CA . ALA A 1 184 ? 25.752 43.759 5.151 1.00 15.94 184 ALA A CA 1
ATOM 1401 C C . ALA A 1 184 ? 24.743 43.613 4.039 1.00 16.06 184 ALA A C 1
ATOM 1402 O O . ALA A 1 184 ? 24.619 44.513 3.165 1.00 17.34 184 ALA A O 1
ATOM 1404 N N . ALA A 1 185 ? 24.043 42.459 3.992 1.00 15.97 185 ALA A N 1
ATOM 1405 C CA . ALA A 1 185 ? 23.302 42.101 2.770 1.00 16.68 185 ALA A CA 1
ATOM 1406 C C . ALA A 1 185 ? 22.216 43.123 2.470 1.00 17.07 185 ALA A C 1
ATOM 1407 O O . ALA A 1 185 ? 21.923 43.360 1.298 1.00 18.17 185 ALA A O 1
ATOM 1409 N N . GLU A 1 186 ? 21.598 43.685 3.524 1.00 16.21 186 GLU A N 1
ATOM 1410 C CA . GLU A 1 186 ? 20.471 44.631 3.301 1.00 16.91 186 GLU A CA 1
ATOM 1411 C C . GLU A 1 186 ? 20.963 45.973 2.719 1.00 18.16 186 GLU A C 1
ATOM 1412 O O . GLU A 1 186 ? 20.122 46.825 2.408 1.00 18.90 186 GLU A O 1
ATOM 1418 N N . HIS A 1 187 ? 22.296 46.159 2.638 1.00 18.75 187 HIS A N 1
ATOM 1419 C CA . HIS A 1 187 ? 22.870 47.410 2.110 1.00 21.51 187 HIS A CA 1
ATOM 1420 C C . HIS A 1 187 ? 23.467 47.226 0.701 1.00 26.28 187 HIS A C 1
ATOM 1421 O O . HIS A 1 187 ? 23.951 48.182 0.086 1.00 28.05 187 HIS A O 1
ATOM 1428 N N . ARG A 1 188 ? 23.404 45.975 0.255 1.00 28.02 188 ARG A N 1
ATOM 1429 C CA . ARG A 1 188 ? 23.600 45.457 -1.109 1.00 33.97 188 ARG A CA 1
ATOM 1430 C C . ARG A 1 188 ? 24.860 44.631 -1.211 1.00 35.54 188 ARG A C 1
ATOM 1431 O O . ARG A 1 188 ? 24.795 43.415 -0.981 1.00 39.01 188 ARG A O 1
ATOM 1443 N N . THR B 1 2 ? 2.020 60.506 16.177 1.00 32.07 2 THR B N 1
ATOM 1444 C CA . THR B 1 2 ? 2.087 59.095 15.885 1.00 26.15 2 THR B CA 1
ATOM 1445 C C . THR B 1 2 ? 2.495 58.411 17.194 1.00 23.33 2 THR B C 1
ATOM 1446 O O . THR B 1 2 ? 3.344 58.947 17.938 1.00 22.91 2 THR B O 1
ATOM 1450 N N . ARG B 1 3 ? 1.840 57.282 17.477 1.00 20.85 3 ARG B N 1
ATOM 1451 C CA A ARG B 1 3 ? 2.153 56.426 18.623 0.50 18.59 3 ARG B CA 1
ATOM 1452 C CA B ARG B 1 3 ? 2.211 56.416 18.603 0.50 18.86 3 ARG B CA 1
ATOM 1453 C C . ARG B 1 3 ? 2.436 55.016 18.063 1.00 17.57 3 ARG B C 1
ATOM 1454 O O . ARG B 1 3 ? 1.629 54.497 17.264 1.00 17.82 3 ARG B O 1
ATOM 1469 N N . ILE B 1 4 ? 3.557 54.424 18.460 1.00 15.09 4 ILE B N 1
ATOM 1470 C CA . ILE B 1 4 ? 3.919 53.067 18.028 1.00 14.22 4 ILE B CA 1
ATOM 1471 C C . ILE B 1 4 ? 4.054 52.180 19.259 1.00 14.61 4 ILE B C 1
ATOM 1472 O O . ILE B 1 4 ? 4.763 52.552 20.198 1.00 15.19 4 ILE B O 1
ATOM 1477 N N . ALA B 1 5 ? 3.399 51.030 19.238 1.00 14.24 5 ALA B N 1
ATOM 1478 C CA . ALA B 1 5 ? 3.570 50.042 20.329 1.00 14.08 5 ALA B CA 1
ATOM 1479 C C . ALA B 1 5 ? 4.663 49.052 19.898 1.00 14.05 5 ALA B C 1
ATOM 1480 O O . ALA B 1 5 ? 4.656 48.530 18.757 1.00 14.48 5 ALA B O 1
ATOM 1482 N N . ILE B 1 6 ? 5.603 48.792 20.818 1.00 11.95 6 ILE B N 1
ATOM 1483 C CA . ILE B 1 6 ? 6.656 47.813 20.547 1.00 12.07 6 ILE B CA 1
ATOM 1484 C C . ILE B 1 6 ? 6.447 46.652 21.525 1.00 11.81 6 ILE B C 1
ATOM 1485 O O . ILE B 1 6 ? 6.493 46.836 22.763 1.00 11.90 6 ILE B O 1
ATOM 1490 N N . ALA B 1 7 ? 6.187 45.460 20.965 1.00 11.45 7 ALA B N 1
ATOM 1491 C CA . ALA B 1 7 ? 5.803 44.331 21.790 1.00 12.41 7 ALA B CA 1
ATOM 1492 C C . ALA B 1 7 ? 7.060 43.547 22.146 1.00 13.21 7 ALA B C 1
ATOM 1493 O O . ALA B 1 7 ? 7.545 42.672 21.381 1.00 12.10 7 ALA B O 1
ATOM 1495 N N . LEU B 1 8 ? 7.616 43.913 23.297 1.00 12.81 8 LEU B N 1
ATOM 1496 C CA . LEU B 1 8 ? 8.822 43.210 23.802 1.00 12.29 8 LEU B CA 1
ATOM 1497 C C . LEU B 1 8 ? 8.446 41.852 24.389 1.00 12.55 8 LEU B C 1
ATOM 1498 O O . LEU B 1 8 ? 7.250 41.541 24.628 1.00 14.26 8 LEU B O 1
ATOM 1503 N N . ALA B 1 9 ? 9.473 41.082 24.694 1.00 12.31 9 ALA B N 1
ATOM 1504 C CA . ALA B 1 9 ? 9.299 39.759 25.332 1.00 13.31 9 ALA B CA 1
ATOM 1505 C C . ALA B 1 9 ? 10.616 39.376 25.986 1.00 13.67 9 ALA B C 1
ATOM 1506 O O . ALA B 1 9 ? 11.670 39.957 25.647 1.00 11.84 9 ALA B O 1
ATOM 1508 N N . GLN B 1 10 ? 10.589 38.363 26.855 1.00 13.40 10 GLN B N 1
ATOM 1509 C CA . GLN B 1 10 ? 11.845 37.826 27.410 1.00 13.68 10 GLN B CA 1
ATOM 1510 C C . GLN B 1 10 ? 12.776 37.444 26.231 1.00 13.57 10 GLN B C 1
ATOM 1511 O O . GLN B 1 10 ? 12.333 36.826 25.246 1.00 13.93 10 GLN B O 1
ATOM 1517 N N . ASP B 1 11 ? 14.057 37.760 26.364 1.00 14.22 11 ASP B N 1
ATOM 1518 C CA . ASP B 1 11 ? 15.054 37.440 25.326 1.00 13.10 11 ASP B CA 1
ATOM 1519 C C . ASP B 1 11 ? 14.737 38.129 24.001 1.00 12.62 11 ASP B C 1
ATOM 1520 O O . ASP B 1 11 ? 15.067 37.605 22.944 1.00 12.83 11 ASP B O 1
ATOM 1525 N N . PHE B 1 12 ? 14.178 39.342 24.046 1.00 11.83 12 PHE B N 1
ATOM 1526 C CA . PHE B 1 12 ? 14.007 40.070 22.759 1.00 12.26 12 PHE B CA 1
ATOM 1527 C C . PHE B 1 12 ? 15.375 40.443 22.165 1.00 11.81 12 PHE B C 1
ATOM 1528 O O . PHE B 1 12 ? 16.396 40.625 22.900 1.00 11.61 12 PHE B O 1
ATOM 1536 N N . ALA B 1 13 ? 15.405 40.468 20.832 1.00 12.43 13 ALA B N 1
ATOM 1537 C CA . ALA B 1 13 ? 16.646 40.743 20.079 1.00 10.68 13 ALA B CA 1
ATOM 1538 C C . ALA B 1 13 ? 16.951 42.256 20.139 1.00 10.59 13 ALA B C 1
ATOM 1539 O O . ALA B 1 13 ? 16.282 43.057 19.517 1.00 11.19 13 ALA B O 1
ATOM 1541 N N . ASP B 1 14 ? 17.956 42.615 20.931 1.00 11.58 14 ASP B N 1
ATOM 1542 C CA . ASP B 1 14 ? 18.154 44.031 21.252 1.00 11.07 14 ASP B CA 1
ATOM 1543 C C . ASP B 1 14 ? 18.260 44.892 19.981 1.00 11.05 14 ASP B C 1
ATOM 1544 O O . ASP B 1 14 ? 17.839 46.039 19.990 1.00 12.38 14 ASP B O 1
ATOM 1549 N N . TRP B 1 15 ? 18.920 44.361 18.953 1.00 10.58 15 TRP B N 1
ATOM 1550 C CA . TRP B 1 15 ? 19.236 45.172 17.790 1.00 11.29 15 TRP B CA 1
ATOM 1551 C C . TRP B 1 15 ? 18.033 45.371 16.845 1.00 12.16 15 TRP B C 1
ATOM 1552 O O . TRP B 1 15 ? 18.153 46.153 15.877 1.00 14.55 15 TRP B O 1
ATOM 1563 N N . GLU B 1 16 ? 16.932 44.655 17.098 1.00 11.59 16 GLU B N 1
ATOM 1564 C CA . GLU B 1 16 ? 15.837 44.630 16.093 1.00 12.09 16 GLU B CA 1
ATOM 1565 C C . GLU B 1 16 ? 14.899 45.847 16.161 1.00 12.32 16 GLU B C 1
ATOM 1566 O O . GLU B 1 16 ? 14.516 46.373 15.117 1.00 15.24 16 GLU B O 1
ATOM 1572 N N . PRO B 1 17 ? 14.487 46.277 17.361 1.00 12.36 17 PRO B N 1
ATOM 1573 C CA . PRO B 1 17 ? 13.620 47.441 17.431 1.00 12.86 17 PRO B CA 1
ATOM 1574 C C . PRO B 1 17 ? 14.375 48.740 17.748 1.00 14.01 17 PRO B C 1
ATOM 1575 O O . PRO B 1 17 ? 13.748 49.811 17.799 1.00 15.17 17 PRO B O 1
ATOM 1579 N N . ALA B 1 18 ? 15.696 48.641 17.913 1.00 12.51 18 ALA B N 1
ATOM 1580 C CA . ALA B 1 18 ? 16.474 49.762 18.475 1.00 12.10 18 ALA B CA 1
ATOM 1581 C C . ALA B 1 18 ? 16.519 51.016 17.628 1.00 12.81 18 ALA B C 1
ATOM 1582 O O . ALA B 1 18 ? 16.302 52.151 18.117 1.00 13.57 18 ALA B O 1
ATOM 1584 N N . LEU B 1 19 ? 16.916 50.839 16.359 1.00 12.47 19 LEU B N 1
ATOM 1585 C CA . LEU B 1 19 ? 17.046 52.030 15.515 1.00 14.71 19 LEU B CA 1
ATOM 1586 C C . LEU B 1 19 ? 15.646 52.647 15.255 1.00 13.86 19 LEU B C 1
ATOM 1587 O O . LEU B 1 19 ? 15.512 53.870 15.309 1.00 15.22 19 LEU B O 1
ATOM 1592 N N . LEU B 1 20 ? 14.641 51.833 14.989 1.00 13.46 20 LEU B N 1
ATOM 1593 C CA A LEU B 1 20 ? 13.321 52.365 14.827 0.50 13.72 20 LEU B CA 1
ATOM 1594 C CA B LEU B 1 20 ? 13.307 52.365 14.825 0.50 14.05 20 LEU B CA 1
ATOM 1595 C C . LEU B 1 20 ? 12.873 53.191 16.040 1.00 14.27 20 LEU B C 1
ATOM 1596 O O . LEU B 1 20 ? 12.456 54.320 15.876 1.00 13.79 20 LEU B O 1
ATOM 1605 N N . ALA B 1 21 ? 12.979 52.617 17.235 1.00 12.61 21 ALA B N 1
ATOM 1606 C CA . ALA B 1 21 ? 12.472 53.323 18.414 1.00 12.74 21 ALA B CA 1
ATOM 1607 C C . ALA B 1 21 ? 13.278 54.604 18.699 1.00 13.27 21 ALA B C 1
ATOM 1608 O O . ALA B 1 21 ? 12.690 55.665 18.960 1.00 13.96 21 ALA B O 1
ATOM 1610 N N . ALA B 1 22 ? 14.616 54.502 18.631 1.00 12.76 22 ALA B N 1
ATOM 1611 C CA . ALA B 1 22 ? 15.463 55.626 18.968 1.00 14.51 22 ALA B CA 1
ATOM 1612 C C . ALA B 1 22 ? 15.242 56.771 17.966 1.00 13.81 22 ALA B C 1
ATOM 1613 O O . ALA B 1 22 ? 15.124 57.924 18.375 1.00 15.45 22 ALA B O 1
ATOM 1615 N N . ALA B 1 23 ? 15.213 56.445 16.679 1.00 14.03 23 ALA B N 1
ATOM 1616 C CA . ALA B 1 23 ? 15.049 57.535 15.663 1.00 16.43 23 ALA B CA 1
ATOM 1617 C C . ALA B 1 23 ? 13.636 58.142 15.736 1.00 16.18 23 ALA B C 1
ATOM 1618 O O . ALA B 1 23 ? 13.479 59.362 15.712 1.00 17.37 23 ALA B O 1
ATOM 1620 N N . ALA B 1 24 ? 12.615 57.274 15.770 1.00 15.81 24 ALA B N 1
ATOM 1621 C CA . ALA B 1 24 ? 11.211 57.719 15.863 1.00 16.23 24 ALA B CA 1
ATOM 1622 C C . ALA B 1 24 ? 11.005 58.645 17.061 1.00 16.11 24 ALA B C 1
ATOM 1623 O O . ALA B 1 24 ? 10.480 59.772 16.925 1.00 17.69 24 ALA B O 1
ATOM 1625 N N . ARG B 1 25 ? 11.412 58.176 18.243 1.00 15.62 25 ARG B N 1
ATOM 1626 C CA . ARG B 1 25 ? 11.134 58.919 19.453 1.00 15.51 25 ARG B CA 1
ATOM 1627 C C . ARG B 1 25 ? 12.004 60.159 19.615 1.00 16.55 25 ARG B C 1
ATOM 1628 O O . ARG B 1 25 ? 11.521 61.216 20.030 1.00 17.82 25 ARG B O 1
ATOM 1636 N N . SER B 1 26 ? 13.301 60.019 19.376 1.00 17.56 26 SER B N 1
ATOM 1637 C CA . SER B 1 26 ? 14.224 61.088 19.686 1.00 18.85 26 SER B CA 1
ATOM 1638 C C . SER B 1 26 ? 14.386 62.102 18.543 1.00 22.16 26 SER B C 1
ATOM 1639 O O . SER B 1 26 ? 14.744 63.262 18.799 1.00 22.54 26 SER B O 1
ATOM 1642 N N . TYR B 1 27 ? 14.117 61.691 17.296 1.00 21.81 27 TYR B N 1
ATOM 1643 C CA . TYR B 1 27 ? 14.295 62.589 16.149 1.00 24.77 27 TYR B CA 1
ATOM 1644 C C . TYR B 1 27 ? 12.966 62.985 15.496 1.00 25.14 27 TYR B C 1
ATOM 1645 O O . TYR B 1 27 ? 12.834 64.112 14.953 1.00 26.60 27 TYR B O 1
ATOM 1654 N N . LEU B 1 28 ? 11.946 62.128 15.555 1.00 22.24 28 LEU B N 1
ATOM 1655 C CA . LEU B 1 28 ? 10.716 62.349 14.734 1.00 22.43 28 LEU B CA 1
ATOM 1656 C C . LEU B 1 28 ? 9.456 62.648 15.535 1.00 23.16 28 LEU B C 1
ATOM 1657 O O . LEU B 1 28 ? 8.345 62.689 14.976 1.00 24.89 28 LEU B O 1
ATOM 1662 N N . GLY B 1 29 ? 9.602 62.789 16.851 1.00 23.14 29 GLY B N 1
ATOM 1663 C CA . GLY B 1 29 ? 8.467 63.148 17.703 1.00 24.52 29 GLY B CA 1
ATOM 1664 C C . GLY B 1 29 ? 7.394 62.088 17.905 1.00 24.01 29 GLY B C 1
ATOM 1665 O O . GLY B 1 29 ? 6.248 62.400 18.238 1.00 26.71 29 GLY B O 1
ATOM 1666 N N . VAL B 1 30 ? 7.765 60.834 17.703 1.00 21.80 30 VAL B N 1
ATOM 1667 C CA . VAL B 1 30 ? 6.836 59.717 17.872 1.00 20.31 30 VAL B CA 1
ATOM 1668 C C . VAL B 1 30 ? 6.804 59.254 19.338 1.00 20.34 30 VAL B C 1
ATOM 1669 O O . VAL B 1 30 ? 7.850 59.170 19.972 1.00 21.98 30 VAL B O 1
ATOM 1673 N N . GLU B 1 31 ? 5.614 58.937 19.857 1.00 18.49 31 GLU B N 1
ATOM 1674 C CA . GLU B 1 31 ? 5.487 58.368 21.182 1.00 18.06 31 GLU B CA 1
ATOM 1675 C C . GLU B 1 31 ? 5.663 56.866 21.067 1.00 18.42 31 GLU B C 1
ATOM 1676 O O . GLU B 1 31 ? 5.052 56.249 20.191 1.00 17.97 31 GLU B O 1
ATOM 1682 N N . ILE B 1 32 ? 6.530 56.299 21.909 1.00 15.17 32 ILE B N 1
ATOM 1683 C CA . ILE B 1 32 ? 6.738 54.844 21.911 1.00 15.04 32 ILE B CA 1
ATOM 1684 C C . ILE B 1 32 ? 6.104 54.243 23.180 1.00 16.31 32 ILE B C 1
ATOM 1685 O O . ILE B 1 32 ? 6.377 54.687 24.336 1.00 15.72 32 ILE B O 1
ATOM 1690 N N . VAL B 1 33 ? 5.274 53.232 22.955 1.00 14.65 33 VAL B N 1
ATOM 1691 C CA . VAL B 1 33 ? 4.666 52.454 24.042 1.00 15.10 33 VAL B CA 1
ATOM 1692 C C . VAL B 1 33 ? 5.291 51.037 24.027 1.00 15.71 33 VAL B C 1
ATOM 1693 O O . VAL B 1 33 ? 5.096 50.246 23.092 1.00 17.04 33 VAL B O 1
ATOM 1697 N N . HIS B 1 34 ? 6.013 50.677 25.065 1.00 13.79 34 HIS B N 1
ATOM 1698 C CA . HIS B 1 34 ? 6.564 49.331 25.148 1.00 13.67 34 HIS B CA 1
ATOM 1699 C C . HIS B 1 34 ? 5.630 48.460 25.953 1.00 12.53 34 HIS B C 1
ATOM 1700 O O . HIS B 1 34 ? 5.048 48.891 26.977 1.00 13.99 34 HIS B O 1
ATOM 1707 N N . ALA B 1 35 ? 5.423 47.234 25.469 1.00 12.05 35 ALA B N 1
ATOM 1708 C CA . ALA B 1 35 ? 4.562 46.282 26.169 1.00 12.99 35 ALA B CA 1
ATOM 1709 C C . ALA B 1 35 ? 5.272 44.931 26.302 1.00 12.84 35 ALA B C 1
ATOM 1710 O O . ALA B 1 35 ? 6.149 44.607 25.488 1.00 12.19 35 ALA B O 1
ATOM 1712 N N . THR B 1 36 ? 4.907 44.144 27.323 1.00 12.11 36 THR B N 1
ATOM 1713 C CA . THR B 1 36 ? 5.351 42.723 27.455 1.00 13.82 36 THR B CA 1
ATOM 1714 C C . THR B 1 36 ? 4.096 41.877 27.633 1.00 13.96 36 THR B C 1
ATOM 1715 O O . THR B 1 36 ? 3.039 42.425 27.961 1.00 14.90 36 THR B O 1
ATOM 1719 N N . PRO B 1 37 ? 4.197 40.568 27.418 1.00 15.09 37 PRO B N 1
ATOM 1720 C CA . PRO B 1 37 ? 3.006 39.721 27.393 1.00 16.73 37 PRO B CA 1
ATOM 1721 C C . PRO B 1 37 ? 2.161 39.871 28.644 1.00 18.40 37 PRO B C 1
ATOM 1722 O O . PRO B 1 37 ? 0.943 39.954 28.507 1.00 19.66 37 PRO B O 1
ATOM 1726 N N . ASP B 1 38 ? 2.789 40.002 29.826 1.00 17.76 38 ASP B N 1
ATOM 1727 C CA . ASP B 1 38 ? 2.030 40.110 31.091 1.00 18.57 38 ASP B CA 1
ATOM 1728 C C . ASP B 1 38 ? 2.171 41.488 31.791 1.00 17.79 38 ASP B C 1
ATOM 1729 O O . ASP B 1 38 ? 1.711 41.671 32.944 1.00 17.72 38 ASP B O 1
ATOM 1734 N N . GLY B 1 39 ? 2.790 42.446 31.091 1.00 16.12 39 GLY B N 1
ATOM 1735 C CA . GLY B 1 39 ? 2.996 43.770 31.646 1.00 16.31 39 GLY B CA 1
ATOM 1736 C C . GLY B 1 39 ? 4.170 43.862 32.618 1.00 15.97 39 GLY B C 1
ATOM 1737 O O . GLY B 1 39 ? 4.431 44.940 33.198 1.00 18.61 39 GLY B O 1
ATOM 1746 N N . PRO B 1 41 ? 8.372 43.348 33.818 1.00 14.41 41 PRO B N 1
ATOM 1747 C CA . PRO B 1 41 ? 9.705 43.536 33.153 1.00 11.73 41 PRO B CA 1
ATOM 1748 C C . PRO B 1 41 ? 10.191 42.265 32.438 1.00 14.50 41 PRO B C 1
ATOM 1749 O O . PRO B 1 41 ? 9.815 41.124 32.837 1.00 16.02 41 PRO B O 1
ATOM 1753 N N . VAL B 1 42 ? 11.026 42.454 31.427 1.00 13.23 42 VAL B N 1
ATOM 1754 C CA . VAL B 1 42 ? 11.646 41.356 30.702 1.00 14.02 42 VAL B CA 1
ATOM 1755 C C . VAL B 1 42 ? 13.127 41.696 30.571 1.00 14.72 42 VAL B C 1
ATOM 1756 O O . VAL B 1 42 ? 13.527 42.874 30.762 1.00 15.12 42 VAL B O 1
ATOM 1760 N N . THR B 1 43 ? 13.918 40.690 30.204 1.00 13.51 43 THR B N 1
ATOM 1761 C CA . THR B 1 43 ? 15.363 40.894 30.052 1.00 13.88 43 THR B CA 1
ATOM 1762 C C . THR B 1 43 ? 15.710 40.579 28.618 1.00 12.84 43 THR B C 1
ATOM 1763 O O . THR B 1 43 ? 15.369 39.497 28.129 1.00 13.83 43 THR B O 1
ATOM 1767 N N . SER B 1 44 ? 16.303 41.523 27.925 1.00 11.43 44 SER B N 1
ATOM 1768 C CA . SER B 1 44 ? 16.632 41.282 26.508 1.00 11.84 44 SER B CA 1
ATOM 1769 C C . SER B 1 44 ? 17.720 40.186 26.330 1.00 12.23 44 SER B C 1
ATOM 1770 O O . SER B 1 44 ? 18.417 39.820 27.300 1.00 12.62 44 SER B O 1
ATOM 1781 N N . GLY B 1 46 ? 20.576 40.749 25.199 1.00 11.74 46 GLY B N 1
ATOM 1782 C CA . GLY B 1 46 ? 21.788 41.416 25.702 1.00 12.92 46 GLY B CA 1
ATOM 1783 C C . GLY B 1 46 ? 21.824 41.733 27.185 1.00 12.15 46 GLY B C 1
ATOM 1784 O O . GLY B 1 46 ? 22.873 42.239 27.677 1.00 13.18 46 GLY B O 1
ATOM 1785 N N . GLY B 1 47 ? 20.805 41.272 27.927 1.00 11.72 47 GLY B N 1
ATOM 1786 C CA . GLY B 1 47 ? 20.735 41.440 29.407 1.00 13.84 47 GLY B CA 1
ATOM 1787 C C . GLY B 1 47 ? 20.109 42.757 29.924 1.00 13.67 47 GLY B C 1
ATOM 1788 O O . GLY B 1 47 ? 20.143 43.023 31.158 1.00 16.37 47 GLY B O 1
ATOM 1789 N N . LEU B 1 48 ? 19.524 43.573 29.051 1.00 12.75 48 LEU B N 1
ATOM 1790 C CA . LEU B 1 48 ? 18.886 44.797 29.519 1.00 13.86 48 LEU B CA 1
ATOM 1791 C C . LEU B 1 48 ? 17.614 44.396 30.240 1.00 13.46 48 LEU B C 1
ATOM 1792 O O . LEU B 1 48 ? 16.750 43.707 29.656 1.00 14.35 48 LEU B O 1
ATOM 1797 N N . LYS B 1 49 ? 17.454 44.899 31.456 1.00 11.78 49 LYS B N 1
ATOM 1798 C CA . LYS B 1 49 ? 16.195 44.669 32.206 1.00 13.09 49 LYS B CA 1
ATOM 1799 C C . LYS B 1 49 ? 15.287 45.889 31.903 1.00 13.67 49 LYS B C 1
ATOM 1800 O O . LYS B 1 49 ? 15.610 47.017 32.314 1.00 14.56 49 LYS B O 1
ATOM 1806 N N . VAL B 1 50 ? 14.166 45.637 31.202 1.00 12.05 50 VAL B N 1
ATOM 1807 C CA . VAL B 1 50 ? 13.335 46.698 30.724 1.00 12.09 50 VAL B CA 1
ATOM 1808 C C . VAL B 1 50 ? 11.939 46.607 31.378 1.00 12.83 50 VAL B C 1
ATOM 1809 O O . VAL B 1 50 ? 11.317 45.517 31.435 1.00 13.13 50 VAL B O 1
ATOM 1813 N N . THR B 1 51 ? 11.462 47.734 31.881 1.00 11.40 51 THR B N 1
ATOM 1814 C CA . THR B 1 51 ? 10.108 47.769 32.438 1.00 12.38 51 THR B CA 1
ATOM 1815 C C . THR B 1 51 ? 9.212 48.387 31.394 1.00 13.67 51 THR B C 1
ATOM 1816 O O . THR B 1 51 ? 9.454 49.523 31.000 1.00 13.77 51 THR B O 1
ATOM 1820 N N . PRO B 1 52 ? 8.157 47.669 30.981 1.00 13.81 52 PRO B N 1
ATOM 1821 C CA . PRO B 1 52 ? 7.314 48.218 29.922 1.00 15.01 52 PRO B CA 1
ATOM 1822 C C . PRO B 1 52 ? 6.299 49.227 30.471 1.00 14.07 52 PRO B C 1
ATOM 1823 O O . PRO B 1 52 ? 6.201 49.445 31.693 1.00 15.00 52 PRO B O 1
ATOM 1827 N N . ASP B 1 53 ? 5.574 49.877 29.550 1.00 14.79 53 ASP B N 1
ATOM 1828 C CA . ASP B 1 53 ? 4.468 50.741 29.910 1.00 16.02 53 ASP B CA 1
ATOM 1829 C C . ASP B 1 53 ? 3.204 49.966 30.254 1.00 17.22 53 ASP B C 1
ATOM 1830 O O . ASP B 1 53 ? 2.358 50.391 31.067 1.00 18.51 53 ASP B O 1
ATOM 1835 N N . THR B 1 54 ? 3.031 48.829 29.588 1.00 16.20 54 THR B N 1
ATOM 1836 C CA . THR B 1 54 ? 1.754 48.142 29.616 1.00 17.15 54 THR B CA 1
ATOM 1837 C C . THR B 1 54 ? 1.910 46.682 29.211 1.00 16.30 54 THR B C 1
ATOM 1838 O O . THR B 1 54 ? 3.019 46.232 28.914 1.00 15.17 54 THR B O 1
ATOM 1842 N N . SER B 1 55 ? 0.802 45.949 29.304 1.00 16.29 55 SER B N 1
ATOM 1843 C CA . SER B 1 55 ? 0.772 44.535 28.884 1.00 16.53 55 SER B CA 1
ATOM 1844 C C . SER B 1 55 ? 0.229 44.434 27.444 1.00 16.38 55 SER B C 1
ATOM 1845 O O . SER B 1 55 ? -0.420 45.376 26.954 1.00 16.53 55 SER B O 1
ATOM 1848 N N . TYR B 1 56 ? 0.421 43.276 26.800 1.00 15.15 56 TYR B N 1
ATOM 1849 C CA . TYR B 1 56 ? -0.141 43.075 25.436 1.00 15.54 56 TYR B CA 1
ATOM 1850 C C . TYR B 1 56 ? -1.652 43.230 25.465 1.00 16.73 56 TYR B C 1
ATOM 1851 O O . TYR B 1 56 ? -2.224 43.870 24.557 1.00 16.38 56 TYR B O 1
ATOM 1860 N N . ASP B 1 57 ? -2.289 42.667 26.487 1.00 18.25 57 ASP B N 1
ATOM 1861 C CA A ASP B 1 57 ? -3.760 42.642 26.514 0.50 20.22 57 ASP B CA 1
ATOM 1862 C CA B ASP B 1 57 ? -3.760 42.662 26.530 0.50 19.39 57 ASP B CA 1
ATOM 1863 C C . ASP B 1 57 ? -4.348 44.058 26.635 1.00 21.09 57 ASP B C 1
ATOM 1864 O O . ASP B 1 57 ? -5.468 44.291 26.211 1.00 21.73 57 ASP B O 1
ATOM 1873 N N . ALA B 1 58 ? -3.582 44.989 27.215 1.00 19.98 58 ALA B N 1
ATOM 1874 C CA . ALA B 1 58 ? -4.101 46.346 27.420 1.00 20.95 58 ALA B CA 1
ATOM 1875 C C . ALA B 1 58 ? -3.912 47.253 26.214 1.00 21.13 58 ALA B C 1
ATOM 1876 O O . ALA B 1 58 ? -4.515 48.316 26.180 1.00 22.90 58 ALA B O 1
ATOM 1878 N N . LEU B 1 59 ? -3.055 46.872 25.257 1.00 18.58 59 LEU B N 1
ATOM 1879 C CA . LEU B 1 59 ? -2.812 47.706 24.068 1.00 18.80 59 LEU B CA 1
ATOM 1880 C C . LEU B 1 59 ? -4.127 47.969 23.355 1.00 20.32 59 LEU B C 1
ATOM 1881 O O . LEU B 1 59 ? -4.870 47.024 22.999 1.00 21.51 59 LEU B O 1
ATOM 1886 N N . ASP B 1 60 ? -4.387 49.233 23.077 1.00 20.19 60 ASP B N 1
ATOM 1887 C CA . ASP B 1 60 ? -5.646 49.620 22.421 1.00 20.94 60 ASP B CA 1
ATOM 1888 C C . ASP B 1 60 ? -5.327 50.353 21.114 1.00 20.95 60 ASP B C 1
ATOM 1889 O O . ASP B 1 60 ? -4.743 51.445 21.162 1.00 22.62 60 ASP B O 1
ATOM 1894 N N . PRO B 1 61 ? -5.706 49.787 19.949 1.00 21.97 61 PRO B N 1
ATOM 1895 C CA . PRO B 1 61 ? -5.370 50.446 18.667 1.00 22.34 61 PRO B CA 1
ATOM 1896 C C . PRO B 1 61 ? -6.072 51.763 18.465 1.00 22.22 61 PRO B C 1
ATOM 1897 O O . PRO B 1 61 ? -5.793 52.472 17.495 1.00 21.76 61 PRO B O 1
ATOM 1901 N N . VAL B 1 62 ? -7.037 52.083 19.335 1.00 23.52 62 VAL B N 1
ATOM 1902 C CA . VAL B 1 62 ? -7.766 53.353 19.169 1.00 24.91 62 VAL B CA 1
ATOM 1903 C C . VAL B 1 62 ? -6.845 54.540 18.989 1.00 25.51 62 VAL B C 1
ATOM 1904 O O . VAL B 1 62 ? -7.106 55.386 18.117 1.00 26.68 62 VAL B O 1
ATOM 1908 N N . ASP B 1 63 ? -5.736 54.577 19.720 1.00 24.98 63 ASP B N 1
ATOM 1909 C CA . ASP B 1 63 ? -4.796 55.662 19.443 1.00 26.52 63 ASP B CA 1
ATOM 1910 C C . ASP B 1 63 ? -3.346 55.216 19.297 1.00 24.16 63 ASP B C 1
ATOM 1911 O O . ASP B 1 63 ? -2.439 55.993 19.599 1.00 24.08 63 ASP B O 1
ATOM 1916 N N . ILE B 1 64 ? -3.142 53.989 18.828 1.00 22.13 64 ILE B N 1
ATOM 1917 C CA . ILE B 1 64 ? -1.777 53.534 18.541 1.00 19.32 64 ILE B CA 1
ATOM 1918 C C . ILE B 1 64 ? -1.759 53.224 17.057 1.00 19.07 64 ILE B C 1
ATOM 1919 O O . ILE B 1 64 ? -2.596 52.439 16.584 1.00 19.59 64 ILE B O 1
ATOM 1924 N N . ASP B 1 65 ? -0.852 53.871 16.341 1.00 16.09 65 ASP B N 1
ATOM 1925 C CA . ASP B 1 65 ? -0.836 53.785 14.890 1.00 17.31 65 ASP B CA 1
ATOM 1926 C C . ASP B 1 65 ? -0.173 52.518 14.316 1.00 17.28 65 ASP B C 1
ATOM 1927 O O . ASP B 1 65 ? -0.433 52.159 13.129 1.00 17.11 65 ASP B O 1
ATOM 1932 N N . ALA B 1 66 ? 0.670 51.854 15.117 1.00 15.47 66 ALA B N 1
ATOM 1933 C CA . ALA B 1 66 ? 1.374 50.686 14.587 1.00 13.99 66 ALA B CA 1
ATOM 1934 C C . ALA B 1 66 ? 1.759 49.753 15.714 1.00 14.59 66 ALA B C 1
ATOM 1935 O O . ALA B 1 66 ? 2.032 50.225 16.822 1.00 13.87 66 ALA B O 1
ATOM 1937 N N . LEU B 1 67 ? 1.789 48.454 15.395 1.00 12.45 67 LEU B N 1
ATOM 1938 C CA . LEU B 1 67 ? 2.243 47.419 16.308 1.00 12.06 67 LEU B CA 1
ATOM 1939 C C . LEU B 1 67 ? 3.516 46.864 15.696 1.00 12.81 67 LEU B C 1
ATOM 1940 O O . LEU B 1 67 ? 3.509 46.361 14.581 1.00 11.94 67 LEU B O 1
ATOM 1945 N N . VAL B 1 68 ? 4.617 46.973 16.434 1.00 12.31 68 VAL B N 1
ATOM 1946 C CA . VAL B 1 68 ? 5.921 46.491 15.940 1.00 12.49 68 VAL B CA 1
ATOM 1947 C C . VAL B 1 68 ? 6.416 45.385 16.879 1.00 12.98 68 VAL B C 1
ATOM 1948 O O . VAL B 1 68 ? 6.525 45.601 18.091 1.00 13.36 68 VAL B O 1
ATOM 1952 N N . ILE B 1 69 ? 6.736 44.221 16.320 1.00 11.84 69 ILE B N 1
ATOM 1953 C CA . ILE B 1 69 ? 7.059 43.061 17.150 1.00 11.84 69 ILE B CA 1
ATOM 1954 C C . ILE B 1 69 ? 8.489 42.596 16.826 1.00 11.97 69 ILE B C 1
ATOM 1955 O O . ILE B 1 69 ? 8.753 42.038 15.733 1.00 11.56 69 ILE B O 1
ATOM 1960 N N . PRO B 1 70 ? 9.451 42.825 17.717 1.00 12.42 70 PRO B N 1
ATOM 1961 C CA . PRO B 1 70 ? 10.809 42.334 17.437 1.00 11.42 70 PRO B CA 1
ATOM 1962 C C . PRO B 1 70 ? 10.877 40.815 17.668 1.00 10.74 70 PRO B C 1
ATOM 1963 O O . PRO B 1 70 ? 10.053 40.217 18.396 1.00 11.71 70 PRO B O 1
ATOM 1967 N N . GLY B 1 71 ? 11.895 40.193 17.074 1.00 11.21 71 GLY B N 1
ATOM 1968 C CA . GLY B 1 71 ? 12.224 38.794 17.328 1.00 11.58 71 GLY B CA 1
ATOM 1969 C C . GLY B 1 71 ? 13.011 38.596 18.621 1.00 12.08 71 GLY B C 1
ATOM 1970 O O . GLY B 1 71 ? 13.037 39.498 19.514 1.00 12.28 71 GLY B O 1
ATOM 1971 N N . GLY B 1 72 ? 13.675 37.444 18.718 1.00 11.55 72 GLY B N 1
ATOM 1972 C CA . GLY B 1 72 ? 14.233 37.040 19.989 1.00 12.85 72 GLY B CA 1
ATOM 1973 C C . GLY B 1 72 ? 14.112 35.555 20.251 1.00 13.69 72 GLY B C 1
ATOM 1974 O O . GLY B 1 72 ? 13.669 34.821 19.307 1.00 14.86 72 GLY B O 1
ATOM 1975 N N . LEU B 1 73 ? 14.466 35.111 21.457 1.00 13.18 73 LEU B N 1
ATOM 1976 C CA . LEU B 1 73 ? 14.621 33.633 21.673 1.00 13.25 73 LEU B CA 1
ATOM 1977 C C . LEU B 1 73 ? 13.374 32.949 22.212 1.00 13.92 73 LEU B C 1
ATOM 1978 O O . LEU B 1 73 ? 13.388 31.714 22.440 1.00 14.70 73 LEU B O 1
ATOM 1983 N N . SER B 1 74 ? 12.320 33.719 22.528 1.00 13.52 74 SER B N 1
ATOM 1984 C CA . SER B 1 74 ? 11.164 33.117 23.189 1.00 13.21 74 SER B CA 1
ATOM 1985 C C . SER B 1 74 ? 10.575 31.974 22.329 1.00 13.79 74 SER B C 1
ATOM 1986 O O . SER B 1 74 ? 10.258 30.894 22.869 1.00 14.93 74 SER B O 1
ATOM 1989 N N . TRP B 1 75 ? 10.448 32.190 21.022 1.00 12.88 75 TRP B N 1
ATOM 1990 C CA . TRP B 1 75 ? 9.894 31.119 20.134 1.00 13.70 75 TRP B CA 1
ATOM 1991 C C . TRP B 1 75 ? 10.690 29.816 20.249 1.00 15.42 75 TRP B C 1
ATOM 1992 O O . TRP B 1 75 ? 10.141 28.730 20.481 1.00 15.29 75 TRP B O 1
ATOM 2003 N N . GLU B 1 76 ? 11.998 29.922 20.055 1.00 15.39 76 GLU B N 1
ATOM 2004 C CA . GLU B 1 76 ? 12.821 28.699 20.099 1.00 17.42 76 GLU B CA 1
ATOM 2005 C C . GLU B 1 76 ? 12.927 28.051 21.487 1.00 17.83 76 GLU B C 1
ATOM 2006 O O . GLU B 1 76 ? 13.178 26.820 21.602 1.00 19.28 76 GLU B O 1
ATOM 2012 N N . LYS B 1 77 ? 12.644 28.842 22.523 1.00 16.22 77 LYS B N 1
ATOM 2013 C CA A LYS B 1 77 ? 12.615 28.324 23.890 0.50 16.61 77 LYS B CA 1
ATOM 2014 C CA B LYS B 1 77 ? 12.602 28.338 23.897 0.50 16.94 77 LYS B CA 1
ATOM 2015 C C . LYS B 1 77 ? 11.245 27.746 24.290 1.00 17.05 77 LYS B C 1
ATOM 2016 O O . LYS B 1 77 ? 11.104 27.235 25.418 1.00 18.89 77 LYS B O 1
ATOM 2027 N N . GLY B 1 78 ? 10.244 27.831 23.384 1.00 16.53 78 GLY B N 1
ATOM 2028 C CA . GLY B 1 78 ? 8.919 27.234 23.654 1.00 17.69 78 GLY B CA 1
ATOM 2029 C C . GLY B 1 78 ? 8.091 28.040 24.633 1.00 18.99 78 GLY B C 1
ATOM 2030 O O . GLY B 1 78 ? 7.188 27.492 25.315 1.00 19.55 78 GLY B O 1
ATOM 2031 N N . THR B 1 79 ? 8.392 29.342 24.724 1.00 16.52 79 THR B N 1
ATOM 2032 C CA . THR B 1 79 ? 7.692 30.217 25.658 1.00 17.84 79 THR B CA 1
ATOM 2033 C C . THR B 1 79 ? 7.075 31.417 24.968 1.00 18.95 79 THR B C 1
ATOM 2034 O O . THR B 1 79 ? 6.751 32.420 25.643 1.00 20.00 79 THR B O 1
ATOM 2038 N N . ALA B 1 80 ? 6.860 31.317 23.673 1.00 17.79 80 ALA B N 1
ATOM 2039 C CA . ALA B 1 80 ? 6.364 32.510 22.943 1.00 18.21 80 ALA B CA 1
ATOM 2040 C C . ALA B 1 80 ? 4.940 32.893 23.355 1.00 17.08 80 ALA B C 1
ATOM 2041 O O . ALA B 1 80 ? 4.100 32.027 23.720 1.00 16.50 80 ALA B O 1
ATOM 2043 N N . ALA B 1 81 ? 4.700 34.196 23.295 1.00 16.52 81 ALA B N 1
ATOM 2044 C CA . ALA B 1 81 ? 3.392 34.771 23.615 1.00 17.89 81 ALA B CA 1
ATOM 2045 C C . ALA B 1 81 ? 2.385 34.459 22.519 1.00 17.29 81 ALA B C 1
ATOM 2046 O O . ALA B 1 81 ? 2.732 34.245 21.384 1.00 17.40 81 ALA B O 1
ATOM 2048 N N . ASP B 1 82 ? 1.099 34.469 22.893 1.00 17.32 82 ASP B N 1
ATOM 2049 C CA . ASP B 1 82 ? 0.034 34.303 21.937 1.00 17.62 82 ASP B CA 1
ATOM 2050 C C . ASP B 1 82 ? -0.192 35.674 21.247 1.00 17.52 82 ASP B C 1
ATOM 2051 O O . ASP B 1 82 ? -0.683 36.596 21.888 1.00 19.18 82 ASP B O 1
ATOM 2056 N N . LEU B 1 83 ? 0.209 35.796 19.973 1.00 16.04 83 LEU B N 1
ATOM 2057 C CA . LEU B 1 83 ? 0.032 37.088 19.258 1.00 16.42 83 LEU B CA 1
ATOM 2058 C C . LEU B 1 83 ? -1.254 37.171 18.458 1.00 17.24 83 LEU B C 1
ATOM 2059 O O . LEU B 1 83 ? -1.512 38.208 17.829 1.00 16.80 83 LEU B O 1
ATOM 2064 N N . GLY B 1 84 ? -2.019 36.077 18.381 1.00 17.19 84 GLY B N 1
ATOM 2065 C CA . GLY B 1 84 ? -3.147 35.998 17.420 1.00 16.68 84 GLY B CA 1
ATOM 2066 C C . GLY B 1 84 ? -4.148 37.128 17.654 1.00 16.90 84 GLY B C 1
ATOM 2067 O O . GLY B 1 84 ? -4.477 37.911 16.728 1.00 17.36 84 GLY B O 1
ATOM 2068 N N . GLY B 1 85 ? -4.636 37.178 18.899 1.00 17.66 85 GLY B N 1
ATOM 2069 C CA . GLY B 1 85 ? -5.701 38.148 19.267 1.00 17.48 85 GLY B CA 1
ATOM 2070 C C . GLY B 1 85 ? -5.163 39.585 19.091 1.00 18.01 85 GLY B C 1
ATOM 2071 O O . GLY B 1 85 ? -5.855 40.453 18.539 1.00 17.44 85 GLY B O 1
ATOM 2072 N N . LEU B 1 86 ? -3.916 39.811 19.540 1.00 15.62 86 LEU B N 1
ATOM 2073 C CA . LEU B 1 86 ? -3.310 41.135 19.525 1.00 15.69 86 LEU B CA 1
ATOM 2074 C C . LEU B 1 86 ? -3.196 41.627 18.063 1.00 15.47 86 LEU B C 1
ATOM 2075 O O . LEU B 1 86 ? -3.532 42.769 17.746 1.00 15.16 86 LEU B O 1
ATOM 2080 N N . VAL B 1 87 ? -2.698 40.766 17.182 1.00 13.84 87 VAL B N 1
ATOM 2081 C CA . VAL B 1 87 ? -2.590 41.130 15.773 1.00 14.84 87 VAL B CA 1
ATOM 2082 C C . VAL B 1 87 ? -3.961 41.452 15.135 1.00 15.81 87 VAL B C 1
ATOM 2083 O O . VAL B 1 87 ? -4.113 42.468 14.446 1.00 16.81 87 VAL B O 1
ATOM 2087 N N . LYS B 1 88 ? -4.941 40.593 15.410 1.00 15.99 88 LYS B N 1
ATOM 2088 C CA . LYS B 1 88 ? -6.308 40.784 14.884 1.00 17.08 88 LYS B CA 1
ATOM 2089 C C . LYS B 1 88 ? -6.850 42.132 15.391 1.00 17.41 88 LYS B C 1
ATOM 2090 O O . LYS B 1 88 ? -7.451 42.909 14.642 1.00 18.88 88 LYS B O 1
ATOM 2096 N N . ARG B 1 89 ? -6.625 42.408 16.676 1.00 16.61 89 ARG B N 1
ATOM 2097 C CA . ARG B 1 89 ? -7.109 43.656 17.323 1.00 18.37 89 ARG B CA 1
ATOM 2098 C C . ARG B 1 89 ? -6.617 44.852 16.515 1.00 18.46 89 ARG B C 1
ATOM 2099 O O . ARG B 1 89 ? -7.379 45.778 16.243 1.00 18.22 89 ARG B O 1
ATOM 2107 N N . PHE B 1 90 ? -5.327 44.857 16.192 1.00 16.83 90 PHE B N 1
ATOM 2108 C CA . PHE B 1 90 ? -4.724 45.939 15.404 1.00 15.82 90 PHE B CA 1
ATOM 2109 C C . PHE B 1 90 ? -5.167 45.951 13.955 1.00 18.09 90 PHE B C 1
ATOM 2110 O O . PHE B 1 90 ? -5.515 47.031 13.444 1.00 17.54 90 PHE B O 1
ATOM 2118 N N . ARG B 1 91 ? -5.189 44.791 13.300 1.00 17.26 91 ARG B N 1
ATOM 2119 C CA A ARG B 1 91 ? -5.680 44.684 11.941 0.50 18.26 91 ARG B CA 1
ATOM 2120 C CA B ARG B 1 91 ? -5.677 44.698 11.924 0.50 19.26 91 ARG B CA 1
ATOM 2121 C C . ARG B 1 91 ? -7.126 45.176 11.781 1.00 20.05 91 ARG B C 1
ATOM 2122 O O . ARG B 1 91 ? -7.471 45.783 10.783 1.00 20.38 91 ARG B O 1
ATOM 2137 N N . ASP B 1 92 ? -7.947 44.869 12.775 1.00 20.46 92 ASP B N 1
ATOM 2138 C CA . ASP B 1 92 ? -9.381 45.229 12.738 1.00 23.39 92 ASP B CA 1
ATOM 2139 C C . ASP B 1 92 ? -9.550 46.740 12.687 1.00 23.54 92 ASP B C 1
ATOM 2140 O O . ASP B 1 92 ? -10.588 47.243 12.200 1.00 27.07 92 ASP B O 1
ATOM 2145 N N . ARG B 1 93 ? -8.558 47.463 13.217 1.00 24.04 93 ARG B N 1
ATOM 2146 C CA . ARG B 1 93 ? -8.554 48.932 13.172 1.00 24.80 93 ARG B CA 1
ATOM 2147 C C . ARG B 1 93 ? -7.622 49.428 12.060 1.00 23.30 93 ARG B C 1
ATOM 2148 O O . ARG B 1 93 ? -7.225 50.626 12.010 1.00 25.09 93 ARG B O 1
ATOM 2156 N N . ASP B 1 94 ? -7.263 48.504 11.158 1.00 21.61 94 ASP B N 1
ATOM 2157 C CA . ASP B 1 94 ? -6.458 48.836 9.975 1.00 22.08 94 ASP B CA 1
ATOM 2158 C C . ASP B 1 94 ? -5.150 49.562 10.353 1.00 20.72 94 ASP B C 1
ATOM 2159 O O . ASP B 1 94 ? -4.607 50.432 9.615 1.00 22.29 94 ASP B O 1
ATOM 2164 N N . ARG B 1 95 ? -4.562 49.134 11.474 1.00 17.54 95 ARG B N 1
ATOM 2165 C CA . ARG B 1 95 ? -3.258 49.634 11.869 1.00 16.46 95 ARG B CA 1
ATOM 2166 C C . ARG B 1 95 ? -2.102 48.804 11.263 1.00 15.71 95 ARG B C 1
ATOM 2167 O O . ARG B 1 95 ? -2.221 47.585 11.061 1.00 17.65 95 ARG B O 1
ATOM 2175 N N . LEU B 1 96 ? -1.010 49.506 10.977 1.00 16.09 96 LEU B N 1
ATOM 2176 C CA . LEU B 1 96 ? 0.258 48.874 10.544 1.00 15.14 96 LEU B CA 1
ATOM 2177 C C . LEU B 1 96 ? 0.700 47.788 11.562 1.00 14.68 96 LEU B C 1
ATOM 2178 O O . LEU B 1 96 ? 0.666 48.026 12.766 1.00 15.74 96 LEU B O 1
ATOM 2183 N N . VAL B 1 97 ? 1.045 46.611 11.064 1.00 13.60 97 VAL B N 1
ATOM 2184 C CA . VAL B 1 97 ? 1.628 45.521 11.895 1.00 12.85 97 VAL B CA 1
ATOM 2185 C C . VAL B 1 97 ? 2.962 45.148 11.295 1.00 13.51 97 VAL B C 1
ATOM 2186 O O . VAL B 1 97 ? 3.065 44.947 10.077 1.00 13.37 97 VAL B O 1
ATOM 2190 N N . ALA B 1 98 ? 4.004 45.042 12.134 1.00 13.23 98 ALA B N 1
ATOM 2191 C CA . ALA B 1 98 ? 5.381 44.851 11.644 1.00 11.88 98 ALA B CA 1
ATOM 2192 C C . ALA B 1 98 ? 6.004 43.771 12.493 1.00 13.24 98 ALA B C 1
ATOM 2193 O O . ALA B 1 98 ? 5.855 43.798 13.738 1.00 13.92 98 ALA B O 1
ATOM 2195 N N . GLY B 1 99 ? 6.689 42.828 11.838 1.00 12.22 99 GLY B N 1
ATOM 2196 C CA . GLY B 1 99 ? 7.360 41.750 12.593 1.00 12.51 99 GLY B CA 1
ATOM 2197 C C . GLY B 1 99 ? 8.710 41.472 11.949 1.00 13.16 99 GLY B C 1
ATOM 2198 O O . GLY B 1 99 ? 8.809 41.418 10.704 1.00 12.99 99 GLY B O 1
ATOM 2199 N N . ILE B 1 100 ? 9.743 41.298 12.787 1.00 11.03 100 ILE B N 1
ATOM 2200 C CA . ILE B 1 100 ? 11.070 40.983 12.279 1.00 11.31 100 ILE B CA 1
ATOM 2201 C C . ILE B 1 100 ? 11.607 39.676 12.875 1.00 13.13 100 ILE B C 1
ATOM 2202 O O . ILE B 1 100 ? 11.282 39.332 14.054 1.00 11.70 100 ILE B O 1
ATOM 2207 N N . CYS B 1 101 ? 12.353 38.913 12.048 1.00 12.26 101 CYS B N 1
ATOM 2208 C CA . CYS B 1 101 ? 13.139 37.746 12.552 1.00 12.91 101 CYS B CA 1
ATOM 2209 C C . CYS B 1 101 ? 12.101 36.689 13.003 1.00 12.65 101 CYS B C 1
ATOM 2210 O O . CYS B 1 101 ? 11.090 36.483 12.260 1.00 11.64 101 CYS B O 1
ATOM 2213 N N . ALA B 1 102 ? 12.288 36.029 14.147 1.00 12.43 102 ALA B N 1
ATOM 2214 C CA . ALA B 1 102 ? 11.285 35.003 14.564 1.00 12.88 102 ALA B CA 1
ATOM 2215 C C . ALA B 1 102 ? 9.885 35.591 14.625 1.00 12.28 102 ALA B C 1
ATOM 2216 O O . ALA B 1 102 ? 8.897 34.874 14.478 1.00 12.31 102 ALA B O 1
ATOM 2218 N N . ALA B 1 103 ? 9.745 36.893 14.940 1.00 12.03 103 ALA B N 1
ATOM 2219 C CA . ALA B 1 103 ? 8.378 37.445 15.016 1.00 11.81 103 ALA B CA 1
ATOM 2220 C C . ALA B 1 103 ? 7.690 37.545 13.635 1.00 13.02 103 ALA B C 1
ATOM 2221 O O . ALA B 1 103 ? 6.475 37.583 13.582 1.00 13.49 103 ALA B O 1
ATOM 2223 N N . ALA B 1 104 ? 8.472 37.663 12.552 1.00 13.36 104 ALA B N 1
ATOM 2224 C CA . ALA B 1 104 ? 7.849 37.617 11.195 1.00 12.77 104 ALA B CA 1
ATOM 2225 C C . ALA B 1 104 ? 7.158 36.264 10.980 1.00 12.38 104 ALA B C 1
ATOM 2226 O O . ALA B 1 104 ? 6.032 36.192 10.463 1.00 12.77 104 ALA B O 1
ATOM 2228 N N . SER B 1 105 ? 7.816 35.176 11.414 1.00 11.35 105 SER B N 1
ATOM 2229 C CA . SER B 1 105 ? 7.195 33.848 11.248 1.00 12.45 105 SER B CA 1
ATOM 2230 C C . SER B 1 105 ? 5.980 33.743 12.207 1.00 11.72 105 SER B C 1
ATOM 2231 O O . SER B 1 105 ? 4.944 33.189 11.844 1.00 12.38 105 SER B O 1
ATOM 2234 N N . ALA B 1 106 ? 6.100 34.318 13.408 1.00 12.96 106 ALA B N 1
ATOM 2235 C CA . ALA B 1 106 ? 4.924 34.334 14.286 1.00 14.30 106 ALA B CA 1
ATOM 2236 C C . ALA B 1 106 ? 3.770 35.091 13.679 1.00 13.40 106 ALA B C 1
ATOM 2237 O O . ALA B 1 106 ? 2.638 34.636 13.757 1.00 13.46 106 ALA B O 1
ATOM 2239 N N . LEU B 1 107 ? 4.023 36.229 13.000 1.00 13.93 107 LEU B N 1
ATOM 2240 C CA . LEU B 1 107 ? 2.965 36.847 12.215 1.00 13.35 107 LEU B CA 1
ATOM 2241 C C . LEU B 1 107 ? 2.344 35.904 11.157 1.00 12.72 107 LEU B C 1
ATOM 2242 O O . LEU B 1 107 ? 1.105 35.831 10.972 1.00 14.63 107 LEU B O 1
ATOM 2247 N N . GLY B 1 108 ? 3.189 35.188 10.436 1.00 11.87 108 GLY B N 1
ATOM 2248 C CA . GLY B 1 108 ? 2.684 34.175 9.475 1.00 12.77 108 GLY B CA 1
ATOM 2249 C C . GLY B 1 108 ? 1.679 33.235 10.146 1.00 12.99 108 GLY B C 1
ATOM 2250 O O . GLY B 1 108 ? 0.671 32.815 9.558 1.00 14.95 108 GLY B O 1
ATOM 2251 N N . GLY B 1 109 ? 1.952 32.887 11.409 1.00 13.71 109 GLY B N 1
ATOM 2252 C CA . GLY B 1 109 ? 1.073 31.944 12.134 1.00 16.00 109 GLY B CA 1
ATOM 2253 C C . GLY B 1 109 ? -0.296 32.539 12.458 1.00 17.73 109 GLY B C 1
ATOM 2254 O O . GLY B 1 109 ? -1.249 31.805 12.750 1.00 17.74 109 GLY B O 1
ATOM 2255 N N . THR B 1 110 ? -0.410 33.867 12.428 1.00 16.15 110 THR B N 1
ATOM 2256 C CA . THR B 1 110 ? -1.723 34.507 12.638 1.00 17.26 110 THR B CA 1
ATOM 2257 C C . THR B 1 110 ? -2.631 34.529 11.411 1.00 17.86 110 THR B C 1
ATOM 2258 O O . THR B 1 110 ? -3.828 34.836 11.522 1.00 20.06 110 THR B O 1
ATOM 2262 N N . GLY B 1 111 ? -2.068 34.261 10.230 1.00 15.51 111 GLY B N 1
ATOM 2263 C CA . GLY B 1 111 ? -2.816 34.363 8.972 1.00 16.27 111 GLY B CA 1
ATOM 2264 C C . GLY B 1 111 ? -2.608 35.703 8.265 1.00 15.00 111 GLY B C 1
ATOM 2265 O O . GLY B 1 111 ? -2.994 35.827 7.090 1.00 15.47 111 GLY B O 1
ATOM 2266 N N . VAL B 1 112 ? -1.972 36.664 8.935 1.00 15.66 112 VAL B N 1
ATOM 2267 C CA . VAL B 1 112 ? -1.889 38.033 8.399 1.00 15.90 112 VAL B CA 1
ATOM 2268 C C . VAL B 1 112 ? -0.947 38.137 7.176 1.00 15.62 112 VAL B C 1
ATOM 2269 O O . VAL B 1 112 ? -1.012 39.130 6.457 1.00 15.15 112 VAL B O 1
ATOM 2273 N N . LEU B 1 113 ? -0.110 37.115 6.998 1.00 13.64 113 LEU B N 1
ATOM 2274 C CA . LEU B 1 113 ? 0.787 37.043 5.825 1.00 12.00 113 LEU B CA 1
ATOM 2275 C C . LEU B 1 113 ? 0.181 36.263 4.664 1.00 13.89 113 LEU B C 1
ATOM 2276 O O . LEU B 1 113 ? 0.838 36.054 3.663 1.00 13.93 113 LEU B O 1
ATOM 2281 N N . ASN B 1 114 ? -1.098 35.858 4.778 1.00 12.73 114 ASN B N 1
ATOM 2282 C CA . ASN B 1 114 ? -1.667 34.973 3.738 1.00 15.13 114 ASN B CA 1
ATOM 2283 C C . ASN B 1 114 ? -1.855 35.638 2.366 1.00 14.84 114 ASN B C 1
ATOM 2284 O O . ASN B 1 114 ? -1.824 34.944 1.310 1.00 16.08 114 ASN B O 1
ATOM 2289 N N . ASP B 1 115 ? -2.077 36.964 2.371 1.00 14.59 115 ASP B N 1
ATOM 2290 C CA A ASP B 1 115 ? -2.625 37.751 1.283 0.50 16.18 115 ASP B CA 1
ATOM 2291 C CA B ASP B 1 115 ? -2.446 37.627 1.105 0.50 15.38 115 ASP B CA 1
ATOM 2292 C C . ASP B 1 115 ? -1.731 38.948 0.913 1.00 15.20 115 ASP B C 1
ATOM 2293 O O . ASP B 1 115 ? -2.187 39.811 0.125 1.00 16.45 115 ASP B O 1
ATOM 2302 N N . VAL B 1 116 ? -0.544 39.059 1.526 1.00 13.62 116 VAL B N 1
ATOM 2303 C CA . VAL B 1 116 ? 0.332 40.203 1.271 1.00 13.99 116 VAL B CA 1
ATOM 2304 C C . VAL B 1 116 ? 1.761 39.744 1.013 1.00 13.31 116 VAL B C 1
ATOM 2305 O O . VAL B 1 116 ? 2.170 38.751 1.624 1.00 12.52 116 VAL B O 1
ATOM 2309 N N . ALA B 1 117 ? 2.516 40.529 0.243 1.00 12.84 117 ALA B N 1
ATOM 2310 C CA . ALA B 1 117 ? 3.927 40.241 -0.006 1.00 12.60 117 ALA B CA 1
ATOM 2311 C C . ALA B 1 117 ? 4.641 40.376 1.347 1.00 12.75 117 ALA B C 1
ATOM 2312 O O . ALA B 1 117 ? 4.286 41.230 2.174 1.00 12.18 117 ALA B O 1
ATOM 2314 N N . HIS B 1 118 ? 5.616 39.517 1.571 1.00 11.64 118 HIS B N 1
ATOM 2315 C CA . HIS B 1 118 ? 6.324 39.552 2.877 1.00 12.40 118 HIS B CA 1
ATOM 2316 C C . HIS B 1 118 ? 7.637 38.784 2.771 1.00 11.92 118 HIS B C 1
ATOM 2317 O O . HIS B 1 118 ? 7.908 38.167 1.721 1.00 12.17 118 HIS B O 1
ATOM 2324 N N . THR B 1 119 ? 8.434 38.857 3.843 1.00 10.97 119 THR B N 1
ATOM 2325 C CA . THR B 1 119 ? 9.641 38.044 3.917 1.00 11.34 119 THR B CA 1
ATOM 2326 C C . THR B 1 119 ? 9.805 37.582 5.382 1.00 9.53 119 THR B C 1
ATOM 2327 O O . THR B 1 119 ? 8.859 37.636 6.168 1.00 11.91 119 THR B O 1
ATOM 2331 N N . GLY B 1 120 ? 11.014 37.102 5.671 1.00 10.42 120 GLY B N 1
ATOM 2332 C CA . GLY B 1 120 ? 11.280 36.558 7.018 1.00 12.76 120 GLY B CA 1
ATOM 2333 C C . GLY B 1 120 ? 12.719 36.099 7.035 1.00 11.37 120 GLY B C 1
ATOM 2334 O O . GLY B 1 120 ? 13.492 36.359 6.109 1.00 10.66 120 GLY B O 1
ATOM 2335 N N . ASN B 1 121 ? 13.071 35.341 8.070 1.00 11.84 121 ASN B N 1
ATOM 2336 C CA . ASN B 1 121 ? 14.437 34.783 8.108 1.00 12.13 121 ASN B CA 1
ATOM 2337 C C . ASN B 1 121 ? 14.653 33.718 7.016 1.00 14.37 121 ASN B C 1
ATOM 2338 O O . ASN B 1 121 ? 15.752 33.596 6.431 1.00 15.89 121 ASN B O 1
ATOM 2343 N N . ALA B 1 122 ? 13.565 32.992 6.729 1.00 13.97 122 ALA B N 1
ATOM 2344 C CA . ALA B 1 122 ? 13.539 31.931 5.676 1.00 14.41 122 ALA B CA 1
ATOM 2345 C C . ALA B 1 122 ? 12.093 31.536 5.460 1.00 13.50 122 ALA B C 1
ATOM 2346 O O . ALA B 1 122 ? 11.268 31.500 6.418 1.00 12.48 122 ALA B O 1
ATOM 2348 N N . LEU B 1 123 ? 11.790 31.100 4.228 1.00 13.71 123 LEU B N 1
ATOM 2349 C CA . LEU B 1 123 ? 10.438 30.583 3.978 1.00 13.13 123 LEU B CA 1
ATOM 2350 C C . LEU B 1 123 ? 10.106 29.360 4.882 1.00 13.12 123 LEU B C 1
ATOM 2351 O O . LEU B 1 123 ? 8.979 29.238 5.414 1.00 12.66 123 LEU B O 1
ATOM 2356 N N . ALA B 1 124 ? 11.095 28.499 5.128 1.00 13.65 124 ALA B N 1
ATOM 2357 C CA . ALA B 1 124 ? 10.877 27.327 5.966 1.00 14.91 124 ALA B CA 1
ATOM 2358 C C . ALA B 1 124 ? 10.441 27.724 7.367 1.00 14.64 124 ALA B C 1
ATOM 2359 O O . ALA B 1 124 ? 9.636 27.024 7.976 1.00 16.26 124 ALA B O 1
ATOM 2361 N N . SER B 1 125 ? 10.955 28.859 7.822 1.00 13.45 125 SER B N 1
ATOM 2362 C CA . SER B 1 125 ? 10.613 29.385 9.164 1.00 14.80 125 SER B CA 1
ATOM 2363 C C . SER B 1 125 ? 9.131 29.723 9.225 1.00 14.30 125 SER B C 1
ATOM 2364 O O . SER B 1 125 ? 8.438 29.394 10.217 1.00 14.03 125 SER B O 1
ATOM 2367 N N . HIS B 1 126 ? 8.609 30.345 8.161 1.00 13.02 126 HIS B N 1
ATOM 2368 C CA . HIS B 1 126 ? 7.180 30.619 8.123 1.00 12.97 126 HIS B CA 1
ATOM 2369 C C . HIS B 1 126 ? 6.346 29.348 8.013 1.00 12.62 126 HIS B C 1
ATOM 2370 O O . HIS B 1 126 ? 5.273 29.242 8.619 1.00 13.57 126 HIS B O 1
ATOM 2377 N N . LYS B 1 127 ? 6.822 28.399 7.181 1.00 12.73 127 LYS B N 1
ATOM 2378 C CA . LYS B 1 127 ? 6.065 27.176 6.901 1.00 14.20 127 LYS B CA 1
ATOM 2379 C C . LYS B 1 127 ? 5.941 26.246 8.129 1.00 14.09 127 LYS B C 1
ATOM 2380 O O . LYS B 1 127 ? 5.081 25.324 8.136 1.00 17.03 127 LYS B O 1
ATOM 2386 N N . ALA B 1 128 ? 6.771 26.501 9.152 1.00 15.33 128 ALA B N 1
ATOM 2387 C CA . ALA B 1 128 ? 6.671 25.736 10.421 1.00 15.80 128 ALA B CA 1
ATOM 2388 C C . ALA B 1 128 ? 5.318 25.977 11.109 1.00 16.88 128 ALA B C 1
ATOM 2389 O O . ALA B 1 128 ? 4.850 25.165 11.914 1.00 16.74 128 ALA B O 1
ATOM 2391 N N . TYR B 1 129 ? 4.643 27.067 10.735 1.00 14.03 129 TYR B N 1
ATOM 2392 C CA . TYR B 1 129 ? 3.313 27.351 11.303 1.00 15.02 129 TYR B CA 1
ATOM 2393 C C . TYR B 1 129 ? 2.173 26.822 10.440 1.00 16.09 129 TYR B C 1
ATOM 2394 O O . TYR B 1 129 ? 2.021 27.235 9.263 1.00 14.85 129 TYR B O 1
ATOM 2403 N N . PRO B 1 130 ? 1.341 25.925 10.991 1.00 18.55 130 PRO B N 1
ATOM 2404 C CA . PRO B 1 130 ? 0.263 25.377 10.153 1.00 20.42 130 PRO B CA 1
ATOM 2405 C C . PRO B 1 130 ? -0.693 26.420 9.550 1.00 17.88 130 PRO B C 1
ATOM 2406 O O . PRO B 1 130 ? -1.209 26.201 8.454 1.00 19.41 130 PRO B O 1
ATOM 2410 N N . ALA B 1 131 ? -0.905 27.533 10.260 1.00 17.31 131 ALA B N 1
ATOM 2411 C CA . ALA B 1 131 ? -1.873 28.539 9.773 1.00 17.34 131 ALA B CA 1
ATOM 2412 C C . ALA B 1 131 ? -1.297 29.423 8.676 1.00 16.53 131 ALA B C 1
ATOM 2413 O O . ALA B 1 131 ? -2.020 30.226 8.093 1.00 18.82 131 ALA B O 1
ATOM 2415 N N . TYR B 1 132 ? 0.014 29.328 8.466 1.00 14.89 132 TYR B N 1
ATOM 2416 C CA . TYR B 1 132 ? 0.617 30.109 7.395 1.00 13.40 132 TYR B CA 1
ATOM 2417 C C . TYR B 1 132 ? 0.228 29.583 6.020 1.00 14.81 132 TYR B C 1
ATOM 2418 O O . TYR B 1 132 ? 0.637 28.480 5.616 1.00 15.08 132 TYR B O 1
ATOM 2427 N N . ARG B 1 133 ? -0.521 30.423 5.304 1.00 15.26 133 ARG B N 1
ATOM 2428 C CA A ARG B 1 133 ? -1.001 30.135 3.953 0.50 17.28 133 ARG B CA 1
ATOM 2429 C CA B ARG B 1 133 ? -0.935 30.087 3.945 0.50 16.31 133 ARG B CA 1
ATOM 2430 C C . ARG B 1 133 ? -0.425 31.082 2.909 1.00 15.46 133 ARG B C 1
ATOM 2431 O O . ARG B 1 133 ? -0.994 31.189 1.783 1.00 17.43 133 ARG B O 1
ATOM 2446 N N . GLY B 1 134 ? 0.636 31.794 3.269 1.00 15.29 134 GLY B N 1
ATOM 2447 C CA . GLY B 1 134 ? 1.164 32.886 2.444 1.00 13.90 134 GLY B CA 1
ATOM 2448 C C . GLY B 1 134 ? 2.348 32.536 1.533 1.00 12.81 134 GLY B C 1
ATOM 2449 O O . GLY B 1 134 ? 3.032 33.430 1.042 1.00 12.10 134 GLY B O 1
ATOM 2450 N N . GLU B 1 135 ? 2.654 31.250 1.362 1.00 14.65 135 GLU B N 1
ATOM 2451 C CA . GLU B 1 135 ? 3.902 30.857 0.694 1.00 14.20 135 GLU B CA 1
ATOM 2452 C C . GLU B 1 135 ? 4.086 31.529 -0.660 1.00 13.44 135 GLU B C 1
ATOM 2453 O O . GLU B 1 135 ? 5.220 31.929 -0.995 1.00 14.07 135 GLU B O 1
ATOM 2459 N N . ALA B 1 136 ? 2.998 31.631 -1.446 1.00 13.38 136 ALA B N 1
ATOM 2460 C CA . ALA B 1 136 ? 3.165 32.262 -2.814 1.00 14.08 136 ALA B CA 1
ATOM 2461 C C . ALA B 1 136 ? 3.584 33.730 -2.735 1.00 14.70 136 ALA B C 1
ATOM 2462 O O . ALA B 1 136 ? 4.017 34.290 -3.738 1.00 14.97 136 ALA B O 1
ATOM 2464 N N . HIS B 1 137 ? 3.351 34.354 -1.580 1.00 12.94 137 HIS B N 1
ATOM 2465 C CA . HIS B 1 137 ? 3.650 35.795 -1.414 1.00 13.24 137 HIS B CA 1
ATOM 2466 C C . HIS B 1 137 ? 5.024 36.044 -0.793 1.00 13.34 137 HIS B C 1
ATOM 2467 O O . HIS B 1 137 ? 5.452 37.210 -0.636 1.00 12.98 137 HIS B O 1
ATOM 2474 N N . TYR B 1 138 ? 5.725 34.970 -0.411 1.00 12.05 138 TYR B N 1
ATOM 2475 C CA . TYR B 1 138 ? 7.011 35.170 0.280 1.00 10.99 138 TYR B CA 1
ATOM 2476 C C . TYR B 1 138 ? 8.055 35.650 -0.755 1.00 11.69 138 TYR B C 1
ATOM 2477 O O . TYR B 1 138 ? 8.109 35.143 -1.902 1.00 12.47 138 TYR B O 1
ATOM 2486 N N . ARG B 1 139 ? 8.889 36.594 -0.337 1.00 12.48 139 ARG B N 1
ATOM 2487 C CA . ARG B 1 139 ? 9.957 37.142 -1.175 1.00 12.88 139 ARG B CA 1
ATOM 2488 C C . ARG B 1 139 ? 11.302 36.901 -0.507 1.00 14.41 139 ARG B C 1
ATOM 2489 O O . ARG B 1 139 ? 11.539 37.433 0.580 1.00 13.41 139 ARG B O 1
ATOM 2497 N N . ASP B 1 140 ? 12.125 36.045 -1.126 1.00 15.82 140 ASP B N 1
ATOM 2498 C CA . ASP B 1 140 ? 13.469 35.734 -0.567 1.00 16.79 140 ASP B CA 1
ATOM 2499 C C . ASP B 1 140 ? 14.417 36.848 -1.044 1.00 17.07 140 ASP B C 1
ATOM 2500 O O . ASP B 1 140 ? 14.932 36.851 -2.200 1.00 18.02 140 ASP B O 1
ATOM 2505 N N . GLN B 1 141 ? 14.558 37.858 -0.204 1.00 16.56 141 GLN B N 1
ATOM 2506 C CA . GLN B 1 141 ? 15.383 39.032 -0.540 1.00 16.84 141 GLN B CA 1
ATOM 2507 C C . GLN B 1 141 ? 15.945 39.558 0.787 1.00 16.74 141 GLN B C 1
ATOM 2508 O O . GLN B 1 141 ? 15.369 39.306 1.852 1.00 16.36 141 GLN B O 1
ATOM 2514 N N . PRO B 1 142 ? 17.062 40.287 0.724 1.00 16.25 142 PRO B N 1
ATOM 2515 C CA . PRO B 1 142 ? 17.695 40.736 1.991 1.00 15.20 142 PRO B CA 1
ATOM 2516 C C . PRO B 1 142 ? 16.955 41.848 2.729 1.00 15.35 142 PRO B C 1
ATOM 2517 O O . PRO B 1 142 ? 17.077 41.949 3.971 1.00 14.96 142 PRO B O 1
ATOM 2521 N N . ARG B 1 143 ? 16.295 42.727 1.979 1.00 14.56 143 ARG B N 1
ATOM 2522 C CA . ARG B 1 143 ? 15.647 43.872 2.641 1.00 14.87 143 ARG B CA 1
ATOM 2523 C C . ARG B 1 143 ? 14.205 43.618 3.085 1.00 15.07 143 ARG B C 1
ATOM 2524 O O . ARG B 1 143 ? 13.504 42.741 2.553 1.00 14.49 143 ARG B O 1
ATOM 2532 N N . ALA B 1 144 ? 13.766 44.449 4.049 1.00 13.59 144 ALA B N 1
ATOM 2533 C CA . ALA B 1 144 ? 12.385 44.371 4.520 1.00 13.41 144 ALA B CA 1
ATOM 2534 C C . ALA B 1 144 ? 11.384 44.516 3.371 1.00 12.69 144 ALA B C 1
ATOM 2535 O O . ALA B 1 144 ? 11.641 45.195 2.346 1.00 14.43 144 ALA B O 1
ATOM 2537 N N . VAL B 1 145 ? 10.196 43.950 3.598 1.00 11.72 145 VAL B N 1
ATOM 2538 C CA . VAL B 1 145 ? 9.105 44.093 2.647 1.00 12.93 145 VAL B CA 1
ATOM 2539 C C . VAL B 1 145 ? 7.938 44.779 3.334 1.00 13.42 145 VAL B C 1
ATOM 2540 O O . VAL B 1 145 ? 7.658 44.514 4.521 1.00 13.88 145 VAL B O 1
ATOM 2544 N N . SER B 1 146 ? 7.241 45.606 2.557 1.00 13.75 146 SER B N 1
ATOM 2545 C CA . SER B 1 146 ? 6.045 46.298 3.057 1.00 14.23 146 SER B CA 1
ATOM 2546 C C . SER B 1 146 ? 4.926 46.161 2.035 1.00 15.02 146 SER B C 1
ATOM 2547 O O . SER B 1 146 ? 5.112 46.502 0.844 1.00 17.01 146 SER B O 1
ATOM 2550 N N . ASP B 1 147 ? 3.784 45.679 2.497 1.00 14.68 147 ASP B N 1
ATOM 2551 C CA . ASP B 1 147 ? 2.653 45.450 1.582 1.00 14.16 147 ASP B CA 1
ATOM 2552 C C . ASP B 1 147 ? 1.405 45.285 2.392 1.00 15.89 147 ASP B C 1
ATOM 2553 O O . ASP B 1 147 ? 1.389 44.594 3.422 1.00 15.71 147 ASP B O 1
ATOM 2558 N N . GLY B 1 148 ? 0.347 45.948 1.933 1.00 17.20 148 GLY B N 1
ATOM 2559 C CA . GLY B 1 148 ? -0.965 45.783 2.565 1.00 19.11 148 GLY B CA 1
ATOM 2560 C C . GLY B 1 148 ? -1.013 46.184 4.029 1.00 20.51 148 GLY B C 1
ATOM 2561 O O . GLY B 1 148 ? -1.796 45.580 4.767 1.00 22.01 148 GLY B O 1
ATOM 2562 N N . GLY B 1 149 ? -0.148 47.120 4.431 1.00 19.02 149 GLY B N 1
ATOM 2563 C CA . GLY B 1 149 ? -0.072 47.558 5.853 1.00 18.32 149 GLY B CA 1
ATOM 2564 C C . GLY B 1 149 ? 0.691 46.579 6.747 1.00 18.22 149 GLY B C 1
ATOM 2565 O O . GLY B 1 149 ? 0.562 46.634 7.970 1.00 17.67 149 GLY B O 1
ATOM 2566 N N . VAL B 1 150 ? 1.502 45.696 6.156 1.00 15.47 150 VAL B N 1
ATOM 2567 C CA . VAL B 1 150 ? 2.247 44.704 6.977 1.00 14.60 150 VAL B CA 1
ATOM 2568 C C . VAL B 1 150 ? 3.705 44.830 6.538 1.00 13.44 150 VAL B C 1
ATOM 2569 O O . VAL B 1 150 ? 4.007 44.770 5.321 1.00 14.49 150 VAL B O 1
ATOM 2573 N N . VAL B 1 151 ? 4.603 45.033 7.479 1.00 11.75 151 VAL B N 1
ATOM 2574 C CA . VAL B 1 151 ? 6.042 45.093 7.224 1.00 11.58 151 VAL B CA 1
ATOM 2575 C C . VAL B 1 151 ? 6.735 43.902 7.899 1.00 12.43 151 VAL B C 1
ATOM 2576 O O . VAL B 1 151 ? 6.476 43.579 9.068 1.00 13.70 151 VAL B O 1
ATOM 2580 N N . THR B 1 152 ? 7.572 43.223 7.122 1.00 11.43 152 THR B N 1
ATOM 2581 C CA . THR B 1 152 ? 8.293 42.032 7.606 1.00 10.57 152 THR B CA 1
ATOM 2582 C C . THR B 1 152 ? 9.759 42.125 7.208 1.00 11.63 152 THR B C 1
ATOM 2583 O O . THR B 1 152 ? 10.125 42.786 6.220 1.00 12.63 152 THR B O 1
ATOM 2587 N N . ALA B 1 153 ? 10.600 41.483 8.003 1.00 11.25 153 ALA B N 1
ATOM 2588 C CA . ALA B 1 153 ? 12.045 41.461 7.705 1.00 11.54 153 ALA B CA 1
ATOM 2589 C C . ALA B 1 153 ? 12.702 40.335 8.393 1.00 11.96 153 ALA B C 1
ATOM 2590 O O . ALA B 1 153 ? 12.153 39.798 9.359 1.00 12.49 153 ALA B O 1
ATOM 2592 N N . ALA B 1 154 ? 13.865 39.961 7.881 1.00 12.36 154 ALA B N 1
ATOM 2593 C CA . ALA B 1 154 ? 14.736 38.989 8.564 1.00 13.11 154 ALA B CA 1
ATOM 2594 C C . ALA B 1 154 ? 15.418 39.765 9.703 1.00 13.24 154 ALA B C 1
ATOM 2595 O O . ALA B 1 154 ? 15.554 41.030 9.640 1.00 12.72 154 ALA B O 1
ATOM 2597 N N . GLY B 1 155 ? 15.885 39.022 10.708 1.00 13.39 155 GLY B N 1
ATOM 2598 C CA . GLY B 1 155 ? 16.628 39.711 11.800 1.00 12.42 155 GLY B CA 1
ATOM 2599 C C . GLY B 1 155 ? 17.938 40.393 11.323 1.00 13.40 155 GLY B C 1
ATOM 2600 O O . GLY B 1 155 ? 18.458 41.299 12.000 1.00 14.43 155 GLY B O 1
ATOM 2601 N N . SER B 1 156 ? 18.425 40.010 10.135 1.00 11.78 156 SER B N 1
ATOM 2602 C CA . SER B 1 156 ? 19.605 40.621 9.538 1.00 13.76 156 SER B CA 1
ATOM 2603 C C . SER B 1 156 ? 19.313 41.999 8.893 1.00 13.45 156 SER B C 1
ATOM 2604 O O . SER B 1 156 ? 20.240 42.650 8.380 1.00 14.28 156 SER B O 1
ATOM 2607 N N . ALA B 1 157 ? 18.038 42.413 8.904 1.00 11.58 157 ALA B N 1
ATOM 2608 C CA . ALA B 1 157 ? 17.604 43.632 8.174 1.00 12.00 157 ALA B CA 1
ATOM 2609 C C . ALA B 1 157 ? 16.960 44.698 9.073 1.00 12.89 157 ALA B C 1
ATOM 2610 O O . ALA B 1 157 ? 15.876 45.195 8.746 1.00 12.35 157 ALA B O 1
ATOM 2612 N N . PRO B 1 158 ? 17.630 45.079 10.170 1.00 12.86 158 PRO B N 1
ATOM 2613 C CA . PRO B 1 158 ? 16.982 46.043 11.119 1.00 11.93 158 PRO B CA 1
ATOM 2614 C C . PRO B 1 158 ? 16.847 47.441 10.498 1.00 12.00 158 PRO B C 1
ATOM 2615 O O . PRO B 1 158 ? 15.918 48.185 10.851 1.00 13.16 158 PRO B O 1
ATOM 2619 N N . VAL B 1 159 ? 17.757 47.816 9.575 1.00 11.08 159 VAL B N 1
ATOM 2620 C CA . VAL B 1 159 ? 17.690 49.195 9.056 1.00 12.45 159 VAL B CA 1
ATOM 2621 C C . VAL B 1 159 ? 16.503 49.346 8.099 1.00 13.16 159 VAL B C 1
ATOM 2622 O O . VAL B 1 159 ? 15.670 50.252 8.250 1.00 12.46 159 VAL B O 1
ATOM 2626 N N . SER B 1 160 ? 16.370 48.413 7.132 1.00 12.83 160 SER B N 1
ATOM 2627 C CA . SER B 1 160 ? 15.256 48.528 6.177 1.00 12.61 160 SER B CA 1
ATOM 2628 C C . SER B 1 160 ? 13.929 48.267 6.920 1.00 12.66 160 SER B C 1
ATOM 2629 O O . SER B 1 160 ? 12.906 48.810 6.534 1.00 11.66 160 SER B O 1
ATOM 2632 N N . PHE B 1 161 ? 13.949 47.432 7.967 1.00 12.43 161 PHE B N 1
ATOM 2633 C CA . PHE B 1 161 ? 12.706 47.248 8.784 1.00 11.19 161 PHE B CA 1
ATOM 2634 C C . PHE B 1 161 ? 12.245 48.631 9.328 1.00 11.21 161 PHE B C 1
ATOM 2635 O O . PHE B 1 161 ? 11.086 49.031 9.176 1.00 12.37 161 PHE B O 1
ATOM 2643 N N . ALA B 1 162 ? 13.185 49.361 9.934 1.00 12.28 162 ALA B N 1
ATOM 2644 C CA . ALA B 1 162 ? 12.908 50.733 10.443 1.00 13.02 162 ALA B CA 1
ATOM 2645 C C . ALA B 1 162 ? 12.426 51.666 9.350 1.00 13.44 162 ALA B C 1
ATOM 2646 O O . ALA B 1 162 ? 11.414 52.362 9.523 1.00 13.28 162 ALA B O 1
ATOM 2648 N N . VAL B 1 163 ? 13.128 51.670 8.210 1.00 12.61 163 VAL B N 1
ATOM 2649 C CA . VAL B 1 163 ? 12.772 52.543 7.090 1.00 13.60 163 VAL B CA 1
ATOM 2650 C C . VAL B 1 163 ? 11.358 52.257 6.589 1.00 13.74 163 VAL B C 1
ATOM 2651 O O . VAL B 1 163 ? 10.583 53.168 6.396 1.00 14.17 163 VAL B O 1
ATOM 2655 N N . GLU B 1 164 ? 11.031 50.978 6.409 1.00 13.37 164 GLU B N 1
ATOM 2656 C CA . GLU B 1 164 ? 9.697 50.638 5.843 1.00 13.39 164 GLU B CA 1
ATOM 2657 C C . GLU B 1 164 ? 8.590 51.036 6.820 1.00 14.30 164 GLU B C 1
ATOM 2658 O O . GLU B 1 164 ? 7.531 51.470 6.376 1.00 15.79 164 GLU B O 1
ATOM 2664 N N . ILE B 1 165 ? 8.830 50.855 8.132 1.00 13.25 165 ILE B N 1
ATOM 2665 C CA . ILE B 1 165 ? 7.797 51.230 9.120 1.00 12.47 165 ILE B CA 1
ATOM 2666 C C . ILE B 1 165 ? 7.575 52.736 9.036 1.00 13.86 165 ILE B C 1
ATOM 2667 O O . ILE B 1 165 ? 6.451 53.215 8.996 1.00 16.30 165 ILE B O 1
ATOM 2672 N N . LEU B 1 166 ? 8.667 53.499 9.057 1.00 14.78 166 LEU B N 1
ATOM 2673 C CA . LEU B 1 166 ? 8.539 54.963 9.021 1.00 16.17 166 LEU B CA 1
ATOM 2674 C C . LEU B 1 166 ? 7.902 55.433 7.731 1.00 16.12 166 LEU B C 1
ATOM 2675 O O . LEU B 1 166 ? 7.081 56.368 7.758 1.00 17.62 166 LEU B O 1
ATOM 2680 N N . LYS B 1 167 ? 8.266 54.802 6.613 1.00 15.55 167 LYS B N 1
ATOM 2681 C CA . LYS B 1 167 ? 7.651 55.145 5.328 1.00 17.16 167 LYS B CA 1
ATOM 2682 C C . LYS B 1 167 ? 6.159 54.929 5.389 1.00 17.49 167 LYS B C 1
ATOM 2683 O O . LYS B 1 167 ? 5.363 55.800 5.007 1.00 17.50 167 LYS B O 1
ATOM 2689 N N . SER B 1 168 ? 5.763 53.766 5.889 1.00 16.94 168 SER B N 1
ATOM 2690 C CA A SER B 1 168 ? 4.348 53.380 5.934 0.50 18.12 168 SER B CA 1
ATOM 2691 C CA B SER B 1 168 ? 4.353 53.383 5.912 0.50 18.51 168 SER B CA 1
ATOM 2692 C C . SER B 1 168 ? 3.529 54.346 6.772 1.00 18.85 168 SER B C 1
ATOM 2693 O O . SER B 1 168 ? 2.333 54.648 6.443 1.00 19.11 168 SER B O 1
ATOM 2698 N N . LEU B 1 169 ? 4.147 54.879 7.817 1.00 18.15 169 LEU B N 1
ATOM 2699 C CA . LEU B 1 169 ? 3.504 55.808 8.747 1.00 18.45 169 LEU B CA 1
ATOM 2700 C C . LEU B 1 169 ? 3.503 57.264 8.236 1.00 19.60 169 LEU B C 1
ATOM 2701 O O . LEU B 1 169 ? 3.037 58.185 8.957 1.00 20.43 169 LEU B O 1
ATOM 2706 N N . GLY B 1 170 ? 4.018 57.478 7.019 1.00 19.78 170 GLY B N 1
ATOM 2707 C CA . GLY B 1 170 ? 4.105 58.841 6.441 1.00 20.84 170 GLY B CA 1
ATOM 2708 C C . GLY B 1 170 ? 5.122 59.734 7.125 1.00 21.09 170 GLY B C 1
ATOM 2709 O O . GLY B 1 170 ? 4.993 60.958 7.073 1.00 22.44 170 GLY B O 1
ATOM 2710 N N . LEU B 1 171 ? 6.114 59.115 7.795 1.00 19.74 171 LEU B N 1
ATOM 2711 C CA . LEU B 1 171 ? 7.124 59.844 8.565 1.00 21.25 171 LEU B CA 1
ATOM 2712 C C . LEU B 1 171 ? 8.508 59.908 7.916 1.00 20.69 171 LEU B C 1
ATOM 2713 O O . LEU B 1 171 ? 9.450 60.462 8.509 1.00 20.90 171 LEU B O 1
ATOM 2718 N N . PHE B 1 172 ? 8.623 59.406 6.698 1.00 19.37 172 PHE B N 1
ATOM 2719 C CA . PHE B 1 172 ? 9.953 59.305 6.077 1.00 20.14 172 PHE B CA 1
ATOM 2720 C C . PHE B 1 172 ? 10.266 60.562 5.251 1.00 22.48 172 PHE B C 1
ATOM 2721 O O . PHE B 1 172 ? 10.305 60.514 4.022 1.00 22.67 172 PHE B O 1
ATOM 2729 N N . GLY B 1 173 ? 10.431 61.656 5.961 1.00 22.87 173 GLY B N 1
ATOM 2730 C CA . GLY B 1 173 ? 10.852 62.945 5.339 1.00 26.19 173 GLY B CA 1
ATOM 2731 C C . GLY B 1 173 ? 12.384 63.054 5.410 1.00 27.82 173 GLY B C 1
ATOM 2732 O O . GLY B 1 173 ? 13.093 62.082 5.732 1.00 25.32 173 GLY B O 1
ATOM 2733 N N . PRO B 1 174 ? 12.916 64.248 5.097 1.00 30.34 174 PRO B N 1
ATOM 2734 C CA . PRO B 1 174 ? 14.372 64.437 5.007 1.00 31.12 174 PRO B CA 1
ATOM 2735 C C . PRO B 1 174 ? 15.141 64.177 6.292 1.00 31.34 174 PRO B C 1
ATOM 2736 O O . PRO B 1 174 ? 16.264 63.687 6.212 1.00 32.08 174 PRO B O 1
ATOM 2740 N N . GLU B 1 175 ? 14.560 64.512 7.452 1.00 31.13 175 GLU B N 1
ATOM 2741 C CA . GLU B 1 175 ? 15.182 64.264 8.743 1.00 31.70 175 GLU B CA 1
ATOM 2742 C C . GLU B 1 175 ? 15.327 62.748 8.914 1.00 29.87 175 GLU B C 1
ATOM 2743 O O . GLU B 1 175 ? 16.417 62.244 9.223 1.00 29.60 175 GLU B O 1
ATOM 2749 N N . ALA B 1 176 ? 14.219 62.025 8.693 1.00 27.18 176 ALA B N 1
ATOM 2750 C CA . ALA B 1 176 ? 14.217 60.583 8.869 1.00 25.36 176 ALA B CA 1
ATOM 2751 C C . ALA B 1 176 ? 15.257 59.949 7.932 1.00 25.20 176 ALA B C 1
ATOM 2752 O O . ALA B 1 176 ? 16.070 59.134 8.370 1.00 24.93 176 ALA B O 1
ATOM 2754 N N . GLU B 1 177 ? 15.239 60.335 6.660 1.00 26.60 177 GLU B N 1
ATOM 2755 C CA . GLU B 1 177 ? 16.138 59.736 5.688 1.00 29.51 177 GLU B CA 1
ATOM 2756 C C . GLU B 1 177 ? 17.589 60.028 6.064 1.00 29.46 177 GLU B C 1
ATOM 2757 O O . GLU B 1 177 ? 18.451 59.128 5.952 1.00 29.35 177 GLU B O 1
ATOM 2763 N N . ALA B 1 178 ? 17.853 61.265 6.507 1.00 29.85 178 ALA B N 1
ATOM 2764 C CA . ALA B 1 178 ? 19.219 61.645 6.902 1.00 30.22 178 ALA B CA 1
ATOM 2765 C C . ALA B 1 178 ? 19.718 60.771 8.057 1.00 29.70 178 ALA B C 1
ATOM 2766 O O . ALA B 1 178 ? 20.879 60.333 8.044 1.00 29.60 178 ALA B O 1
ATOM 2768 N N . GLU B 1 179 ? 18.847 60.471 9.023 1.00 27.52 179 GLU B N 1
ATOM 2769 C CA . GLU B 1 179 ? 19.287 59.699 10.189 1.00 26.92 179 GLU B CA 1
ATOM 2770 C C . GLU B 1 179 ? 19.460 58.204 9.863 1.00 26.24 179 GLU B C 1
ATOM 2771 O O . GLU B 1 179 ? 20.270 57.536 10.524 1.00 26.77 179 GLU B O 1
ATOM 2777 N N . LEU B 1 180 ? 18.654 57.684 8.921 1.00 22.99 180 LEU B N 1
ATOM 2778 C CA . LEU B 1 180 ? 18.653 56.227 8.675 1.00 22.63 180 LEU B CA 1
ATOM 2779 C C . LEU B 1 180 ? 19.559 55.776 7.512 1.00 21.78 180 LEU B C 1
ATOM 2780 O O . LEU B 1 180 ? 19.830 54.584 7.391 1.00 22.50 180 LEU B O 1
ATOM 2785 N N . GLN B 1 181 ? 20.006 56.699 6.649 1.00 22.01 181 GLN B N 1
ATOM 2786 C CA . GLN B 1 181 ? 20.826 56.312 5.459 1.00 22.23 181 GLN B CA 1
ATOM 2787 C C . GLN B 1 181 ? 22.319 56.055 5.765 1.00 21.60 181 GLN B C 1
ATOM 2788 O O . GLN B 1 181 ? 23.074 55.615 4.891 1.00 22.38 181 GLN B O 1
ATOM 2794 N N . ILE B 1 182 ? 22.702 56.240 7.030 1.00 19.30 182 ILE B N 1
ATOM 2795 C CA . ILE B 1 182 ? 24.139 56.336 7.392 1.00 20.38 182 ILE B CA 1
ATOM 2796 C C . ILE B 1 182 ? 24.763 54.947 7.608 1.00 18.00 182 ILE B C 1
ATOM 2797 O O . ILE B 1 182 ? 25.979 54.824 7.713 1.00 17.53 182 ILE B O 1
ATOM 2802 N N . PHE B 1 183 ? 23.902 53.942 7.733 1.00 17.61 183 PHE B N 1
ATOM 2803 C CA . PHE B 1 183 ? 24.309 52.566 8.159 1.00 17.03 183 PHE B CA 1
ATOM 2804 C C . PHE B 1 183 ? 24.919 51.671 7.104 1.00 17.63 183 PHE B C 1
ATOM 2805 O O . PHE B 1 183 ? 25.508 50.625 7.409 1.00 17.24 183 PHE B O 1
ATOM 2813 N N . ALA B 1 184 ? 24.833 52.090 5.834 1.00 16.70 184 ALA B N 1
ATOM 2814 C CA . ALA B 1 184 ? 25.349 51.272 4.751 1.00 16.78 184 ALA B CA 1
ATOM 2815 C C . ALA B 1 184 ? 26.878 51.378 4.633 1.00 17.42 184 ALA B C 1
ATOM 2816 O O . ALA B 1 184 ? 27.534 50.431 4.189 1.00 17.80 184 ALA B O 1
ATOM 2818 N N . ALA B 1 185 ? 27.419 52.545 4.995 1.00 15.94 185 ALA B N 1
ATOM 2819 C CA . ALA B 1 185 ? 28.824 52.868 4.691 1.00 16.75 185 ALA B CA 1
ATOM 2820 C C . ALA B 1 185 ? 29.796 51.841 5.284 1.00 16.27 185 ALA B C 1
ATOM 2821 O O . ALA B 1 185 ? 30.804 51.502 4.646 1.00 18.14 185 ALA B O 1
ATOM 2823 N N . GLU B 1 186 ? 29.486 51.297 6.475 1.00 15.85 186 GLU B N 1
ATOM 2824 C CA . GLU B 1 186 ? 30.445 50.383 7.117 1.00 16.93 186 GLU B CA 1
ATOM 2825 C C . GLU B 1 186 ? 30.421 48.982 6.458 1.00 18.92 186 GLU B C 1
ATOM 2826 O O . GLU B 1 186 ? 31.245 48.126 6.815 1.00 19.67 186 GLU B O 1
ATOM 2832 N N . HIS B 1 187 ? 29.511 48.807 5.499 1.00 19.89 187 HIS B N 1
ATOM 2833 C CA . HIS B 1 187 ? 29.389 47.523 4.779 1.00 21.83 187 HIS B CA 1
ATOM 2834 C C . HIS B 1 187 ? 29.965 47.548 3.368 1.00 26.47 187 HIS B C 1
ATOM 2835 O O . HIS B 1 187 ? 29.970 46.524 2.678 1.00 25.98 187 HIS B O 1
ATOM 2842 N N . ARG B 1 188 ? 30.419 48.713 2.939 1.00 27.93 188 ARG B N 1
ATOM 2843 C CA . ARG B 1 188 ? 31.040 48.852 1.590 1.00 33.39 188 ARG B CA 1
ATOM 2844 C C . ARG B 1 188 ? 32.436 48.245 1.493 1.00 35.39 188 ARG B C 1
ATOM 2845 O O . ARG B 1 188 ? 33.176 48.177 2.482 1.00 35.91 188 ARG B O 1
ATOM 2861 N N . THR C 1 2 ? -18.802 68.444 -21.724 1.00 39.63 2 THR C N 1
ATOM 2862 C CA . THR C 1 2 ? -17.755 67.920 -20.834 1.00 34.78 2 THR C CA 1
ATOM 2863 C C . THR C 1 2 ? -18.400 67.173 -19.668 1.00 31.73 2 THR C C 1
ATOM 2864 O O . THR C 1 2 ? -19.413 67.623 -19.131 1.00 30.43 2 THR C O 1
ATOM 2868 N N . ARG C 1 3 ? -17.810 66.040 -19.272 1.00 29.13 3 ARG C N 1
ATOM 2869 C CA . ARG C 1 3 ? -18.290 65.321 -18.096 1.00 28.71 3 ARG C CA 1
ATOM 2870 C C . ARG C 1 3 ? -17.099 65.039 -17.196 1.00 26.35 3 ARG C C 1
ATOM 2871 O O . ARG C 1 3 ? -16.014 64.678 -17.694 1.00 25.98 3 ARG C O 1
ATOM 2879 N N . ILE C 1 4 ? -17.291 65.203 -15.890 1.00 24.34 4 ILE C N 1
ATOM 2880 C CA . ILE C 1 4 ? -16.224 64.937 -14.925 1.00 23.25 4 ILE C CA 1
ATOM 2881 C C . ILE C 1 4 ? -16.733 63.962 -13.888 1.00 22.44 4 ILE C C 1
ATOM 2882 O O . ILE C 1 4 ? -17.812 64.206 -13.335 1.00 24.72 4 ILE C O 1
ATOM 2887 N N . ALA C 1 5 ? -15.992 62.856 -13.663 1.00 20.71 5 ALA C N 1
ATOM 2888 C CA . ALA C 1 5 ? -16.279 61.942 -12.565 1.00 21.17 5 ALA C CA 1
ATOM 2889 C C . ALA C 1 5 ? -15.557 62.438 -11.300 1.00 20.70 5 ALA C C 1
ATOM 2890 O O . ALA C 1 5 ? -14.351 62.734 -11.318 1.00 22.28 5 ALA C O 1
ATOM 2892 N N . ILE C 1 6 ? -16.278 62.493 -10.191 1.00 20.08 6 ILE C N 1
ATOM 2893 C CA . ILE C 1 6 ? -15.694 62.830 -8.878 1.00 19.41 6 ILE C CA 1
ATOM 2894 C C . ILE C 1 6 ? -15.813 61.565 -8.020 1.00 19.94 6 ILE C C 1
ATOM 2895 O O . ILE C 1 6 ? -16.946 61.097 -7.753 1.00 21.64 6 ILE C O 1
ATOM 2900 N N . ALA C 1 7 ? -14.656 61.036 -7.601 1.00 19.46 7 ALA C N 1
ATOM 2901 C CA . ALA C 1 7 ? -14.602 59.760 -6.925 1.00 20.38 7 ALA C CA 1
ATOM 2902 C C . ALA C 1 7 ? -14.644 60.037 -5.426 1.00 20.21 7 ALA C C 1
ATOM 2903 O O . ALA C 1 7 ? -13.592 60.322 -4.792 1.00 21.57 7 ALA C O 1
ATOM 2905 N N . LEU C 1 8 ? -15.870 60.068 -4.885 1.00 21.16 8 LEU C N 1
ATOM 2906 C CA . LEU C 1 8 ? -16.066 60.208 -3.416 1.00 20.96 8 LEU C CA 1
ATOM 2907 C C . LEU C 1 8 ? -15.673 58.961 -2.650 1.00 22.53 8 LEU C C 1
ATOM 2908 O O . LEU C 1 8 ? -15.488 57.882 -3.192 1.00 22.84 8 LEU C O 1
ATOM 2913 N N . ALA C 1 9 ? -15.561 59.136 -1.336 1.00 23.24 9 ALA C N 1
ATOM 2914 C CA . ALA C 1 9 ? -15.357 58.009 -0.452 1.00 23.67 9 ALA C CA 1
ATOM 2915 C C . ALA C 1 9 ? -15.897 58.379 0.937 1.00 24.34 9 ALA C C 1
ATOM 2916 O O . ALA C 1 9 ? -16.152 59.552 1.223 1.00 23.36 9 ALA C O 1
ATOM 2918 N N . GLN C 1 10 ? -16.011 57.383 1.834 1.00 25.22 10 GLN C N 1
ATOM 2919 C CA . GLN C 1 10 ? -16.384 57.680 3.230 1.00 26.20 10 GLN C CA 1
ATOM 2920 C C . GLN C 1 10 ? -15.438 58.703 3.808 1.00 24.30 10 GLN C C 1
ATOM 2921 O O . GLN C 1 10 ? -14.242 58.613 3.569 1.00 25.84 10 GLN C O 1
ATOM 2927 N N . ASP C 1 11 ? -15.959 59.685 4.550 1.00 23.14 11 ASP C N 1
ATOM 2928 C CA . ASP C 1 11 ? -15.099 60.722 5.178 1.00 23.27 11 ASP C CA 1
ATOM 2929 C C . ASP C 1 11 ? -14.364 61.603 4.145 1.00 21.09 11 ASP C C 1
ATOM 2930 O O . ASP C 1 11 ? -13.267 62.139 4.404 1.00 22.35 11 ASP C O 1
ATOM 2935 N N . PHE C 1 12 ? -14.982 61.828 2.974 1.00 20.54 12 PHE C N 1
ATOM 2936 C CA . PHE C 1 12 ? -14.325 62.732 2.022 1.00 19.21 12 PHE C CA 1
ATOM 2937 C C . PHE C 1 12 ? -14.249 64.161 2.576 1.00 19.69 12 PHE C C 1
ATOM 2938 O O . PHE C 1 12 ? -15.101 64.563 3.385 1.00 20.60 12 PHE C O 1
ATOM 2946 N N . ALA C 1 13 ? -13.206 64.886 2.173 1.00 19.16 13 ALA C N 1
ATOM 2947 C CA . ALA C 1 13 ? -12.972 66.227 2.678 1.00 18.35 13 ALA C CA 1
ATOM 2948 C C . ALA C 1 13 ? -13.905 67.170 1.952 1.00 18.06 13 ALA C C 1
ATOM 2949 O O . ALA C 1 13 ? -13.710 67.443 0.770 1.00 17.93 13 ALA C O 1
ATOM 2951 N N . ASP C 1 14 ? -14.950 67.658 2.637 1.00 18.62 14 ASP C N 1
ATOM 2952 C CA . ASP C 1 14 ? -16.012 68.450 1.964 1.00 18.58 14 ASP C CA 1
ATOM 2953 C C . ASP C 1 14 ? -15.434 69.614 1.111 1.00 17.91 14 ASP C C 1
ATOM 2954 O O . ASP C 1 14 ? -15.958 69.922 0.040 1.00 18.69 14 ASP C O 1
ATOM 2959 N N . TRP C 1 15 ? -14.403 70.278 1.643 1.00 17.91 15 TRP C N 1
ATOM 2960 C CA . TRP C 1 15 ? -13.921 71.494 1.008 1.00 17.83 15 TRP C CA 1
ATOM 2961 C C . TRP C 1 15 ? -13.088 71.206 -0.258 1.00 19.06 15 TRP C C 1
ATOM 2962 O O . TRP C 1 15 ? -12.726 72.154 -0.974 1.00 18.40 15 TRP C O 1
ATOM 2973 N N . GLU C 1 16 ? -12.734 69.930 -0.500 1.00 17.95 16 GLU C N 1
ATOM 2974 C CA . GLU C 1 16 ? -11.752 69.654 -1.587 1.00 18.71 16 GLU C CA 1
ATOM 2975 C C . GLU C 1 16 ? -12.307 69.624 -3.025 1.00 18.53 16 GLU C C 1
ATOM 2976 O O . GLU C 1 16 ? -11.663 70.172 -3.920 1.00 20.82 16 GLU C O 1
ATOM 2982 N N . PRO C 1 17 ? -13.479 68.974 -3.251 1.00 18.64 17 PRO C N 1
ATOM 2983 C CA . PRO C 1 17 ? -14.073 68.928 -4.596 1.00 19.29 17 PRO C CA 1
ATOM 2984 C C . PRO C 1 17 ? -15.156 70.022 -4.785 1.00 19.53 17 PRO C C 1
ATOM 2985 O O . PRO C 1 17 ? -15.761 70.123 -5.883 1.00 20.95 17 PRO C O 1
ATOM 2989 N N . ALA C 1 18 ? -15.431 70.795 -3.718 1.00 19.48 18 ALA C N 1
ATOM 2990 C CA . ALA C 1 18 ? -16.639 71.638 -3.664 1.00 18.70 18 ALA C CA 1
ATOM 2991 C C . ALA C 1 18 ? -16.635 72.735 -4.680 1.00 19.46 18 ALA C C 1
ATOM 2992 O O . ALA C 1 18 ? -17.608 72.873 -5.462 1.00 19.06 18 ALA C O 1
ATOM 2994 N N . LEU C 1 19 ? -15.574 73.545 -4.670 1.00 18.36 19 LEU C N 1
ATOM 2995 C CA . LEU C 1 19 ? -15.525 74.675 -5.612 1.00 21.01 19 LEU C CA 1
ATOM 2996 C C . LEU C 1 19 ? -15.486 74.167 -7.057 1.00 19.73 19 LEU C C 1
ATOM 2997 O O . LEU C 1 19 ? -16.201 74.698 -7.912 1.00 21.74 19 LEU C O 1
ATOM 3002 N N . LEU C 1 20 ? -14.666 73.162 -7.323 1.00 20.38 20 LEU C N 1
ATOM 3003 C CA . LEU C 1 20 ? -14.595 72.608 -8.662 0.50 20.37 20 LEU C CA 1
ATOM 3004 C C . LEU C 1 20 ? -15.946 72.122 -9.166 1.00 20.53 20 LEU C C 1
ATOM 3005 O O . LEU C 1 20 ? -16.357 72.460 -10.265 1.00 21.57 20 LEU C O 1
ATOM 3010 N N . ALA C 1 21 ? -16.626 71.333 -8.348 1.00 19.06 21 ALA C N 1
ATOM 3011 C CA . ALA C 1 21 ? -17.885 70.727 -8.763 1.00 19.59 21 ALA C CA 1
ATOM 3012 C C . ALA C 1 21 ? -18.952 71.811 -8.983 1.00 20.76 21 ALA C C 1
ATOM 3013 O O . ALA C 1 21 ? -19.663 71.818 -9.997 1.00 20.68 21 ALA C O 1
ATOM 3015 N N . ALA C 1 22 ? -19.103 72.707 -8.004 1.00 20.39 22 ALA C N 1
ATOM 3016 C CA . ALA C 1 22 ? -20.083 73.757 -8.127 1.00 20.96 22 ALA C CA 1
ATOM 3017 C C . ALA C 1 22 ? -19.832 74.675 -9.321 1.00 22.45 22 ALA C C 1
ATOM 3018 O O . ALA C 1 22 ? -20.771 74.989 -10.033 1.00 23.28 22 ALA C O 1
ATOM 3020 N N . ALA C 1 23 ? -18.587 75.105 -9.514 1.00 22.62 23 ALA C N 1
ATOM 3021 C CA . ALA C 1 23 ? -18.263 76.015 -10.624 1.00 24.74 23 ALA C CA 1
ATOM 3022 C C . ALA C 1 23 ? -18.479 75.312 -11.982 1.00 25.65 23 ALA C C 1
ATOM 3023 O O . ALA C 1 23 ? -19.155 75.874 -12.875 1.00 27.08 23 ALA C O 1
ATOM 3025 N N . ALA C 1 24 ? -17.972 74.083 -12.110 1.00 25.08 24 ALA C N 1
ATOM 3026 C CA . ALA C 1 24 ? -18.101 73.295 -13.366 1.00 25.16 24 ALA C CA 1
ATOM 3027 C C . ALA C 1 24 ? -19.559 73.067 -13.749 1.00 25.67 24 ALA C C 1
ATOM 3028 O O . ALA C 1 24 ? -19.960 73.322 -14.879 1.00 26.04 24 ALA C O 1
ATOM 3030 N N . ARG C 1 25 ? -20.350 72.600 -12.784 1.00 24.56 25 ARG C N 1
ATOM 3031 C CA . ARG C 1 25 ? -21.725 72.202 -13.049 1.00 25.17 25 ARG C CA 1
ATOM 3032 C C . ARG C 1 25 ? -22.675 73.367 -13.247 1.00 26.78 25 ARG C C 1
ATOM 3033 O O . ARG C 1 25 ? -23.472 73.378 -14.197 1.00 28.35 25 ARG C O 1
ATOM 3041 N N . SER C 1 26 ? -22.638 74.309 -12.311 1.00 26.78 26 SER C N 1
ATOM 3042 C CA . SER C 1 26 ? -23.607 75.373 -12.259 1.00 29.11 26 SER C CA 1
ATOM 3043 C C . SER C 1 26 ? -23.261 76.559 -13.149 1.00 31.59 26 SER C C 1
ATOM 3044 O O . SER C 1 26 ? -24.152 77.226 -13.668 1.00 33.56 26 SER C O 1
ATOM 3047 N N . TYR C 1 27 ? -21.977 76.855 -13.285 1.00 32.41 27 TYR C N 1
ATOM 3048 C CA . TYR C 1 27 ? -21.595 78.038 -14.054 1.00 34.46 27 TYR C CA 1
ATOM 3049 C C . TYR C 1 27 ? -21.127 77.701 -15.448 1.00 34.79 27 TYR C C 1
ATOM 3050 O O . TYR C 1 27 ? -21.337 78.486 -16.363 1.00 35.50 27 TYR C O 1
ATOM 3059 N N . LEU C 1 28 ? -20.470 76.550 -15.599 1.00 32.67 28 LEU C N 1
ATOM 3060 C CA . LEU C 1 28 ? -19.799 76.195 -16.858 1.00 33.07 28 LEU C CA 1
ATOM 3061 C C . LEU C 1 28 ? -20.494 75.064 -17.629 1.00 33.41 28 LEU C C 1
ATOM 3062 O O . LEU C 1 28 ? -20.000 74.639 -18.671 1.00 35.12 28 LEU C O 1
ATOM 3067 N N . GLY C 1 29 ? -21.623 74.573 -17.104 1.00 33.03 29 GLY C N 1
ATOM 3068 C CA . GLY C 1 29 ? -22.449 73.583 -17.816 1.00 33.96 29 GLY C CA 1
ATOM 3069 C C . GLY C 1 29 ? -21.845 72.188 -18.003 1.00 33.81 29 GLY C C 1
ATOM 3070 O O . GLY C 1 29 ? -22.246 71.437 -18.917 1.00 35.43 29 GLY C O 1
ATOM 3071 N N . VAL C 1 30 ? -20.886 71.848 -17.142 1.00 30.74 30 VAL C N 1
ATOM 3072 C CA . VAL C 1 30 ? -20.263 70.543 -17.141 1.00 30.19 30 VAL C CA 1
ATOM 3073 C C . VAL C 1 30 ? -21.196 69.544 -16.436 1.00 29.46 30 VAL C C 1
ATOM 3074 O O . VAL C 1 30 ? -21.875 69.917 -15.465 1.00 30.07 30 VAL C O 1
ATOM 3078 N N . GLU C 1 31 ? -21.235 68.290 -16.897 1.00 28.65 31 GLU C N 1
ATOM 3079 C CA . GLU C 1 31 ? -21.997 67.260 -16.195 1.00 30.06 31 GLU C CA 1
ATOM 3080 C C . GLU C 1 31 ? -21.077 66.630 -15.148 1.00 27.35 31 GLU C C 1
ATOM 3081 O O . GLU C 1 31 ? -19.901 66.328 -15.460 1.00 26.75 31 GLU C O 1
ATOM 3087 N N . ILE C 1 32 ? -21.588 66.463 -13.922 1.00 25.36 32 ILE C N 1
ATOM 3088 C CA . ILE C 1 32 ? -20.795 65.815 -12.848 1.00 24.43 32 ILE C CA 1
ATOM 3089 C C . ILE C 1 32 ? -21.377 64.457 -12.522 1.00 24.85 32 ILE C C 1
ATOM 3090 O O . ILE C 1 32 ? -22.583 64.337 -12.261 1.00 25.86 32 ILE C O 1
ATOM 3095 N N . VAL C 1 33 ? -20.518 63.444 -12.533 1.00 23.86 33 VAL C N 1
ATOM 3096 C CA . VAL C 1 33 ? -20.900 62.077 -12.139 1.00 24.74 33 VAL C CA 1
ATOM 3097 C C . VAL C 1 33 ? -20.190 61.810 -10.807 1.00 23.75 33 VAL C C 1
ATOM 3098 O O . VAL C 1 33 ? -18.964 61.804 -10.780 1.00 24.44 33 VAL C O 1
ATOM 3102 N N . HIS C 1 34 ? -20.942 61.606 -9.714 1.00 24.49 34 HIS C N 1
ATOM 3103 C CA . HIS C 1 34 ? -20.321 61.248 -8.409 1.00 23.13 34 HIS C CA 1
ATOM 3104 C C . HIS C 1 34 ? -20.337 59.746 -8.236 1.00 23.58 34 HIS C C 1
ATOM 3105 O O . HIS C 1 34 ? -21.374 59.087 -8.496 1.00 25.83 34 HIS C O 1
ATOM 3112 N N . ALA C 1 35 ? -19.183 59.193 -7.850 1.00 23.37 35 ALA C N 1
ATOM 3113 C CA . ALA C 1 35 ? -19.085 57.741 -7.656 1.00 22.77 35 ALA C CA 1
ATOM 3114 C C . ALA C 1 35 ? -18.544 57.437 -6.273 1.00 23.86 35 ALA C C 1
ATOM 3115 O O . ALA C 1 35 ? -17.830 58.262 -5.659 1.00 22.36 35 ALA C O 1
ATOM 3117 N N . THR C 1 36 ? -18.878 56.249 -5.779 1.00 24.96 36 THR C N 1
ATOM 3118 C CA . THR C 1 36 ? -18.308 55.767 -4.511 1.00 25.09 36 THR C CA 1
ATOM 3119 C C . THR C 1 36 ? -17.784 54.367 -4.794 1.00 25.34 36 THR C C 1
ATOM 3120 O O . THR C 1 36 ? -18.198 53.738 -5.780 1.00 27.39 36 THR C O 1
ATOM 3124 N N . PRO C 1 37 ? -16.830 53.879 -3.971 1.00 26.43 37 PRO C N 1
ATOM 3125 C CA . PRO C 1 37 ? -16.203 52.596 -4.258 1.00 27.68 37 PRO C CA 1
ATOM 3126 C C . PRO C 1 37 ? -17.189 51.466 -4.570 1.00 30.37 37 PRO C C 1
ATOM 3127 O O . PRO C 1 37 ? -16.990 50.741 -5.545 1.00 32.45 37 PRO C O 1
ATOM 3131 N N . ASP C 1 38 ? -18.256 51.348 -3.778 1.00 30.98 38 ASP C N 1
ATOM 3132 C CA . ASP C 1 38 ? -19.260 50.304 -3.949 1.00 32.32 38 ASP C CA 1
ATOM 3133 C C . ASP C 1 38 ? -20.584 50.837 -4.533 1.00 31.74 38 ASP C C 1
ATOM 3134 O O . ASP C 1 38 ? -21.582 50.091 -4.649 1.00 33.16 38 ASP C O 1
ATOM 3139 N N . GLY C 1 39 ? -20.602 52.119 -4.885 1.00 30.47 39 GLY C N 1
ATOM 3140 C CA . GLY C 1 39 ? -21.801 52.734 -5.453 1.00 30.21 39 GLY C CA 1
ATOM 3141 C C . GLY C 1 39 ? -22.879 53.025 -4.425 1.00 31.74 39 GLY C C 1
ATOM 3142 O O . GLY C 1 39 ? -24.004 53.402 -4.794 1.00 32.38 39 GLY C O 1
ATOM 3151 N N . PRO C 1 41 ? -24.242 54.981 -0.650 1.00 30.49 41 PRO C N 1
ATOM 3152 C CA . PRO C 1 41 ? -24.004 56.313 -0.043 1.00 28.52 41 PRO C CA 1
ATOM 3153 C C . PRO C 1 41 ? -22.766 56.392 0.863 1.00 28.43 41 PRO C C 1
ATOM 3154 O O . PRO C 1 41 ? -22.334 55.379 1.434 1.00 30.04 41 PRO C O 1
ATOM 3158 N N . VAL C 1 42 ? -22.185 57.594 0.957 1.00 26.62 42 VAL C N 1
ATOM 3159 C CA . VAL C 1 42 ? -21.068 57.843 1.855 1.00 26.41 42 VAL C CA 1
ATOM 3160 C C . VAL C 1 42 ? -21.358 59.116 2.665 1.00 26.60 42 VAL C C 1
ATOM 3161 O O . VAL C 1 42 ? -22.239 59.932 2.285 1.00 27.22 42 VAL C O 1
ATOM 3165 N N . THR C 1 43 ? -20.611 59.310 3.756 1.00 26.29 43 THR C N 1
ATOM 3166 C CA . THR C 1 43 ? -20.812 60.478 4.600 1.00 25.51 43 THR C CA 1
ATOM 3167 C C . THR C 1 43 ? -19.537 61.291 4.608 1.00 24.06 43 THR C C 1
ATOM 3168 O O . THR C 1 43 ? -18.463 60.774 4.885 1.00 23.80 43 THR C O 1
ATOM 3172 N N . SER C 1 44 ? -19.640 62.570 4.275 1.00 22.44 44 SER C N 1
ATOM 3173 C CA . SER C 1 44 ? -18.456 63.415 4.215 1.00 20.75 44 SER C CA 1
ATOM 3174 C C . SER C 1 44 ? -17.893 63.659 5.628 1.00 21.84 44 SER C C 1
ATOM 3175 O O . SER C 1 44 ? -18.551 63.383 6.662 1.00 23.05 44 SER C O 1
ATOM 3186 N N . GLY C 1 46 ? -17.800 66.447 6.970 1.00 20.71 46 GLY C N 1
ATOM 3187 C CA . GLY C 1 46 ? -18.718 67.435 7.565 1.00 21.78 46 GLY C CA 1
ATOM 3188 C C . GLY C 1 46 ? -20.115 66.884 7.885 1.00 22.34 46 GLY C C 1
ATOM 3189 O O . GLY C 1 46 ? -20.944 67.621 8.398 1.00 22.90 46 GLY C O 1
ATOM 3190 N N . GLY C 1 47 ? -20.372 65.596 7.591 1.00 21.73 47 GLY C N 1
ATOM 3191 C CA . GLY C 1 47 ? -21.640 64.925 7.957 1.00 23.55 47 GLY C CA 1
ATOM 3192 C C . GLY C 1 47 ? -22.677 64.802 6.844 1.00 23.14 47 GLY C C 1
ATOM 3193 O O . GLY C 1 47 ? -23.752 64.200 7.059 1.00 25.86 47 GLY C O 1
ATOM 3194 N N . LEU C 1 48 ? -22.328 65.301 5.656 1.00 22.92 48 LEU C N 1
ATOM 3195 C CA . LEU C 1 48 ? -23.220 65.171 4.492 1.00 22.50 48 LEU C CA 1
ATOM 3196 C C . LEU C 1 48 ? -23.380 63.710 4.086 1.00 23.98 48 LEU C C 1
ATOM 3197 O O . LEU C 1 48 ? -22.380 63.026 3.757 1.00 24.42 48 LEU C O 1
ATOM 3202 N N . LYS C 1 49 ? -24.629 63.267 4.072 1.00 24.37 49 LYS C N 1
ATOM 3203 C CA A LYS C 1 49 ? -24.959 61.922 3.626 0.50 25.91 49 LYS C CA 1
ATOM 3204 C CA B LYS C 1 49 ? -24.937 61.917 3.617 0.50 25.78 49 LYS C CA 1
ATOM 3205 C C . LYS C 1 49 ? -25.222 61.998 2.125 1.00 25.92 49 LYS C C 1
ATOM 3206 O O . LYS C 1 49 ? -26.313 62.428 1.708 1.00 28.26 49 LYS C O 1
ATOM 3217 N N . VAL C 1 50 ? -24.242 61.568 1.335 1.00 25.20 50 VAL C N 1
ATOM 3218 C CA . VAL C 1 50 ? -24.303 61.685 -0.131 1.00 24.90 50 VAL C CA 1
ATOM 3219 C C . VAL C 1 50 ? -24.655 60.365 -0.818 1.00 26.12 50 VAL C C 1
ATOM 3220 O O . VAL C 1 50 ? -24.001 59.344 -0.587 1.00 27.14 50 VAL C O 1
ATOM 3224 N N . THR C 1 51 ? -25.686 60.389 -1.660 1.00 27.04 51 THR C N 1
ATOM 3225 C CA . THR C 1 51 ? -26.025 59.265 -2.529 1.00 27.29 51 THR C CA 1
ATOM 3226 C C . THR C 1 51 ? -25.373 59.527 -3.911 1.00 27.41 51 THR C C 1
ATOM 3227 O O . THR C 1 51 ? -25.746 60.484 -4.604 1.00 26.58 51 THR C O 1
ATOM 3231 N N . PRO C 1 52 ? -24.410 58.674 -4.319 1.00 27.77 52 PRO C N 1
ATOM 3232 C CA . PRO C 1 52 ? -23.707 58.908 -5.606 1.00 27.36 52 PRO C CA 1
ATOM 3233 C C . PRO C 1 52 ? -24.566 58.494 -6.802 1.00 28.58 52 PRO C C 1
ATOM 3234 O O . PRO C 1 52 ? -25.634 57.900 -6.636 1.00 29.51 52 PRO C O 1
ATOM 3238 N N . ASP C 1 53 ? -24.064 58.777 -8.002 1.00 28.31 53 ASP C N 1
ATOM 3239 C CA . ASP C 1 53 ? -24.651 58.250 -9.226 1.00 29.95 53 ASP C CA 1
ATOM 3240 C C . ASP C 1 53 ? -24.301 56.779 -9.503 1.00 30.72 53 ASP C C 1
ATOM 3241 O O . ASP C 1 53 ? -25.106 56.019 -10.056 1.00 32.42 53 ASP C O 1
ATOM 3246 N N . THR C 1 54 ? -23.079 56.378 -9.170 1.00 29.71 54 THR C N 1
ATOM 3247 C CA . THR C 1 54 ? -22.551 55.118 -9.648 1.00 30.05 54 THR C CA 1
ATOM 3248 C C . THR C 1 54 ? -21.385 54.646 -8.793 1.00 28.57 54 THR C C 1
ATOM 3249 O O . THR C 1 54 ? -21.038 55.295 -7.804 1.00 28.27 54 THR C O 1
ATOM 3253 N N . SER C 1 55 ? -20.792 53.526 -9.180 1.00 29.23 55 SER C N 1
ATOM 3254 C CA . SER C 1 55 ? -19.631 52.961 -8.492 1.00 28.64 55 SER C CA 1
ATOM 3255 C C . SER C 1 55 ? -18.370 53.248 -9.301 1.00 28.03 55 SER C C 1
ATOM 3256 O O . SER C 1 55 ? -18.440 53.570 -10.497 1.00 28.09 55 SER C O 1
ATOM 3259 N N . TYR C 1 56 ? -17.221 53.062 -8.659 1.00 27.21 56 TYR C N 1
ATOM 3260 C CA . TYR C 1 56 ? -15.914 53.211 -9.320 1.00 26.99 56 TYR C CA 1
ATOM 3261 C C . TYR C 1 56 ? -15.786 52.260 -10.522 1.00 29.43 56 TYR C C 1
ATOM 3262 O O . TYR C 1 56 ? -15.319 52.677 -11.585 1.00 30.27 56 TYR C O 1
ATOM 3271 N N . ASP C 1 57 ? -16.160 50.997 -10.341 1.00 31.37 57 ASP C N 1
ATOM 3272 C CA . ASP C 1 57 ? -16.096 50.035 -11.453 1.00 33.69 57 ASP C CA 1
ATOM 3273 C C . ASP C 1 57 ? -16.907 50.452 -12.677 1.00 33.43 57 ASP C C 1
ATOM 3274 O O . ASP C 1 57 ? -16.518 50.126 -13.818 1.00 35.00 57 ASP C O 1
ATOM 3279 N N . ALA C 1 58 ? -18.036 51.128 -12.460 1.00 32.22 58 ALA C N 1
ATOM 3280 C CA . ALA C 1 58 ? -18.908 51.508 -13.546 1.00 32.83 58 ALA C CA 1
ATOM 3281 C C . ALA C 1 58 ? -18.454 52.740 -14.325 1.00 31.63 58 ALA C C 1
ATOM 3282 O O . ALA C 1 58 ? -18.957 53.003 -15.445 1.00 32.91 58 ALA C O 1
ATOM 3284 N N . LEU C 1 59 ? -17.504 53.486 -13.770 1.00 29.50 59 LEU C N 1
ATOM 3285 C CA . LEU C 1 59 ? -16.990 54.694 -14.438 1.00 27.73 59 LEU C CA 1
ATOM 3286 C C . LEU C 1 59 ? -16.248 54.310 -15.725 1.00 28.70 59 LEU C C 1
ATOM 3287 O O . LEU C 1 59 ? -15.299 53.518 -15.686 1.00 30.35 59 LEU C O 1
ATOM 3292 N N . ASP C 1 60 ? -16.691 54.875 -16.844 1.00 28.86 60 ASP C N 1
ATOM 3293 C CA . ASP C 1 60 ? -16.156 54.489 -18.170 1.00 29.58 60 ASP C CA 1
ATOM 3294 C C . ASP C 1 60 ? -15.615 55.752 -18.842 1.00 29.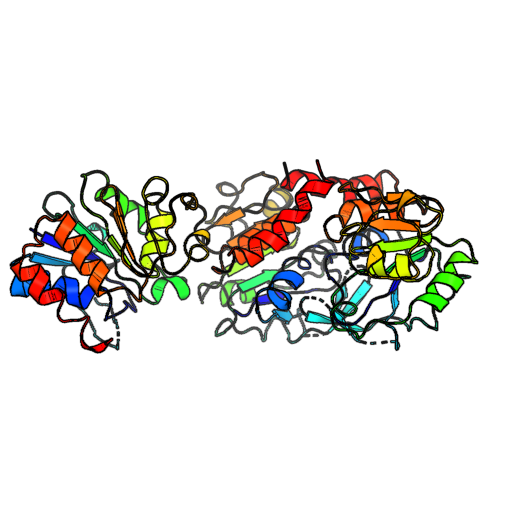49 60 ASP C C 1
ATOM 3295 O O . ASP C 1 60 ? -16.381 56.669 -19.129 1.00 29.49 60 ASP C O 1
ATOM 3300 N N . PRO C 1 61 ? -14.288 55.819 -19.057 1.00 29.63 61 PRO C N 1
ATOM 3301 C CA . PRO C 1 61 ? -13.647 56.996 -19.647 1.00 30.28 61 PRO C CA 1
ATOM 3302 C C . PRO C 1 61 ? -14.092 57.342 -21.071 1.00 31.46 61 PRO C C 1
ATOM 3303 O O . PRO C 1 61 ? -13.761 58.427 -21.562 1.00 31.88 61 PRO C O 1
ATOM 3307 N N . VAL C 1 62 ? -14.875 56.482 -21.722 1.00 32.96 62 VAL C N 1
ATOM 3308 C CA . VAL C 1 62 ? -15.340 56.764 -23.081 1.00 34.51 62 VAL C CA 1
ATOM 3309 C C . VAL C 1 62 ? -16.091 58.102 -23.198 1.00 34.90 62 VAL C C 1
ATOM 3310 O O . VAL C 1 62 ? -15.924 58.831 -24.173 1.00 35.38 62 VAL C O 1
ATOM 3314 N N . ASP C 1 63 ? -16.916 58.408 -22.198 1.00 33.89 63 ASP C N 1
ATOM 3315 C CA . ASP C 1 63 ? -17.770 59.590 -22.234 1.00 35.67 63 ASP C CA 1
ATOM 3316 C C . ASP C 1 63 ? -17.439 60.531 -21.086 1.00 32.15 63 ASP C C 1
ATOM 3317 O O . ASP C 1 63 ? -18.192 61.492 -20.838 1.00 32.25 63 ASP C O 1
ATOM 3322 N N . ILE C 1 64 ? -16.332 60.262 -20.391 1.00 29.57 64 ILE C N 1
ATOM 3323 C CA . ILE C 1 64 ? -15.958 61.077 -19.214 1.00 27.37 64 ILE C CA 1
ATOM 3324 C C . ILE C 1 64 ? -14.574 61.687 -19.411 1.00 26.13 64 ILE C C 1
ATOM 3325 O O . ILE C 1 64 ? -13.582 60.985 -19.621 1.00 26.52 64 ILE C O 1
ATOM 3330 N N . ASP C 1 65 ? -14.520 63.012 -19.325 1.00 24.38 65 ASP C N 1
ATOM 3331 C CA . ASP C 1 65 ? -13.311 63.753 -19.684 1.00 24.84 65 ASP C CA 1
ATOM 3332 C C . ASP C 1 65 ? -12.239 63.823 -18.612 1.00 23.22 65 ASP C C 1
ATOM 3333 O O . ASP C 1 65 ? -11.083 64.114 -18.893 1.00 24.42 65 ASP C O 1
ATOM 3338 N N . ALA C 1 66 ? -12.643 63.640 -17.367 1.00 22.40 66 ALA C N 1
ATOM 3339 C CA . ALA C 1 66 ? -11.695 63.747 -16.259 1.00 20.66 66 ALA C CA 1
ATOM 3340 C C . ALA C 1 66 ? -12.160 62.981 -15.051 1.00 20.45 66 ALA C C 1
ATOM 3341 O O . ALA C 1 66 ? -13.364 62.810 -14.820 1.00 20.17 66 ALA C O 1
ATOM 3343 N N . LEU C 1 67 ? -11.183 62.549 -14.260 1.00 19.65 67 LEU C N 1
ATOM 3344 C CA . LEU C 1 67 ? -11.422 61.846 -13.013 1.00 19.79 67 LEU C CA 1
ATOM 3345 C C . LEU C 1 67 ? -10.802 62.693 -11.894 1.00 20.41 67 LEU C C 1
ATOM 3346 O O . LEU C 1 67 ? -9.581 62.969 -11.905 1.00 20.63 67 LEU C O 1
ATOM 3351 N N . VAL C 1 68 ? -11.622 63.085 -10.927 1.00 19.30 68 VAL C N 1
ATOM 3352 C CA . VAL C 1 68 ? -11.155 64.026 -9.879 1.00 18.87 68 VAL C CA 1
ATOM 3353 C C . VAL C 1 68 ? -11.353 63.301 -8.557 1.00 19.15 68 VAL C C 1
ATOM 3354 O O . VAL C 1 68 ? -12.443 62.809 -8.288 1.00 19.77 68 VAL C O 1
ATOM 3358 N N . ILE C 1 69 ? -10.285 63.215 -7.757 1.00 18.21 69 ILE C N 1
ATOM 3359 C CA . ILE C 1 69 ? -10.315 62.398 -6.538 1.00 18.84 69 ILE C CA 1
ATOM 3360 C C . ILE C 1 69 ? -10.031 63.288 -5.322 1.00 18.51 69 ILE C C 1
ATOM 3361 O O . ILE C 1 69 ? -8.881 63.717 -5.119 1.00 18.39 69 ILE C O 1
ATOM 3366 N N . PRO C 1 70 ? -11.063 63.611 -4.525 1.00 18.91 70 PRO C N 1
ATOM 3367 C CA . PRO C 1 70 ? -10.801 64.383 -3.316 1.00 18.69 70 PRO C CA 1
ATOM 3368 C C . PRO C 1 70 ? -10.139 63.532 -2.224 1.00 19.33 70 PRO C C 1
ATOM 3369 O O . PRO C 1 70 ? -10.254 62.288 -2.228 1.00 19.42 70 PRO C O 1
ATOM 3373 N N . GLY C 1 71 ? -9.442 64.193 -1.302 1.00 18.30 71 GLY C N 1
ATOM 3374 C CA . GLY C 1 71 ? -8.883 63.534 -0.120 1.00 19.84 71 GLY C CA 1
ATOM 3375 C C . GLY C 1 71 ? -9.961 63.312 0.930 1.00 21.29 71 GLY C C 1
ATOM 3376 O O . GLY C 1 71 ? -11.178 63.358 0.629 1.00 20.90 71 GLY C O 1
ATOM 3377 N N . GLY C 1 72 ? -9.525 63.070 2.161 1.00 22.53 72 GLY C N 1
ATOM 3378 C CA . GLY C 1 72 ? -10.459 62.671 3.207 1.00 22.87 72 GLY C CA 1
ATOM 3379 C C . GLY C 1 72 ? -9.803 61.678 4.124 1.00 23.74 72 GLY C C 1
ATOM 3380 O O . GLY C 1 72 ? -8.588 61.402 3.981 1.00 25.24 72 GLY C O 1
ATOM 3381 N N . LEU C 1 73 ? -10.595 61.115 5.027 1.00 23.92 73 LEU C N 1
ATOM 3382 C CA . LEU C 1 73 ? -9.995 60.354 6.137 1.00 24.85 73 LEU C CA 1
ATOM 3383 C C . LEU C 1 73 ? -9.809 58.873 5.849 1.00 26.34 73 LEU C C 1
ATOM 3384 O O . LEU C 1 73 ? -9.251 58.132 6.716 1.00 27.97 73 LEU C O 1
ATOM 3389 N N . SER C 1 74 ? -10.282 58.409 4.689 1.00 26.95 74 SER C N 1
ATOM 3390 C CA . SER C 1 74 ? -10.249 56.936 4.497 1.00 28.29 74 SER C CA 1
ATOM 3391 C C . SER C 1 74 ? -8.821 56.380 4.488 1.00 29.58 74 SER C C 1
ATOM 3392 O O . SER C 1 74 ? -8.601 55.249 4.998 1.00 32.07 74 SER C O 1
ATOM 3395 N N . TRP C 1 75 ? -7.843 57.173 4.018 1.00 29.11 75 TRP C N 1
ATOM 3396 C CA . TRP C 1 75 ? -6.417 56.712 3.953 1.00 29.96 75 TRP C CA 1
ATOM 3397 C C . TRP C 1 75 ? -5.769 56.586 5.315 1.00 31.83 75 TRP C C 1
ATOM 3398 O O . TRP C 1 75 ? -5.246 55.490 5.662 1.00 32.70 75 TRP C O 1
ATOM 3409 N N . GLU C 1 76 ? -5.810 57.681 6.095 1.00 31.57 76 GLU C N 1
ATOM 3410 C CA . GLU C 1 76 ? -5.225 57.615 7.450 1.00 34.62 76 GLU C CA 1
ATOM 3411 C C . GLU C 1 76 ? -5.913 56.591 8.326 1.00 34.93 76 GLU C C 1
ATOM 3412 O O . GLU C 1 76 ? -5.286 56.017 9.228 1.00 36.73 76 GLU C O 1
ATOM 3418 N N . LYS C 1 77 ? -7.191 56.346 8.069 1.00 33.89 77 LYS C N 1
ATOM 3419 C CA . LYS C 1 77 ? -7.897 55.324 8.831 1.00 36.71 77 LYS C CA 1
ATOM 3420 C C . LYS C 1 77 ? -7.499 53.915 8.412 1.00 37.01 77 LYS C C 1
ATOM 3421 O O . LYS C 1 77 ? -7.864 52.957 9.082 1.00 38.45 77 LYS C O 1
ATOM 3427 N N . GLY C 1 78 ? -6.794 53.780 7.280 1.00 37.04 78 GLY C N 1
ATOM 3428 C CA . GLY C 1 78 ? -6.376 52.456 6.790 1.00 37.49 78 GLY C CA 1
ATOM 3429 C C . GLY C 1 78 ? -7.409 51.715 5.949 1.00 37.54 78 GLY C C 1
ATOM 3430 O O . GLY C 1 78 ? -7.260 50.506 5.716 1.00 38.72 78 GLY C O 1
ATOM 3431 N N . THR C 1 79 ? -8.432 52.442 5.483 1.00 37.25 79 THR C N 1
ATOM 3432 C CA . THR C 1 79 ? -9.574 51.865 4.725 1.00 37.20 79 THR C CA 1
ATOM 3433 C C . THR C 1 79 ? -9.788 52.496 3.335 1.00 36.24 79 THR C C 1
ATOM 3434 O O . THR C 1 79 ? -10.906 52.484 2.776 1.00 36.25 79 THR C O 1
ATOM 3438 N N . ALA C 1 80 ? -8.724 53.042 2.764 1.00 35.22 80 ALA C N 1
ATOM 3439 C CA . ALA C 1 80 ? -8.848 53.684 1.458 1.00 33.65 80 ALA C CA 1
ATOM 3440 C C . ALA C 1 80 ? -9.225 52.671 0.356 1.00 33.92 80 ALA C C 1
ATOM 3441 O O . ALA C 1 80 ? -8.872 51.477 0.442 1.00 35.13 80 ALA C O 1
ATOM 3443 N N . ALA C 1 81 ? -9.971 53.125 -0.660 1.00 32.85 81 ALA C N 1
ATOM 3444 C CA . ALA C 1 81 ? -10.220 52.303 -1.843 1.00 33.23 81 ALA C CA 1
ATOM 3445 C C . ALA C 1 81 ? -8.942 52.156 -2.683 1.00 32.57 81 ALA C C 1
ATOM 3446 O O . ALA C 1 81 ? -8.101 53.072 -2.758 1.00 32.24 81 ALA C O 1
ATOM 3448 N N . ASP C 1 82 ? -8.809 51.007 -3.332 1.00 33.42 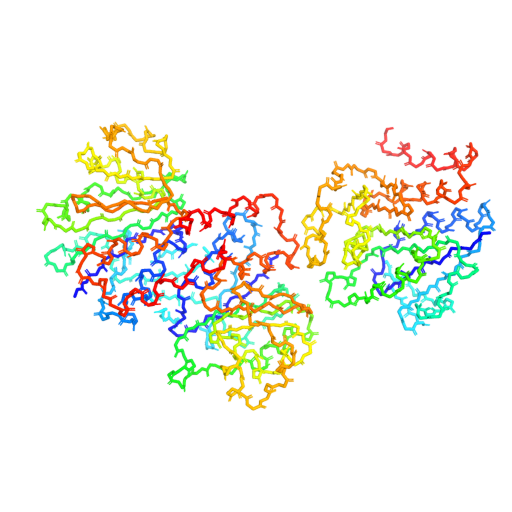82 ASP C N 1
ATOM 3449 C CA A ASP C 1 82 ? -7.713 50.803 -4.269 0.50 33.47 82 ASP C CA 1
ATOM 3450 C CA B ASP C 1 82 ? -7.740 50.762 -4.297 0.50 33.61 82 ASP C CA 1
ATOM 3451 C C . ASP C 1 82 ? -8.036 51.576 -5.561 1.00 32.02 82 ASP C C 1
ATOM 3452 O O . ASP C 1 82 ? -9.120 51.400 -6.177 1.00 33.09 82 ASP C O 1
ATOM 3461 N N . LEU C 1 83 ? -7.112 52.474 -5.940 1.00 29.83 83 LEU C N 1
ATOM 3462 C CA . LEU C 1 83 ? -7.356 53.357 -7.109 1.00 27.64 83 LEU C CA 1
ATOM 3463 C C . LEU C 1 83 ? -6.606 52.997 -8.404 1.00 27.37 83 LEU C C 1
ATOM 3464 O O . LEU C 1 83 ? -6.868 53.599 -9.454 1.00 25.34 83 LEU C O 1
ATOM 3469 N N . GLY C 1 84 ? -5.642 52.083 -8.325 1.00 27.28 84 GLY C N 1
ATOM 3470 C CA . GLY C 1 84 ? -4.778 51.742 -9.475 1.00 28.65 84 GLY C CA 1
ATOM 3471 C C . GLY C 1 84 ? -5.568 51.472 -10.753 1.00 27.58 84 GLY C C 1
ATOM 3472 O O . GLY C 1 84 ? -5.323 52.082 -11.833 1.00 26.72 84 GLY C O 1
ATOM 3473 N N . GLY C 1 85 ? -6.526 50.556 -10.659 1.00 27.51 85 GLY C N 1
ATOM 3474 C CA . GLY C 1 85 ? -7.317 50.169 -11.865 1.00 26.13 85 GLY C CA 1
ATOM 3475 C C . GLY C 1 85 ? -8.087 51.369 -12.440 1.00 25.39 85 GLY C C 1
ATOM 3476 O O . GLY C 1 85 ? -8.070 51.602 -13.648 1.00 25.20 85 GLY C O 1
ATOM 3477 N N . LEU C 1 86 ? -8.749 52.131 -11.582 1.00 23.49 86 LEU C N 1
ATOM 3478 C CA . LEU C 1 86 ? -9.598 53.246 -12.017 1.00 22.96 86 LEU C CA 1
ATOM 3479 C C . LEU C 1 86 ? -8.726 54.344 -12.647 1.00 22.45 86 LEU C C 1
ATOM 3480 O O . LEU C 1 86 ? -9.046 54.879 -13.697 1.00 22.59 86 LEU C O 1
ATOM 3485 N N . VAL C 1 87 ? -7.618 54.678 -11.985 1.00 22.10 87 VAL C N 1
ATOM 3486 C CA . VAL C 1 87 ? -6.709 55.738 -12.480 1.00 21.94 87 VAL C CA 1
ATOM 3487 C C . VAL C 1 87 ? -6.101 55.359 -13.845 1.00 22.43 87 VAL C C 1
ATOM 3488 O O . 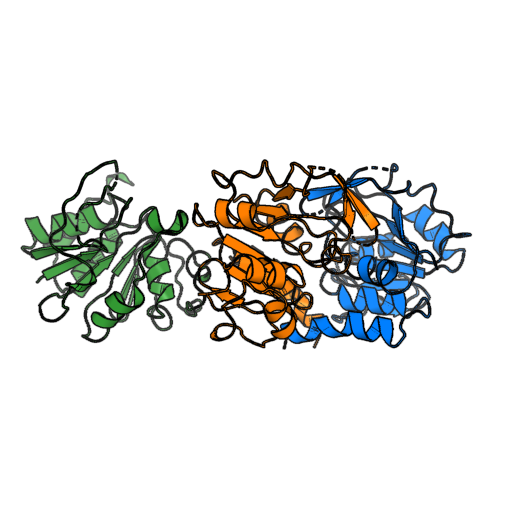VAL C 1 87 ? -6.102 56.176 -14.786 1.00 23.09 87 VAL C O 1
ATOM 3492 N N . LYS C 1 88 ? -5.661 54.119 -13.979 1.00 23.43 88 LYS C N 1
ATOM 3493 C CA . LYS C 1 88 ? -5.103 53.686 -15.248 1.00 24.79 88 LYS C CA 1
ATOM 3494 C C . LYS C 1 88 ? -6.164 53.598 -16.344 1.00 25.44 88 LYS C C 1
ATOM 3495 O O . LYS C 1 88 ? -5.882 53.875 -17.534 1.00 26.67 88 LYS C O 1
ATOM 3501 N N . ARG C 1 89 ? -7.397 53.200 -15.982 1.00 24.95 89 ARG C N 1
ATOM 3502 C CA . ARG C 1 89 ? -8.467 53.090 -16.993 1.00 26.72 89 ARG C CA 1
ATOM 3503 C C . ARG C 1 89 ? -8.560 54.491 -17.627 1.00 25.62 89 ARG C C 1
ATOM 3504 O O . ARG C 1 89 ? -8.722 54.621 -18.843 1.00 27.02 89 ARG C O 1
ATOM 3512 N N . PHE C 1 90 ? -8.422 55.519 -16.796 1.00 23.78 90 PHE C N 1
ATOM 3513 C CA . PHE C 1 90 ? -8.581 56.908 -17.282 1.00 23.65 90 PHE C CA 1
ATOM 3514 C C . PHE C 1 90 ? -7.340 57.421 -18.006 1.00 23.03 90 PHE C C 1
ATOM 3515 O O . PHE C 1 90 ? -7.455 57.987 -19.112 1.00 25.09 90 PHE C O 1
ATOM 3523 N N . ARG C 1 91 ? -6.176 57.216 -17.393 1.00 23.33 91 ARG C N 1
ATOM 3524 C CA A ARG C 1 91 ? -4.866 57.555 -17.961 0.50 24.23 91 ARG C CA 1
ATOM 3525 C CA B ARG C 1 91 ? -4.937 57.664 -18.028 0.50 23.97 91 ARG C CA 1
ATOM 3526 C C . ARG C 1 91 ? -4.685 56.926 -19.331 1.00 24.61 91 ARG C C 1
ATOM 3527 O O . ARG C 1 91 ? -4.176 57.537 -20.287 1.00 24.60 91 ARG C O 1
ATOM 3542 N N . ASP C 1 92 ? -5.086 55.649 -19.437 1.00 24.37 92 ASP C N 1
ATOM 3543 C CA . ASP C 1 92 ? -4.887 54.930 -20.697 1.00 25.48 92 ASP C CA 1
ATOM 3544 C C . ASP C 1 92 ? -5.650 55.566 -21.857 1.00 25.22 92 ASP C C 1
ATOM 3545 O O . ASP C 1 92 ? -5.267 55.419 -23.000 1.00 28.14 92 ASP C O 1
ATOM 3550 N N . ARG C 1 93 ? -6.755 56.231 -21.534 1.00 25.18 93 ARG C N 1
ATOM 3551 C CA . ARG C 1 93 ? -7.566 56.897 -22.548 1.00 26.56 93 ARG C CA 1
ATOM 3552 C C . ARG C 1 93 ? -7.232 58.402 -22.618 1.00 27.44 93 ARG C C 1
ATOM 3553 O O . ARG C 1 93 ? -8.003 59.184 -23.220 1.00 27.05 93 ARG C O 1
ATOM 3561 N N . ASP C 1 94 ? -6.096 58.791 -22.038 1.00 26.04 94 ASP C N 1
ATOM 3562 C CA . ASP C 1 94 ? -5.615 60.168 -22.115 1.00 27.61 94 ASP C CA 1
ATOM 3563 C C . ASP C 1 94 ? -6.568 61.153 -21.437 1.00 26.52 94 ASP C C 1
ATOM 3564 O O . ASP C 1 94 ? -6.701 62.312 -21.890 1.00 27.74 94 ASP C O 1
ATOM 3569 N N . ARG C 1 95 ? -7.261 60.675 -20.412 1.00 25.10 95 ARG C N 1
ATOM 3570 C CA . ARG C 1 95 ? -8.138 61.562 -19.609 1.00 23.57 95 ARG C CA 1
ATOM 3571 C C . ARG C 1 95 ? -7.346 62.151 -18.465 1.00 23.18 95 ARG C C 1
ATOM 3572 O O . ARG C 1 95 ? -6.559 61.450 -17.821 1.00 23.69 95 ARG C O 1
ATOM 3580 N N . LEU C 1 96 ? -7.581 63.436 -18.188 1.00 22.58 96 LEU C N 1
ATOM 3581 C CA . LEU C 1 96 ? -7.073 64.099 -16.989 1.00 22.13 96 LEU C CA 1
ATOM 3582 C C . LEU C 1 96 ? -7.401 63.296 -15.723 1.00 22.03 96 LEU C C 1
ATOM 3583 O O . LEU C 1 96 ? -8.539 62.861 -15.531 1.00 21.83 96 LEU C O 1
ATOM 3588 N N . VAL C 1 97 ? -6.421 63.141 -14.844 1.00 21.18 97 VAL C N 1
ATOM 3589 C CA A VAL C 1 97 ? -6.653 62.553 -13.539 0.50 21.25 97 VAL C CA 1
ATOM 3590 C CA B VAL C 1 97 ? -6.710 62.591 -13.533 0.50 20.97 97 VAL C CA 1
ATOM 3591 C C . VAL C 1 97 ? -6.162 63.587 -12.527 1.00 21.14 97 VAL C C 1
ATOM 3592 O O . VAL C 1 97 ? -5.051 64.116 -12.704 1.00 21.63 97 VAL C O 1
ATOM 3599 N N . ALA C 1 98 ? -6.944 63.836 -11.487 1.00 20.70 98 ALA C N 1
ATOM 3600 C CA . ALA C 1 98 ? -6.584 64.904 -10.520 1.00 20.86 98 ALA C CA 1
ATOM 3601 C C . ALA C 1 98 ? -6.792 64.388 -9.105 1.00 20.51 98 ALA C C 1
ATOM 3602 O O . ALA C 1 98 ? -7.842 63.811 -8.805 1.00 21.40 98 ALA C O 1
ATOM 3604 N N . GLY C 1 99 ? -5.822 64.582 -8.213 1.00 20.42 99 GLY C N 1
ATOM 3605 C CA . GLY C 1 99 ? -6.039 64.133 -6.836 1.00 20.04 99 GLY C CA 1
ATOM 3606 C C . GLY C 1 99 ? -5.503 65.179 -5.874 1.00 19.78 99 GLY C C 1
ATOM 3607 O O . GLY C 1 99 ? -4.428 65.728 -6.109 1.00 19.40 99 GLY C O 1
ATOM 3608 N N . ILE C 1 100 ? -6.222 65.384 -4.762 1.00 18.03 100 ILE C N 1
ATOM 3609 C CA . ILE C 1 100 ? -5.841 66.408 -3.791 1.00 17.26 100 ILE C CA 1
ATOM 3610 C C . ILE C 1 100 ? -5.693 65.765 -2.424 1.00 18.62 100 ILE C C 1
ATOM 3611 O O . ILE C 1 100 ? -6.372 64.751 -2.125 1.00 18.24 100 ILE C O 1
ATOM 3616 N N . CYS C 1 101 ? -4.724 66.270 -1.644 1.00 19.73 101 CYS C N 1
ATOM 3617 C CA . CYS C 1 101 ? -4.591 65.910 -0.228 1.00 19.63 101 CYS C CA 1
ATOM 3618 C C . CYS C 1 101 ? -4.187 64.426 -0.171 1.00 20.22 101 CYS C C 1
ATOM 3619 O O . CYS C 1 101 ? -3.286 63.990 -0.947 1.00 19.28 101 CYS C O 1
ATOM 3622 N N . ALA C 1 102 ? -4.810 63.636 0.719 1.00 19.57 102 ALA C N 1
ATOM 3623 C CA . ALA C 1 102 ? -4.453 62.183 0.794 1.00 20.88 102 ALA C CA 1
ATOM 3624 C C . ALA C 1 102 ? -4.569 61.463 -0.578 1.00 20.93 102 ALA C C 1
ATOM 3625 O O . ALA C 1 102 ? -3.841 60.461 -0.869 1.00 22.61 102 ALA C O 1
ATOM 3627 N N . ALA C 1 103 ? -5.483 61.956 -1.416 1.00 19.61 103 ALA C N 1
ATOM 3628 C CA . ALA C 1 103 ? -5.708 61.341 -2.719 1.00 20.58 103 ALA C CA 1
ATOM 3629 C C . ALA C 1 103 ? -4.538 61.577 -3.635 1.00 20.81 103 ALA C C 1
ATOM 3630 O O . ALA C 1 103 ? -4.301 60.779 -4.530 1.00 21.22 103 ALA C O 1
ATOM 3632 N N . ALA C 1 104 ? -3.808 62.685 -3.445 1.00 20.13 104 ALA C N 1
ATOM 3633 C CA . ALA C 1 104 ? -2.605 62.878 -4.262 1.00 19.59 104 ALA C CA 1
ATOM 3634 C C . ALA C 1 104 ? -1.564 61.785 -3.956 1.00 20.30 104 ALA C C 1
ATOM 3635 O O . ALA C 1 104 ? -0.899 61.241 -4.882 1.00 20.79 104 ALA C O 1
ATOM 3637 N N . SER C 1 105 ? -1.436 61.401 -2.671 1.00 21.07 105 SER C N 1
ATOM 3638 C CA . SER C 1 105 ? -0.492 60.334 -2.300 1.00 21.64 105 SER C CA 1
ATOM 3639 C C . SER C 1 105 ? -0.992 58.996 -2.840 1.00 23.28 105 SER C C 1
ATOM 3640 O O . SER C 1 105 ? -0.195 58.164 -3.295 1.00 24.77 105 SER C O 1
ATOM 3643 N N . ALA C 1 106 ? -2.311 58.813 -2.821 1.00 22.99 106 ALA C N 1
ATOM 3644 C CA . ALA C 1 106 ? -2.906 57.598 -3.454 1.00 23.90 106 ALA C CA 1
ATOM 3645 C C . ALA C 1 106 ? -2.587 57.533 -4.937 1.00 23.35 106 ALA C C 1
ATOM 3646 O O . ALA C 1 106 ? -2.298 56.434 -5.443 1.00 23.48 106 ALA C O 1
ATOM 3648 N N . LEU C 1 107 ? -2.633 58.664 -5.657 1.00 22.34 107 LEU C N 1
ATOM 3649 C CA . LEU C 1 107 ? -2.207 58.697 -7.067 1.00 22.88 107 LEU C CA 1
ATOM 3650 C C . LEU C 1 107 ? -0.732 58.267 -7.199 1.00 24.00 107 LEU C C 1
ATOM 3651 O O . LEU C 1 107 ? -0.375 57.527 -8.100 1.00 25.02 107 LEU C O 1
ATOM 3656 N N . GLY C 1 108 ? 0.139 58.770 -6.319 1.00 23.77 108 GLY C N 1
ATOM 3657 C CA . GLY C 1 108 ? 1.540 58.320 -6.315 1.00 24.04 108 GLY C CA 1
ATOM 3658 C C . GLY C 1 108 ? 1.673 56.812 -6.234 1.00 24.69 108 GLY C C 1
ATOM 3659 O O . GLY C 1 108 ? 2.548 56.235 -6.855 1.00 25.56 108 GLY C O 1
ATOM 3660 N N . GLY C 1 109 ? 0.785 56.176 -5.480 1.00 25.41 109 GLY C N 1
ATOM 3661 C CA . GLY C 1 109 ? 0.783 54.720 -5.310 1.00 27.28 109 GLY C CA 1
ATOM 3662 C C . GLY C 1 109 ? 0.497 53.964 -6.603 1.00 28.89 109 GLY C C 1
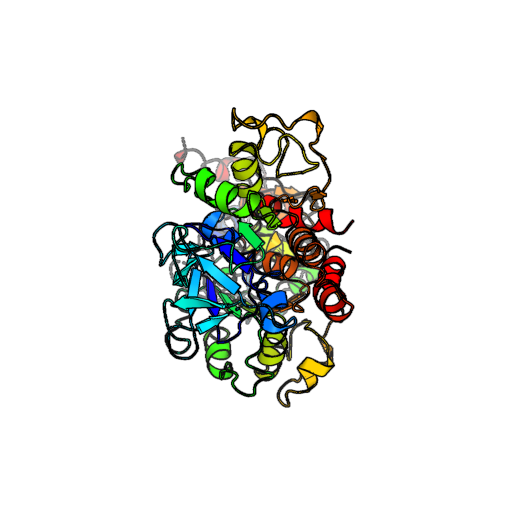ATOM 3663 O O . GLY C 1 109 ? 0.837 52.779 -6.739 1.00 30.13 109 GLY C O 1
ATOM 3664 N N . THR C 1 110 ? -0.079 54.663 -7.581 1.00 28.21 110 THR C N 1
ATOM 3665 C CA . THR C 1 110 ? -0.450 54.002 -8.825 1.00 29.54 110 THR C CA 1
ATOM 3666 C C . THR C 1 110 ? 0.698 54.086 -9.824 1.00 30.96 110 THR C C 1
ATOM 3667 O O . THR C 1 110 ? 0.619 53.509 -10.917 1.00 32.07 110 THR C O 1
ATOM 3671 N N . GLY C 1 111 ? 1.732 54.838 -9.460 1.00 30.12 111 GLY C N 1
ATOM 3672 C CA . GLY C 1 111 ? 2.874 55.092 -10.322 1.00 30.50 111 GLY C CA 1
ATOM 3673 C C . GLY C 1 111 ? 2.742 56.283 -11.256 1.00 29.47 111 GLY C C 1
ATOM 3674 O O . GLY C 1 111 ? 3.723 56.614 -11.921 1.00 31.15 111 GLY C O 1
ATOM 3675 N N . VAL C 1 112 ? 1.574 56.948 -11.325 1.00 28.08 112 VAL C N 1
ATOM 3676 C CA A VAL C 1 112 ? 1.354 58.016 -12.311 0.50 27.81 112 VAL C CA 1
ATOM 3677 C CA B VAL C 1 112 ? 1.362 58.025 -12.322 0.50 27.40 112 VAL C CA 1
ATOM 3678 C C . VAL C 1 112 ? 2.130 59.319 -12.035 1.00 27.32 112 VAL C C 1
ATOM 3679 O O . VAL C 1 112 ? 2.174 60.236 -12.876 1.00 28.00 112 VAL C O 1
ATOM 3686 N N . LEU C 1 113 ? 2.722 59.425 -10.834 1.00 25.68 113 LEU C N 1
ATOM 3687 C CA . LEU C 1 113 ? 3.462 60.624 -10.477 1.00 24.67 113 LEU C C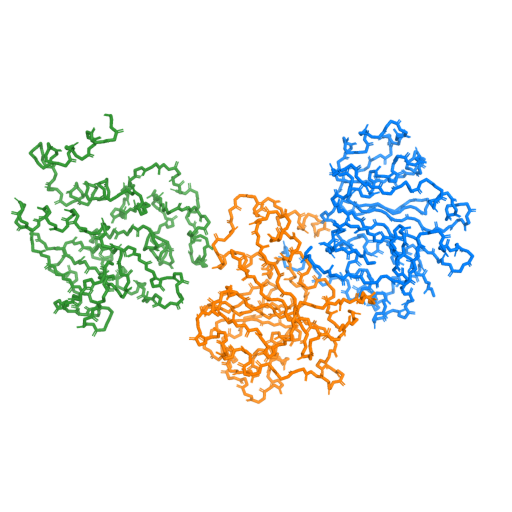A 1
ATOM 3688 C C . LEU C 1 113 ? 4.967 60.385 -10.690 1.00 27.39 113 LEU C C 1
ATOM 3689 O O . LEU C 1 113 ? 5.793 61.251 -10.409 1.00 28.43 113 LEU C O 1
ATOM 3694 N N . ASN C 1 114 ? 5.314 59.202 -11.189 1.00 28.70 114 ASN C N 1
ATOM 3695 C CA . ASN C 1 114 ? 6.723 58.866 -11.317 1.00 30.73 114 ASN C CA 1
ATOM 3696 C C . ASN C 1 114 ? 7.466 59.722 -12.319 1.00 31.72 114 ASN C C 1
ATOM 3697 O O . ASN C 1 114 ? 8.688 59.927 -12.153 1.00 34.41 114 ASN C O 1
ATOM 3702 N N . ASP C 1 115 ? 6.764 60.194 -13.359 1.00 31.42 115 ASP C N 1
ATOM 3703 C CA . ASP C 1 115 ? 7.405 60.899 -14.477 1.00 33.13 115 ASP C CA 1
ATOM 3704 C C . ASP C 1 115 ? 6.737 62.235 -14.854 1.00 31.87 115 ASP C C 1
ATOM 3705 O O . ASP C 1 115 ? 6.874 62.698 -15.989 1.00 31.77 115 ASP C O 1
ATOM 3710 N N . VAL C 1 116 ? 5.993 62.848 -13.914 1.00 29.68 116 VAL C N 1
ATOM 3711 C CA . VAL C 1 116 ? 5.395 64.168 -14.121 1.00 28.91 116 VAL C CA 1
ATOM 3712 C C . VAL C 1 116 ? 5.660 65.037 -12.890 1.00 27.41 116 VAL C C 1
ATOM 3713 O O . VAL C 1 116 ? 5.762 64.515 -11.761 1.00 27.31 116 VAL C O 1
ATOM 3717 N N . ALA C 1 117 ? 5.780 66.346 -13.098 1.00 27.08 117 ALA C N 1
ATOM 3718 C CA . ALA C 1 117 ? 5.801 67.299 -11.979 1.00 25.88 117 ALA C CA 1
ATOM 3719 C C . ALA C 1 117 ? 4.504 67.110 -11.156 1.00 24.59 117 ALA C C 1
ATOM 3720 O O . ALA C 1 117 ? 3.399 66.873 -11.714 1.00 23.32 117 ALA C O 1
ATOM 3722 N N . HIS C 1 118 ? 4.639 67.185 -9.828 1.00 23.22 118 HIS C N 1
ATOM 3723 C CA . HIS C 1 118 ? 3.451 66.999 -8.950 1.00 22.21 118 HIS C CA 1
ATOM 3724 C C . HIS C 1 118 ? 3.755 67.555 -7.561 1.00 21.59 118 HIS C C 1
ATOM 3725 O O . HIS C 1 118 ? 4.897 67.967 -7.292 1.00 22.92 118 HIS C O 1
ATOM 3732 N N . THR C 1 119 ? 2.726 67.596 -6.708 1.00 20.57 119 THR C N 1
ATOM 3733 C CA . THR C 1 119 ? 2.879 67.965 -5.316 1.00 21.02 119 THR C CA 1
ATOM 3734 C C . THR C 1 119 ? 1.970 67.084 -4.465 1.00 20.19 119 THR C C 1
ATOM 3735 O O . THR C 1 119 ? 1.443 66.041 -4.926 1.00 22.17 119 THR C O 1
ATOM 3739 N N . GLY C 1 120 ? 1.827 67.456 -3.215 1.00 20.20 120 GLY C N 1
ATOM 3740 C CA . GLY C 1 120 ? 0.984 66.689 -2.295 1.00 21.03 120 GLY C CA 1
ATOM 3741 C C . GLY C 1 120 ? 0.965 67.399 -0.960 1.00 20.79 120 GLY C C 1
ATOM 3742 O O . GLY C 1 120 ? 1.413 68.572 -0.832 1.00 19.89 120 GLY C O 1
ATOM 3743 N N . ASN C 1 121 ? 0.450 66.710 0.062 1.00 19.74 121 ASN C N 1
ATOM 3744 C CA . ASN C 1 121 ? 0.538 67.306 1.413 1.00 20.63 121 ASN C CA 1
ATOM 3745 C C . ASN C 1 121 ? 1.978 67.431 1.932 1.00 21.69 121 ASN C C 1
ATOM 3746 O O . ASN C 1 121 ? 2.317 68.374 2.699 1.00 21.15 121 ASN C O 1
ATOM 3751 N N . ALA C 1 122 ? 2.804 66.457 1.546 1.00 21.25 122 ALA C N 1
ATOM 3752 C CA . ALA C 1 122 ? 4.219 66.374 1.875 1.00 21.93 122 ALA C CA 1
ATOM 3753 C C . ALA C 1 122 ? 4.840 65.238 1.063 1.00 21.68 122 ALA C C 1
ATOM 3754 O O . ALA C 1 122 ? 4.185 64.240 0.755 1.00 20.81 122 ALA C O 1
ATOM 3756 N N . LEU C 1 123 ? 6.140 65.340 0.801 1.00 21.30 123 LEU C N 1
ATOM 3757 C CA . LEU C 1 123 ? 6.811 64.275 0.077 1.00 22.70 123 LEU C CA 1
ATOM 3758 C C . LEU C 1 123 ? 6.750 62.997 0.936 1.00 22.48 123 LEU C C 1
ATOM 3759 O O . LEU C 1 123 ? 6.546 61.889 0.411 1.00 22.70 123 LEU C O 1
ATOM 3764 N N . ALA C 1 124 ? 6.853 63.160 2.256 1.00 22.22 124 ALA C N 1
ATOM 3765 C CA . ALA C 1 124 ? 6.830 61.964 3.133 1.00 22.10 124 ALA C CA 1
ATOM 3766 C C . ALA C 1 124 ? 5.465 61.212 2.968 1.00 22.42 124 ALA C C 1
ATOM 3767 O O . ALA C 1 124 ? 5.443 59.970 3.118 1.00 22.84 124 ALA C O 1
ATOM 3769 N N . SER C 1 125 ? 4.386 61.950 2.659 1.00 20.38 125 SER C N 1
ATOM 3770 C CA A SER C 1 125 ? 3.069 61.334 2.420 0.50 19.55 125 SER C CA 1
ATOM 3771 C CA B SER C 1 125 ? 3.056 61.350 2.407 0.50 20.70 125 SER C CA 1
ATOM 3772 C C . SER C 1 125 ? 3.086 60.460 1.169 1.00 20.94 125 SER C C 1
ATOM 3773 O O . SER C 1 125 ? 2.551 59.316 1.180 1.00 21.33 125 SER C O 1
ATOM 3778 N N . HIS C 1 126 ? 3.761 60.925 0.117 1.00 21.03 126 HIS C N 1
ATOM 3779 C CA . HIS C 1 126 ? 3.861 60.105 -1.109 1.00 22.53 126 HIS C CA 1
ATOM 3780 C C . HIS C 1 126 ? 4.705 58.864 -0.860 1.00 23.99 126 HIS C C 1
ATOM 3781 O O . HIS C 1 126 ? 4.433 57.815 -1.421 1.00 25.09 126 HIS C O 1
ATOM 3788 N N . LYS C 1 127 ? 5.744 59.005 -0.028 1.00 23.05 127 LYS C N 1
ATOM 3789 C CA . LYS C 1 127 ? 6.666 57.867 0.259 1.00 25.26 127 LYS C CA 1
ATOM 3790 C C . LYS C 1 127 ? 6.037 56.739 1.077 1.00 25.22 127 LYS C C 1
ATOM 3791 O O . LYS C 1 127 ? 6.686 55.679 1.285 1.00 27.08 127 LYS C O 1
ATOM 3797 N N . ALA C 1 128 ? 4.796 56.955 1.533 1.00 25.27 128 ALA C N 1
ATOM 3798 C CA . ALA C 1 128 ? 4.038 55.904 2.270 1.00 27.17 128 ALA C CA 1
ATOM 3799 C C . ALA C 1 128 ? 3.562 54.762 1.331 1.00 28.52 128 ALA C C 1
ATOM 3800 O O . ALA C 1 128 ? 3.142 53.694 1.804 1.00 30.50 128 ALA C O 1
ATOM 3802 N N . TYR C 1 129 ? 3.696 54.996 0.034 1.00 28.38 129 TYR C N 1
ATOM 3803 C CA . TYR C 1 129 ? 3.348 54.016 -1.020 1.00 28.92 129 TYR C CA 1
ATOM 3804 C C . TYR C 1 129 ? 4.594 53.450 -1.660 1.00 30.10 129 TYR C C 1
ATOM 3805 O O . TYR C 1 129 ? 5.349 54.198 -2.301 1.00 28.54 129 TYR C O 1
ATOM 3814 N N . PRO C 1 130 ? 4.825 52.122 -1.507 1.00 31.78 130 PRO C N 1
ATOM 3815 C CA . PRO C 1 130 ? 5.988 51.516 -2.138 1.00 34.07 130 PRO C CA 1
ATOM 3816 C C . PRO C 1 130 ? 6.187 51.818 -3.593 1.00 32.74 130 PRO C C 1
ATOM 3817 O O . PRO C 1 130 ? 7.323 51.882 -4.022 1.00 33.67 130 PRO C O 1
ATOM 3821 N N . ALA C 1 131 ? 5.109 51.974 -4.367 1.00 31.95 131 ALA C N 1
ATOM 3822 C CA . ALA C 1 131 ? 5.281 52.187 -5.794 1.00 31.16 131 ALA C CA 1
ATOM 3823 C C . ALA C 1 131 ? 5.646 53.590 -6.183 1.00 30.83 131 ALA C C 1
ATOM 3824 O O . ALA C 1 131 ? 5.966 53.844 -7.342 1.00 31.66 131 ALA C O 1
ATOM 3826 N N . TYR C 1 132 ? 5.550 54.536 -5.246 1.00 28.22 132 TYR C N 1
ATOM 3827 C CA . TYR C 1 132 ? 5.896 55.905 -5.603 1.00 27.54 132 TYR C CA 1
ATOM 3828 C C . TYR C 1 132 ? 7.427 56.046 -5.788 1.00 29.79 132 TYR C C 1
ATOM 3829 O O . TYR C 1 132 ? 8.211 55.745 -4.874 1.00 30.53 132 TYR C O 1
ATOM 3838 N N . ARG C 1 133 ? 7.845 56.498 -6.967 1.00 31.16 133 ARG C N 1
ATOM 3839 C CA . ARG C 1 133 ? 9.262 56.701 -7.238 1.00 33.63 133 ARG C CA 1
ATOM 3840 C C . ARG C 1 133 ? 9.460 58.076 -7.862 1.00 33.00 133 ARG C C 1
ATOM 3841 O O . ARG C 1 133 ? 10.454 58.304 -8.569 1.00 35.87 133 ARG C O 1
ATOM 3845 N N . GLY C 1 134 ? 8.535 59.000 -7.612 1.00 31.57 134 GLY C N 1
ATOM 3846 C CA . GLY C 1 134 ? 8.628 60.283 -8.285 1.00 29.77 134 GLY C CA 1
ATOM 3847 C C . GLY C 1 134 ? 9.285 61.403 -7.518 1.00 29.06 134 GLY C C 1
ATOM 3848 O O . GLY C 1 134 ? 9.090 62.563 -7.874 1.00 28.08 134 GLY C O 1
ATOM 3849 N N . GLU C 1 135 ? 10.063 61.103 -6.464 1.00 29.27 135 GLU C N 1
ATOM 3850 C CA A GLU C 1 135 ? 10.629 62.145 -5.582 0.50 30.00 135 GLU C CA 1
ATOM 3851 C CA B GLU C 1 135 ? 10.532 62.188 -5.594 0.50 30.10 135 GLU C CA 1
ATOM 3852 C C . GLU C 1 135 ? 11.272 63.308 -6.328 1.00 29.84 135 GLU C C 1
ATOM 3853 O O . GLU C 1 135 ? 11.115 64.477 -5.948 1.00 30.52 135 GLU C O 1
ATOM 3864 N N . ALA C 1 136 ? 12.017 62.972 -7.392 1.00 31.82 136 ALA C N 1
ATOM 3865 C CA . ALA C 1 136 ? 12.750 63.969 -8.196 1.00 32.64 136 ALA C CA 1
ATOM 3866 C C . ALA C 1 136 ? 11.833 65.043 -8.796 1.00 32.45 136 ALA C C 1
ATOM 3867 O O . ALA C 1 136 ? 12.292 66.160 -9.070 1.00 33.56 136 ALA C O 1
ATOM 3869 N N . HIS C 1 137 ? 10.560 64.698 -8.991 1.00 29.24 137 HIS C N 1
ATOM 3870 C CA . HIS C 1 137 ? 9.588 65.603 -9.640 1.00 28.48 137 HIS C CA 1
ATOM 3871 C C . HIS C 1 137 ? 8.681 66.301 -8.641 1.00 27.11 137 HIS C C 1
ATOM 3872 O O . HIS C 1 137 ? 7.798 67.106 -9.028 1.00 26.96 137 HIS C O 1
ATOM 3879 N N . TYR C 1 138 ? 8.878 65.993 -7.356 1.00 26.13 138 TYR C N 1
ATOM 3880 C CA . TYR C 1 138 ? 8.022 66.554 -6.311 1.00 24.66 138 TYR C CA 1
ATOM 3881 C C . TYR C 1 138 ? 8.300 68.067 -6.143 1.00 25.48 138 TYR C C 1
ATOM 3882 O O . TYR C 1 138 ? 9.453 68.474 -5.956 1.00 26.97 138 TYR C O 1
ATOM 3891 N N . ARG C 1 139 ? 7.253 68.881 -6.180 1.00 24.66 139 ARG C N 1
ATOM 3892 C CA . ARG C 1 139 ? 7.400 70.330 -5.995 1.00 26.78 139 ARG C CA 1
ATOM 3893 C C . ARG C 1 139 ? 6.827 70.742 -4.650 1.00 25.79 139 ARG C C 1
ATOM 3894 O O . ARG C 1 139 ? 5.629 70.605 -4.424 1.00 25.47 139 ARG C O 1
ATOM 3902 N N . ASP C 1 140 ? 7.692 71.235 -3.768 1.00 28.34 140 ASP C N 1
ATOM 3903 C CA . ASP C 1 140 ? 7.224 71.746 -2.492 1.00 29.00 140 ASP C CA 1
ATOM 3904 C C . ASP C 1 140 ? 6.804 73.215 -2.688 1.00 29.67 140 ASP C C 1
ATOM 3905 O O . ASP C 1 140 ? 7.638 74.134 -2.588 1.00 30.32 140 ASP C O 1
ATOM 3910 N N . GLN C 1 141 ? 5.518 73.424 -3.014 1.00 27.11 141 GLN C N 1
ATOM 3911 C CA . GLN C 1 141 ? 4.964 74.765 -3.288 1.00 28.52 141 GLN C CA 1
ATOM 3912 C C . GLN C 1 141 ? 3.518 74.772 -2.789 1.00 26.19 141 GLN C C 1
ATOM 3913 O O . GLN C 1 141 ? 2.920 73.705 -2.682 1.00 26.72 141 GLN C O 1
ATOM 3919 N N . PRO C 1 142 ? 2.966 75.960 -2.483 1.00 25.62 142 PRO C N 1
ATOM 3920 C CA . PRO C 1 142 ? 1.569 75.995 -1.990 1.00 22.99 142 PRO C CA 1
ATOM 3921 C C . PRO C 1 142 ? 0.468 75.670 -3.025 1.00 22.87 142 PRO C C 1
ATOM 3922 O O . PRO C 1 142 ? -0.599 75.157 -2.644 1.00 22.07 142 PRO C O 1
ATOM 3926 N N . ARG C 1 143 ? 0.668 76.013 -4.303 1.00 22.97 143 ARG C N 1
ATOM 3927 C CA . ARG C 1 143 ? -0.408 75.824 -5.310 1.00 23.43 143 ARG C CA 1
ATOM 3928 C C . ARG C 1 143 ? -0.421 74.449 -5.983 1.00 22.48 143 ARG C C 1
ATOM 3929 O O . ARG C 1 143 ? 0.611 73.764 -6.059 1.00 22.28 143 ARG C O 1
ATOM 3937 N N . ALA C 1 144 ? -1.599 74.057 -6.501 1.00 20.61 144 ALA C N 1
ATOM 3938 C CA . ALA C 1 144 ? -1.717 72.835 -7.300 1.00 20.69 144 ALA C CA 1
ATOM 3939 C C . ALA C 1 144 ? -0.718 72.789 -8.457 1.00 21.35 144 ALA C C 1
ATOM 3940 O O . ALA C 1 144 ? -0.283 73.842 -9.002 1.00 22.94 144 ALA C O 1
ATOM 3942 N N . VAL C 1 145 ? -0.352 71.569 -8.834 1.00 20.40 145 VAL C N 1
ATOM 3943 C CA . VAL C 1 145 ? 0.598 71.354 -9.969 1.00 21.34 145 VAL C CA 1
ATOM 3944 C C . VAL C 1 145 ? -0.156 70.606 -11.051 1.00 22.38 145 VAL C C 1
ATOM 3945 O O . VAL C 1 145 ? -0.985 69.736 -10.738 1.00 23.28 145 VAL C O 1
ATOM 3949 N N . SER C 1 146 ? 0.103 70.953 -12.316 1.00 23.42 146 SER C N 1
ATOM 3950 C CA . SER C 1 146 ? -0.483 70.250 -13.460 1.00 23.68 146 SER C CA 1
ATOM 3951 C C . SER C 1 146 ? 0.605 69.936 -14.470 1.00 25.02 146 SER C C 1
ATOM 3952 O O . SER C 1 146 ? 1.272 70.846 -14.996 1.00 25.83 146 SER C O 1
ATOM 3955 N N . ASP C 1 147 ? 0.776 68.650 -14.743 1.00 24.87 147 ASP C N 1
ATOM 3956 C CA . ASP C 1 147 ? 1.773 68.207 -15.715 1.00 26.27 147 ASP C CA 1
ATOM 3957 C C . ASP C 1 147 ? 1.375 66.870 -16.301 1.00 26.05 147 ASP C C 1
ATOM 3958 O O . ASP C 1 147 ? 0.984 65.942 -15.586 1.00 25.56 147 ASP C O 1
ATOM 3963 N N . GLY C 1 148 ? 1.468 66.781 -17.627 1.00 27.58 148 GLY C N 1
ATOM 3964 C CA . GLY C 1 148 ? 1.291 65.505 -18.302 1.00 29.26 148 GLY C CA 1
ATOM 3965 C C . GLY C 1 148 ? -0.071 64.870 -18.156 1.00 28.56 148 GLY C C 1
ATOM 3966 O O . GLY C 1 148 ? -0.202 63.655 -18.280 1.00 30.92 148 GLY C O 1
ATOM 3967 N N . GLY C 1 149 ? -1.092 65.687 -17.905 1.00 27.81 149 GLY C N 1
ATOM 3968 C CA . GLY C 1 149 ? -2.445 65.182 -17.755 1.00 26.56 149 GLY C CA 1
ATOM 3969 C C . GLY C 1 149 ? -2.765 64.779 -16.321 1.00 24.53 149 GLY C C 1
ATOM 3970 O O . GLY C 1 149 ? -3.774 64.124 -16.064 1.00 24.23 149 GLY C O 1
ATOM 3971 N N . VAL C 1 150 ? -1.909 65.182 -15.385 1.00 23.32 150 VAL C N 1
ATOM 3972 C CA . VAL C 1 150 ? -2.117 64.844 -13.986 1.00 22.20 150 VAL C CA 1
ATOM 3973 C C . VAL C 1 150 ? -2.064 66.124 -13.124 1.00 21.99 150 VAL C C 1
ATOM 3974 O O . VAL C 1 150 ? -1.098 66.884 -13.155 1.00 22.70 150 VAL C O 1
ATOM 3978 N N . VAL C 1 151 ? -3.111 66.327 -12.341 1.00 21.30 151 VAL C N 1
ATOM 3979 C CA . VAL C 1 151 ? -3.180 67.501 -11.485 1.00 20.14 151 VAL C CA 1
ATOM 3980 C C . VAL C 1 151 ? -3.133 67.018 -10.017 1.00 20.44 151 VAL C C 1
ATOM 3981 O O . VAL C 1 151 ? -3.866 66.084 -9.631 1.00 20.62 151 VAL C O 1
ATOM 3985 N N . THR C 1 152 ? -2.235 67.606 -9.224 1.00 18.86 152 THR C N 1
ATOM 3986 C CA . THR C 1 152 ? -2.114 67.251 -7.802 1.00 18.39 152 THR C CA 1
ATOM 3987 C C . THR C 1 152 ? -2.111 68.511 -6.964 1.00 18.46 152 THR C C 1
ATOM 3988 O O . THR C 1 152 ? -1.738 69.580 -7.458 1.00 19.67 152 THR C O 1
ATOM 3992 N N . ALA C 1 153 ? -2.502 68.377 -5.699 1.00 17.84 153 ALA C N 1
ATOM 3993 C CA . ALA C 1 153 ? -2.506 69.536 -4.777 1.00 17.92 153 ALA C CA 1
ATOM 3994 C C . ALA C 1 153 ? -2.565 69.026 -3.364 1.00 18.93 153 ALA C C 1
ATOM 3995 O O . ALA C 1 153 ? -2.979 67.886 -3.118 1.00 18.73 153 ALA C O 1
ATOM 3997 N N . ALA C 1 154 ? -2.141 69.892 -2.448 1.00 18.27 154 ALA C N 1
ATOM 3998 C CA . ALA C 1 154 ? -2.285 69.670 -1.012 1.00 19.22 154 ALA C CA 1
ATOM 3999 C C . ALA C 1 154 ? -3.714 69.966 -0.634 1.00 18.92 154 ALA C C 1
ATOM 4000 O O . ALA C 1 154 ? -4.389 70.716 -1.374 1.00 18.19 154 ALA C O 1
ATOM 4002 N N . GLY C 1 155 ? -4.187 69.413 0.490 1.00 20.11 155 GLY C N 1
ATOM 4003 C CA . GLY C 1 155 ? -5.570 69.717 0.946 1.00 19.70 155 GLY C CA 1
ATOM 4004 C C . GLY C 1 155 ? -5.802 71.205 1.251 1.00 19.49 155 GLY C C 1
ATOM 4005 O O . GLY C 1 155 ? -6.933 71.679 1.246 1.00 20.43 155 GLY C O 1
ATOM 4006 N N . SER C 1 156 ? -4.709 71.954 1.431 1.00 19.08 156 SER C N 1
ATOM 4007 C CA . SER C 1 156 ? -4.786 73.401 1.683 1.00 19.51 156 SER C CA 1
ATOM 4008 C C . SER C 1 156 ? -4.995 74.221 0.396 1.00 18.52 156 SER C C 1
ATOM 4009 O O . SER C 1 156 ? -5.134 75.452 0.478 1.00 18.47 156 SER C O 1
ATOM 4012 N N . ALA C 1 157 ? -5.026 73.542 -0.778 1.00 18.16 157 ALA C N 1
ATOM 4013 C CA . ALA C 1 157 ? -5.067 74.210 -2.097 1.00 17.86 157 ALA C CA 1
ATOM 4014 C C . ALA C 1 157 ? -6.309 73.919 -2.951 1.00 18.21 157 ALA C C 1
ATOM 4015 O O . ALA C 1 157 ? -6.167 73.657 -4.134 1.00 18.40 157 ALA C O 1
ATOM 4017 N N . PRO C 1 158 ? -7.528 74.038 -2.373 1.00 17.93 158 PRO C N 1
ATOM 4018 C CA . PRO C 1 158 ? -8.738 73.707 -3.129 1.00 17.72 158 PRO C CA 1
ATOM 4019 C C . PRO C 1 158 ? -8.967 74.615 -4.341 1.00 17.23 158 PRO C C 1
ATOM 4020 O O . PRO C 1 158 ? -9.480 74.158 -5.390 1.00 17.00 158 PRO C O 1
ATOM 4024 N N . VAL C 1 159 ? -8.604 75.895 -4.229 1.00 17.36 159 VAL C N 1
ATOM 4025 C CA . VAL C 1 159 ? -8.893 76.835 -5.318 1.00 17.23 159 VAL C CA 1
ATOM 4026 C C . VAL C 1 159 ? -7.976 76.561 -6.516 1.00 17.84 159 VAL C C 1
ATOM 4027 O O . VAL C 1 159 ? -8.459 76.453 -7.649 1.00 18.25 159 VAL C O 1
ATOM 4031 N N . SER C 1 160 ? -6.661 76.452 -6.285 1.00 18.24 160 SER C N 1
ATOM 4032 C CA . SER C 1 160 ? -5.777 76.213 -7.434 1.00 19.53 160 SER C CA 1
ATOM 4033 C C . SER C 1 160 ? -6.012 74.813 -8.029 1.00 18.89 160 SER C C 1
ATOM 4034 O O . SER C 1 160 ? -5.778 74.608 -9.255 1.00 19.93 160 SER C O 1
ATOM 4037 N N . PHE C 1 161 ? -6.420 73.870 -7.168 1.00 17.00 161 PHE C N 1
ATOM 4038 C CA . PHE C 1 161 ? -6.787 72.532 -7.649 1.00 17.80 161 PHE C CA 1
ATOM 4039 C C . PHE C 1 161 ? -7.914 72.712 -8.713 1.00 18.52 161 PHE C C 1
ATOM 4040 O O . PHE C 1 161 ? -7.838 72.184 -9.848 1.00 18.98 161 PHE C O 1
ATOM 4048 N N . ALA C 1 162 ? -8.946 73.473 -8.359 1.00 17.58 162 ALA C N 1
ATOM 4049 C CA . ALA C 1 162 ? -10.062 73.668 -9.298 1.00 18.51 162 ALA C CA 1
ATOM 4050 C C . ALA C 1 162 ? -9.596 74.388 -10.571 1.00 19.60 162 ALA C C 1
ATOM 4051 O O . ALA C 1 162 ? -9.966 74.022 -11.688 1.00 20.53 162 ALA C O 1
ATOM 4053 N N . VA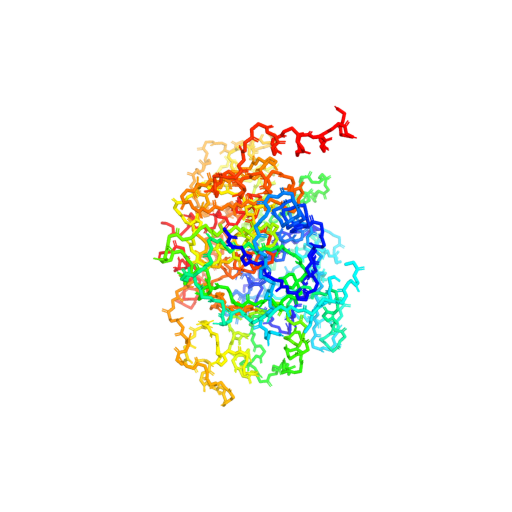L C 1 163 ? -8.773 75.422 -10.397 1.00 19.60 163 VAL C N 1
ATOM 4054 C CA . VAL C 1 163 ? -8.265 76.214 -11.538 1.00 21.47 163 VAL C CA 1
ATOM 4055 C C . VAL C 1 163 ? -7.526 75.290 -12.525 1.00 21.36 163 VAL C C 1
ATOM 4056 O O . VAL C 1 163 ? -7.787 75.313 -13.702 1.00 21.06 163 VAL C O 1
ATOM 4060 N N . GLU C 1 164 ? -6.604 74.476 -12.006 1.00 21.01 164 GLU C N 1
ATOM 4061 C CA . GLU C 1 164 ? -5.793 73.595 -12.868 1.00 21.33 164 GLU C CA 1
ATOM 4062 C C . GLU C 1 164 ? -6.682 72.584 -13.562 1.00 21.32 164 GLU C C 1
ATOM 4063 O O . GLU C 1 164 ? -6.456 72.283 -14.728 1.00 22.34 164 GLU C O 1
ATOM 4069 N N . ILE C 1 165 ? -7.722 72.079 -12.883 1.00 20.07 165 ILE C N 1
ATOM 4070 C CA . ILE C 1 165 ? -8.614 71.104 -13.570 1.00 20.37 165 ILE C CA 1
ATOM 4071 C C . ILE C 1 165 ? -9.332 71.779 -14.742 1.00 21.03 165 ILE C C 1
ATOM 4072 O O . ILE C 1 165 ? -9.362 71.263 -15.872 1.00 23.04 165 ILE C O 1
ATOM 4077 N N . LEU C 1 166 ? -9.899 72.951 -14.455 1.00 21.28 166 LEU C N 1
ATOM 4078 C CA . LEU C 1 166 ? -10.583 73.734 -15.476 1.00 21.99 166 LEU C CA 1
ATOM 4079 C C . LEU C 1 166 ? -9.658 74.102 -16.650 1.00 23.27 166 LEU C C 1
ATOM 4080 O O . LEU C 1 166 ? -10.021 73.955 -17.800 1.00 25.60 166 LEU C O 1
ATOM 4085 N N . LYS C 1 167 ? -8.425 74.511 -16.363 1.00 23.79 167 LYS C N 1
ATOM 4086 C CA . LYS C 1 167 ? -7.481 74.815 -17.436 1.00 24.87 167 LYS C CA 1
ATOM 4087 C C . LYS C 1 167 ? -7.182 73.576 -18.315 1.00 25.75 167 LYS C C 1
ATOM 4088 O O . LYS C 1 167 ? -7.157 73.664 -19.552 1.00 26.89 167 LYS C O 1
ATOM 4094 N N . SER C 1 168 ? -6.966 72.429 -17.666 1.00 24.87 168 SER C N 1
ATOM 4095 C CA . SER C 1 168 ? -6.674 71.195 -18.430 1.00 26.31 168 SER C CA 1
ATOM 4096 C C . SER C 1 168 ? -7.840 70.853 -19.371 1.00 27.27 168 SER C C 1
ATOM 4097 O O . SER C 1 168 ? -7.643 70.302 -20.477 1.00 27.88 168 SER C O 1
ATOM 4100 N N . LEU C 1 169 ? -9.057 71.169 -18.931 1.00 26.03 169 LEU C N 1
ATOM 4101 C CA . LEU C 1 169 ? -10.261 70.837 -19.693 1.00 27.44 169 LEU C CA 1
ATOM 4102 C C . LEU C 1 169 ? -10.622 71.906 -20.748 1.00 28.56 169 LEU C C 1
ATOM 4103 O O . LEU C 1 169 ? -11.612 71.760 -21.479 1.00 30.03 169 LEU C O 1
ATOM 4108 N N . GLY C 1 170 ? -9.816 72.969 -20.796 1.00 28.62 170 GLY C N 1
ATOM 4109 C CA . GLY C 1 170 ? -10.035 74.126 -21.690 1.00 29.95 170 GLY C CA 1
ATOM 4110 C C . GLY C 1 170 ? -11.293 74.933 -21.353 1.00 30.78 170 GLY C C 1
ATOM 4111 O O . GLY C 1 170 ? -11.934 75.525 -22.251 1.00 31.85 170 GLY C O 1
ATOM 4112 N N . LEU C 1 171 ? -11.610 74.983 -20.058 1.00 29.69 171 LEU C N 1
ATOM 4113 C CA . LEU C 1 171 ? -12.789 75.661 -19.514 1.00 31.16 171 LEU C CA 1
ATOM 4114 C C . LEU C 1 171 ? -12.433 76.907 -18.694 1.00 31.60 171 LEU C C 1
ATOM 4115 O O . LEU C 1 171 ? -13.325 77.535 -18.079 1.00 32.37 171 LEU C O 1
ATOM 4120 N N . PHE C 1 172 ? -11.155 77.305 -18.716 1.00 30.83 172 PHE C N 1
ATOM 4121 C CA . PHE C 1 172 ? -10.726 78.417 -17.870 1.00 31.10 172 PHE C CA 1
ATOM 4122 C C . PHE C 1 172 ? -10.509 79.713 -18.672 1.00 33.64 172 PHE C C 1
ATOM 4123 O O . PHE C 1 172 ? -9.379 80.140 -18.885 1.00 34.49 172 PHE C O 1
ATOM 4131 N N . GLY C 1 173 ? -11.605 80.320 -19.105 1.00 35.52 173 GLY C N 1
ATOM 4132 C CA . GLY C 1 173 ? -11.562 81.642 -19.764 1.00 38.28 173 GLY C CA 1
ATOM 4133 C C . GLY C 1 173 ? -11.471 82.792 -18.757 1.00 39.38 173 GLY C C 1
ATOM 4134 O O . GLY C 1 173 ? -11.705 82.599 -17.541 1.00 37.85 173 GLY C O 1
ATOM 4135 N N . PRO C 1 174 ? -11.095 84.002 -19.244 1.00 42.70 174 PRO C N 1
ATOM 4136 C CA . PRO C 1 174 ? -11.178 85.271 -18.488 1.00 43.74 174 PRO C CA 1
ATOM 4137 C C . PRO C 1 174 ? -12.330 85.356 -17.484 1.00 43.94 174 PRO C C 1
ATOM 4138 O O . PRO C 1 174 ? -12.101 85.788 -16.334 1.00 44.34 174 PRO C O 1
ATOM 4142 N N . GLU C 1 175 ? -13.543 84.945 -17.880 1.00 44.59 175 GLU C N 1
ATOM 4143 C CA . GLU C 1 175 ? -14.683 84.998 -16.941 1.00 44.34 175 GLU C CA 1
ATOM 4144 C C . GLU C 1 175 ? -14.612 83.997 -15.783 1.00 43.24 175 GLU C C 1
ATOM 4145 O O . GLU C 1 175 ? -14.869 84.377 -14.624 1.00 43.57 175 GLU C O 1
ATOM 4147 N N . ALA C 1 176 ? -14.291 82.723 -16.079 1.00 41.84 176 ALA C N 1
ATOM 4148 C CA . ALA C 1 176 ? -14.088 81.705 -15.035 1.00 39.81 176 ALA C CA 1
ATOM 4149 C C . ALA C 1 176 ? -12.945 82.137 -14.136 1.00 38.87 176 ALA C C 1
ATOM 4150 O O . ALA C 1 176 ? -12.951 81.861 -12.929 1.00 37.42 176 ALA C O 1
ATOM 4152 N N . GLU C 1 177 ? -11.960 82.788 -14.740 1.00 39.06 177 GLU C N 1
ATOM 4153 C CA . GLU C 1 177 ? -10.787 83.281 -14.036 1.00 40.35 177 GLU C CA 1
ATOM 4154 C C . GLU C 1 177 ? -11.144 84.356 -13.028 1.00 41.06 177 GLU C C 1
ATOM 4155 O O . GLU C 1 177 ? -10.705 84.284 -11.881 1.00 41.29 177 GLU C O 1
ATOM 4161 N N . ALA C 1 178 ? -11.909 85.354 -13.464 1.00 43.04 178 ALA C N 1
ATOM 4162 C CA . ALA C 1 178 ? -12.370 86.424 -12.573 1.00 43.27 178 ALA C CA 1
ATOM 4163 C C . ALA C 1 178 ? -13.188 85.831 -11.402 1.00 41.87 178 ALA C C 1
ATOM 4164 O O . ALA C 1 178 ? -12.965 86.189 -10.231 1.00 41.85 178 ALA C O 1
ATOM 4166 N N . GLU C 1 179 ? -14.092 84.897 -11.718 1.00 41.36 179 GLU C N 1
ATOM 4167 C CA . GLU C 1 179 ? -14.921 84.220 -10.714 1.00 39.55 179 GLU C CA 1
ATOM 4168 C C . GLU C 1 179 ? -14.109 83.503 -9.627 1.00 37.99 179 GLU C C 1
ATOM 4169 O O . GLU C 1 179 ? -14.464 83.562 -8.449 1.00 38.66 179 GLU C O 1
ATOM 4175 N N . LEU C 1 180 ? -13.028 82.817 -9.998 1.00 35.74 180 LEU C N 1
ATOM 4176 C CA . LEU C 1 180 ? -12.263 82.067 -8.996 1.00 33.22 180 LEU C CA 1
ATOM 4177 C C . LEU C 1 180 ? -11.214 82.939 -8.302 1.00 31.40 180 LEU C C 1
ATOM 4178 O O . LEU C 1 180 ? -10.762 82.622 -7.190 1.00 30.95 180 LEU C O 1
ATOM 4183 N N . GLN C 1 181 ? -10.844 84.041 -8.940 1.00 31.15 181 GLN C N 1
ATOM 4184 C CA . GLN C 1 181 ? -9.824 84.930 -8.383 1.00 31.04 181 GLN C CA 1
ATOM 4185 C C . GLN C 1 181 ? -10.319 85.590 -7.093 1.00 29.35 181 GLN C C 1
ATOM 4186 O O . GLN C 1 181 ? -9.509 85.996 -6.241 1.00 29.03 181 GLN C O 1
ATOM 4190 N N . ILE C 1 182 ? -11.641 85.690 -6.959 1.00 27.89 182 ILE C N 1
ATOM 4191 C CA A ILE C 1 182 ? -12.319 86.354 -5.824 0.50 27.57 182 ILE C CA 1
ATOM 4192 C CA B ILE C 1 182 ? -12.159 86.455 -5.823 0.50 27.17 182 ILE C CA 1
ATOM 4193 C C . ILE C 1 182 ? -11.922 85.768 -4.461 1.00 25.37 182 ILE C C 1
ATOM 4194 O O . ILE C 1 182 ? -11.962 86.446 -3.423 1.00 23.79 182 ILE C O 1
ATOM 4203 N N . PHE C 1 183 ? -11.592 84.478 -4.477 1.00 24.01 183 PHE C N 1
ATOM 4204 C CA . PHE C 1 183 ? -11.284 83.735 -3.220 1.00 23.24 183 PHE C CA 1
ATOM 4205 C C . PHE C 1 183 ? -9.994 84.157 -2.524 1.00 23.40 183 PHE C C 1
ATOM 4206 O O . PHE C 1 183 ? -9.794 83.882 -1.322 1.00 22.04 183 PHE C O 1
ATOM 4214 N N . ALA C 1 184 ? -9.163 84.893 -3.249 1.00 23.19 184 ALA C N 1
ATOM 4215 C CA . ALA C 1 184 ? -7.922 85.374 -2.652 1.00 23.69 184 ALA C CA 1
ATOM 4216 C C . ALA C 1 184 ? -8.123 86.548 -1.676 1.00 23.72 184 ALA C C 1
ATOM 4217 O O . ALA C 1 184 ? -7.349 86.701 -0.737 1.00 24.29 184 ALA C O 1
ATOM 4219 N N . ALA C 1 185 ? -9.150 87.383 -1.891 1.00 24.16 185 ALA C N 1
ATOM 4220 C CA . ALA C 1 185 ? -9.296 88.674 -1.203 1.00 24.58 185 ALA C CA 1
ATOM 4221 C C . ALA C 1 185 ? -9.334 88.527 0.330 1.00 23.71 185 ALA C C 1
ATOM 4222 O O . ALA C 1 185 ? -8.780 89.382 1.055 1.00 24.37 185 ALA C O 1
ATOM 4224 N N . GLU C 1 186 ? -9.980 87.459 0.825 1.00 22.67 186 GLU C N 1
ATOM 4225 C CA . GLU C 1 186 ? -10.126 87.288 2.280 1.00 23.25 186 GLU C CA 1
ATOM 4226 C C . GLU C 1 186 ? -8.807 86.923 2.977 1.00 25.20 186 GLU C C 1
ATOM 4227 O O . GLU C 1 186 ? -8.730 86.952 4.198 1.00 26.27 186 GLU C O 1
ATOM 4233 N N . HIS C 1 187 ? -7.799 86.559 2.184 1.00 26.37 187 HIS C N 1
ATOM 4234 C CA . HIS C 1 187 ? -6.473 86.173 2.709 1.00 29.35 187 HIS C CA 1
ATOM 4235 C C . HIS C 1 187 ? -5.463 87.303 2.635 1.00 33.91 187 HIS C C 1
ATOM 4236 O O . HIS C 1 187 ? -4.277 87.107 2.958 1.00 35.58 187 HIS C O 1
ATOM 4243 N N . ARG C 1 188 ? -5.981 88.456 2.199 1.00 36.96 188 ARG C N 1
ATOM 4244 C CA . ARG C 1 188 ? -5.383 89.811 2.264 1.00 41.29 188 ARG C CA 1
ATOM 4245 C C . ARG C 1 188 ? -4.603 90.101 0.992 1.00 43.01 188 ARG C C 1
ATOM 4246 O O . ARG C 1 188 ? -5.208 90.468 -0.029 1.00 45.15 188 ARG C O 1
#